Protein 5T46 (pdb70)

Sequence (424 aa):
PEHYIKHPLQNRRWALWFFKNDKSKTWQANLRLIISKFDTVEDFWALYNHIQLSSNLMPGCDYSSLFKDGIEPMMWEDEKNKRGGRWLITLNKQQRRSDLDRFWLETLLCLIGESFDDYSSDDVCGAVVNVRAKGDKIAIWTTECCENREAVTHIGRRVYKERLGLPPKIVIGYQSHADTATKEKKRYDREFLLGFQFIFASMQKPEGLPHISDVVLDNPEHYIKHPLQNRWALWFFKNDKSKTWQANLRLIISKFDTVEDFWALYNHIQLSSNLMMPGCDYSLFKDGIEPMMWEDEKNKRGGRWLITLNKQQRRSDLDRFWLETLLCLIGESFDDYSSDDVCGAVVNVRAKGDKIAIWTTECENREAVTHIGRVYKERLGLPPKIVIGYQSHADTATKEEKKRYDREFLLGFQFIFASMQKPEGLPHISDVVLD

Radius of gyration: 23.04 Å; Cα contacts (8 Å, |Δi|>4): 824; chains: 4; bounding box: 60×50×70 Å

Organism: Homo sapiens (NCBI:txid9606)

Secondary structure (DSSP, 8-state):
-TT----EEEEEEEEEEE---TTS-GGGGEEEEEEEEEHHHHHHHHTTB--GGGSPTT-EEEEEETT--SSTTSTTTTT-EEEEEE--HHHIIIIIHHHHHHHHHHHHTTTTGGGGGGEEEEEEE--TT--EEEEEES-TT-HHHHHHHHHHHHHHHT--TTS--EEEEHHHHHH-/------HHHHHTTTTSGGGGSPPTT----TTTB--/-GGG----EEEEEEEEEEE---TTS-HHHHEEEEEEEEEHHHHHHHHTTB--GGGSPTT-EEEEEETT--SSTTSTTTTT-EEEEEE--HHHIIIIIHHHHHHHHHHHHTTTTGGGGGGEEEEEEE--TT--EEEEEES-TT-HHHHHHHHHHHHHHHT--TTS--EEEEHHHHHT-/-------HHHHHTTTTSGGGGSPPTT----TTTB--

Foldseek 3Di:
DVPDDFAFFPFKKWKKKFDDDVVDDRCVRIDTDDIDTTPVVVVVVVVPDDAPLPDDAFMKMKMFTPPADPDCPGLQRVQKKKWKWWAAPVCSVVAQRVLVVLQVCCLRVVVLPPLSVQWGIKMWHRHNHTIMIITMGRHHPPVVSVVSCNVRSCVSSVDDPVIDIDMDRVVVVVVD/DDDDDDPVRVVVCCPDPVNVDQDPDDDDDPPPRDD/DVVPDDFAFFPFKKWKWKFDDDVVDDRVVRIGTDDIDTTPVVVCVVVVPDDFPLPDDAFMKMKMFTPPADPDCPGLQAVQKKKWKWWAAPVCSVVAQRVLVVLQVCCLRVVVLPPLSVQWGIKMWHHHNRTIMIITMGRHHPVVVSVVSCNVRSCVSSVDDPVIDIDMDRVVVVVVD/DDDDDDDPVRVVVCCPDPVNVDPDPPDDPDVVDDDD

B-factor: mean 38.01, std 15.71, range [17.52, 118.92]

Nearest PDB structures (foldseek):
  5t46-assembly2_D  TM=1.029E+00  e=3.407E-05  Homo sapiens
  5t46-assembly1_B  TM=9.708E-01  e=8.004E-04  Homo sapiens
  5bxv-assembly2_D  TM=8.720E-01  e=8.554E-01  Homo sapiens
  4ue9-assembly1_B  TM=7.974E-01  e=3.996E+00  Drosophila melanogaster
  5t46-assembly1_B  TM=1.029E+00  e=1.327E-04  Homo sapiens

GO terms:
  GO:0000932 P-body (C, IDA)
  GO:0016442 RISC complex (C, IDA)
  GO:0005829 cytosol (C, IDA)
  GO:0010494 cytoplasmic stress granule (C, IDA)
  GO:0000340 RNA 7-methylguanosine cap binding (F, IDA)
  GO:0003743 translation initiation factor activity (F, IDA)
  GO:0016281 eukaryotic translation initiation factor 4F complex (C, IDA)
  GO:0006417 regulation of translation (P, IDA)
  GO:0005634 nucleus (C, EXP)
  GO:0005737 cytoplasm (C, EXP)
  GO:0045931 positive regulation of mitotic cell cycle (P, IMP)
  GO:0000082 G1/S transition of mitotic cell cycle (P, IMP)
  GO:0005515 protein binding (F, IPI)
  GO:0000339 RNA cap binding (F, TAS)
  GO:0003743 translation initiation factor activity (F, TAS)
  GO:0016281 eukaryotic translation initiation factor 4F complex (C, TAS)
  GO:0048471 perinuclear region of cytoplasm (C, IDA)
  GO:0005737 cytoplasm (C, IDA)
  GO:0031370 eukaryotic initiation factor 4G binding (F, IDA)
  GO:0140297 DNA-binding transcription factor binding (F, IDA)

Structure (mmCIF, N/CA/C/O backbone):
data_5T46
#
_entry.id   5T46
#
_cell.length_a   45.250
_cell.length_b   70.347
_cell.length_c   79.913
_cell.angle_alpha   90.00
_cell.angle_beta   99.37
_cell.angle_gamma   90.00
#
_symmetry.space_group_name_H-M   'P 1 21 1'
#
loop_
_entity.id
_entity.type
_entity.pdbx_description
1 polymer 'Eukaryotic translation initiation factor 4E'
2 polymer 'Eukaryotic translation initiation factor 4 gamma 1'
3 non-polymer "7-METHYL-GUANOSINE-5'-TRIPHOSPHATE"
4 non-polymer GLYCEROL
5 water water
#
loop_
_atom_site.group_PDB
_atom_site.id
_atom_site.type_symbol
_atom_site.label_atom_id
_atom_site.label_alt_id
_atom_site.label_comp_id
_atom_site.label_asym_id
_atom_site.label_entity_id
_atom_site.label_seq_id
_atom_site.pdbx_PDB_ins_code
_atom_site.Cartn_x
_atom_site.Cartn_y
_atom_site.Cartn_z
_atom_site.occupancy
_atom_site.B_iso_or_equiv
_atom_site.auth_seq_id
_atom_site.auth_comp_id
_atom_site.auth_asym_id
_atom_site.auth_atom_id
_atom_site.pdbx_PDB_model_num
ATOM 1 N N . PRO A 1 34 ? -30.030 12.726 67.839 1.00 84.10 31 PRO A N 1
ATOM 2 C CA . PRO A 1 34 ? -28.778 13.443 67.565 1.00 83.66 31 PRO A CA 1
ATOM 3 C C . PRO A 1 34 ? -28.608 13.803 66.089 1.00 83.38 31 PRO A C 1
ATOM 4 O O . PRO A 1 34 ? -28.037 14.855 65.790 1.00 82.99 31 PRO A O 1
ATOM 15 N N . GLU A 1 35 ? -29.109 12.958 65.181 1.00 83.27 32 GLU A N 1
ATOM 16 C CA . GLU A 1 35 ? -28.992 13.244 63.753 1.00 83.41 32 GLU A CA 1
ATOM 17 C C . GLU A 1 35 ? -29.754 14.496 63.341 1.00 79.76 32 GLU A C 1
ATOM 18 O O . GLU A 1 35 ? -29.583 14.959 62.208 1.00 81.24 32 GLU A O 1
ATOM 30 N N . HIS A 1 36 ? -30.575 15.052 64.230 1.00 74.31 33 HIS A N 1
ATOM 31 C CA . HIS A 1 36 ? -31.374 16.243 63.962 1.00 69.23 33 HIS A CA 1
ATOM 32 C C . HIS A 1 36 ? -30.992 17.393 64.881 1.00 60.12 33 HIS A C 1
ATOM 33 O O . HIS A 1 36 ? -31.737 18.372 64.978 1.00 58.38 33 HIS A O 1
ATOM 47 N N . TYR A 1 37 ? -29.862 17.289 65.574 1.00 53.04 34 TYR A N 1
ATOM 48 C CA . TYR A 1 37 ? -29.470 18.303 66.540 1.00 46.15 34 TYR A CA 1
ATOM 49 C C . TYR A 1 37 ? -29.146 19.634 65.862 1.00 42.94 34 TYR A C 1
ATOM 50 O O . TYR A 1 37 ? -28.455 19.683 64.841 1.00 42.76 34 TYR A O 1
ATOM 68 N N . ILE A 1 38 ? -29.617 20.728 66.464 1.00 39.73 35 ILE A N 1
ATOM 69 C CA . ILE A 1 38 ? -29.391 22.074 65.941 1.00 38.45 35 ILE A CA 1
ATOM 70 C C . ILE A 1 38 ? -28.365 22.772 66.821 1.00 35.96 35 ILE A C 1
ATOM 71 O O . ILE A 1 38 ? -28.596 22.973 68.020 1.00 36.47 35 ILE A O 1
ATOM 87 N N . LYS A 1 39 ? -27.236 23.148 66.229 1.00 32.86 36 LYS A N 1
ATOM 88 C CA . LYS A 1 39 ? -26.204 23.841 66.975 1.00 30.65 36 LYS A CA 1
ATOM 89 C C . LYS A 1 39 ? -26.599 25.292 67.201 1.00 28.53 36 LYS A C 1
ATOM 90 O O . LYS A 1 39 ? -27.519 25.827 66.563 1.00 30.29 36 LYS A O 1
ATOM 109 N N . HIS A 1 40 ? -25.899 25.922 68.143 1.00 27.24 37 HIS A N 1
ATOM 110 C CA . HIS A 1 40 ? -26.208 27.279 68.561 1.00 28.37 37 HIS A CA 1
ATOM 111 C C . HIS A 1 40 ? -25.225 28.232 67.908 1.00 25.73 37 HIS A C 1
ATOM 112 O O . HIS A 1 40 ? -24.009 28.119 68.143 1.00 25.24 37 HIS A O 1
ATOM 126 N N . PRO A 1 41 ? -25.688 29.110 67.027 1.00 25.65 38 PRO A N 1
ATOM 127 C CA . PRO A 1 41 ? -24.761 29.899 66.202 1.00 24.63 38 PRO A CA 1
ATOM 128 C C . PRO A 1 41 ? -24.070 30.985 66.987 1.00 24.44 38 PRO A C 1
ATOM 129 O O . PRO A 1 41 ? -24.693 31.646 67.820 1.00 24.69 38 PRO A O 1
ATOM 140 N N . LEU A 1 42 ? -22.791 31.227 66.646 1.00 23.66 39 LEU A N 1
ATOM 141 C CA . LEU A 1 42 ? -22.090 32.404 67.126 1.00 22.82 39 LEU A CA 1
ATOM 142 C C . LEU A 1 42 ? -22.331 33.586 66.190 1.00 23.64 39 LEU A C 1
ATOM 143 O O . LEU A 1 42 ? -22.617 33.431 64.999 1.00 25.38 39 LEU A O 1
ATOM 159 N N . GLN A 1 43 ? -22.158 34.784 66.742 1.00 24.84 40 GLN A N 1
ATOM 160 C CA . GLN A 1 43 ? -22.265 35.987 65.924 1.00 24.85 40 GLN A CA 1
ATOM 161 C C . GLN A 1 43 ? -21.170 36.032 64.864 1.00 25.28 40 GLN A C 1
ATOM 162 O O . GLN A 1 43 ? -21.393 36.521 63.745 1.00 25.34 40 GLN A O 1
ATOM 176 N N . ASN A 1 44 ? -19.982 35.538 65.206 1.00 24.33 41 ASN A N 1
ATOM 177 C CA . ASN A 1 44 ? -18.819 35.575 64.332 1.00 24.32 41 ASN A CA 1
ATOM 178 C C . ASN A 1 44 ? -18.211 34.193 64.171 1.00 23.89 41 ASN A C 1
ATOM 179 O O . ASN A 1 44 ? -18.367 33.308 65.026 1.00 23.63 41 ASN A O 1
ATOM 190 N N . ARG A 1 45 ? -17.531 34.017 63.045 1.00 21.93 42 ARG A N 1
ATOM 191 C CA A ARG A 1 45 ? -16.656 32.880 62.835 0.56 20.63 42 ARG A CA 1
ATOM 192 C CA B ARG A 1 45 ? -16.654 32.869 62.842 0.44 21.78 42 ARG A CA 1
ATOM 193 C C . ARG A 1 45 ? -15.274 33.242 63.363 1.00 21.23 42 ARG A C 1
ATOM 194 O O . ARG A 1 45 ? -14.780 34.343 63.106 1.00 22.20 42 ARG A O 1
ATOM 235 N N . TRP A 1 46 ? -14.677 32.341 64.132 1.00 21.28 43 TRP A N 1
ATOM 236 C CA . TRP A 1 46 ? -13.403 32.565 64.796 1.00 20.86 43 TRP A CA 1
ATOM 237 C C . TRP A 1 46 ? -12.381 31.555 64.312 1.00 20.80 43 TRP A C 1
ATOM 238 O O . TRP A 1 46 ? -12.735 30.442 63.922 1.00 23.26 43 TRP A O 1
ATOM 259 N N . ALA A 1 47 ? -11.109 31.945 64.383 1.00 21.06 44 ALA A N 1
ATOM 260 C CA . ALA A 1 47 ? -9.989 31.091 64.032 1.00 21.41 44 ALA A CA 1
ATOM 261 C C . ALA A 1 47 ? -9.055 30.990 65.231 1.00 21.07 44 ALA A C 1
ATOM 262 O O . ALA A 1 47 ? -8.666 32.017 65.810 1.00 20.40 44 ALA A O 1
ATOM 269 N N . LEU A 1 48 ? -8.695 29.758 65.590 1.00 20.63 45 LEU A N 1
ATOM 270 C CA . LEU A 1 48 ? -7.745 29.490 66.655 1.00 20.54 45 LEU A CA 1
ATOM 271 C C . LEU A 1 48 ? -6.384 29.207 66.049 1.00 21.19 45 LEU A C 1
ATOM 272 O O . LEU A 1 48 ? -6.262 28.359 65.157 1.00 21.83 45 LEU A O 1
ATOM 288 N N . TRP A 1 49 ? -5.384 29.931 66.536 1.00 20.98 46 TRP A N 1
ATOM 289 C CA . TRP A 1 49 ? -4.015 29.865 66.059 1.00 21.26 46 TRP A CA 1
ATOM 290 C C . TRP A 1 49 ? -3.096 29.384 67.171 1.00 21.41 46 TRP A C 1
ATOM 291 O O . TRP A 1 49 ? -3.341 29.631 68.352 1.00 21.46 46 TRP A O 1
ATOM 312 N N . PHE A 1 50 ? -2.011 28.722 66.768 1.00 22.95 47 PHE A N 1
ATOM 313 C CA . PHE A 1 50 ? -0.948 28.291 67.653 1.00 23.19 47 PHE A CA 1
ATOM 314 C C . PHE A 1 50 ? 0.334 28.959 67.191 1.00 23.36 47 PHE A C 1
ATOM 315 O O . PHE A 1 50 ? 0.544 29.130 65.992 1.00 25.95 47 PHE A O 1
ATOM 332 N N . PHE A 1 51 ? 1.185 29.340 68.134 1.00 22.97 48 PHE A N 1
ATOM 333 C CA . PHE A 1 51 ? 2.500 29.888 67.819 1.00 23.81 48 PHE A CA 1
ATOM 334 C C . PHE A 1 51 ? 3.546 29.008 68.475 1.00 26.73 48 PHE A C 1
ATOM 335 O O . PHE A 1 51 ? 3.467 28.753 69.681 1.00 27.47 48 PHE A O 1
ATOM 352 N N . LYS A 1 52 ? 4.513 28.537 67.685 1.00 30.01 49 LYS A N 1
ATOM 353 C CA . LYS A 1 52 ? 5.606 27.709 68.185 1.00 34.36 49 LYS A CA 1
ATOM 354 C C . LYS A 1 52 ? 6.892 28.523 68.206 1.00 34.33 49 LYS A C 1
ATOM 355 O O . LYS A 1 52 ? 7.254 29.135 67.210 1.00 35.23 49 LYS A O 1
ATOM 374 N N . ASN A 1 53 ? 7.577 28.535 69.338 1.00 37.12 50 ASN A N 1
ATOM 375 C CA . ASN A 1 53 ? 8.813 29.301 69.450 1.00 40.42 50 ASN A CA 1
ATOM 376 C C . ASN A 1 53 ? 9.905 28.594 68.664 1.00 37.19 50 ASN A C 1
ATOM 377 O O . ASN A 1 53 ? 10.261 27.452 68.959 1.00 39.19 50 ASN A O 1
ATOM 388 N N . ASP A 1 54 ? 10.358 29.239 67.603 1.00 32.77 51 ASP A N 1
ATOM 389 C CA . ASP A 1 54 ? 11.523 28.797 66.839 1.00 29.26 51 ASP A CA 1
ATOM 390 C C . ASP A 1 54 ? 12.190 30.082 66.358 1.00 28.38 51 ASP A C 1
ATOM 391 O O . ASP A 1 54 ? 11.759 30.667 65.359 1.00 27.73 51 ASP A O 1
ATOM 400 N N . LYS A 1 55 ? 13.233 30.513 67.072 1.00 29.74 52 LYS A N 1
ATOM 401 C CA . LYS A 1 55 ? 13.870 31.784 66.766 1.00 33.17 52 LYS A CA 1
ATOM 402 C C . LYS A 1 55 ? 14.614 31.762 65.443 1.00 30.89 52 LYS A C 1
ATOM 403 O O . LYS A 1 55 ? 15.064 32.818 64.991 1.00 31.14 52 LYS A O 1
ATOM 422 N N . SER A 1 56 ? 14.765 30.605 64.803 1.00 27.84 53 SER A N 1
ATOM 423 C CA . SER A 1 56 ? 15.409 30.614 63.502 1.00 26.69 53 SER A CA 1
ATOM 424 C C . SER A 1 56 ? 14.487 31.139 62.419 1.00 26.26 53 SER A C 1
ATOM 425 O O . SER A 1 56 ? 14.971 31.641 61.402 1.00 27.70 53 SER A O 1
ATOM 433 N N . LYS A 1 57 ? 13.185 31.196 62.680 1.00 25.07 54 LYS A N 1
ATOM 434 C CA . LYS A 1 57 ? 12.224 31.567 61.662 1.00 24.48 54 LYS A CA 1
ATOM 435 C C . LYS A 1 57 ? 11.702 32.975 61.901 1.00 24.36 54 LYS A C 1
ATOM 436 O O . LYS A 1 57 ? 11.642 33.459 63.037 1.00 26.63 54 LYS A O 1
ATOM 455 N N . THR A 1 58 ? 11.267 33.600 60.821 1.00 24.41 55 THR A N 1
ATOM 456 C CA . THR A 1 58 ? 10.566 34.871 60.936 1.00 24.95 55 THR A CA 1
ATOM 457 C C . THR A 1 58 ? 9.303 34.653 61.767 1.00 24.94 55 THR A C 1
ATOM 458 O O . THR A 1 58 ? 8.677 33.593 61.704 1.00 26.01 55 THR A O 1
ATOM 469 N N . TRP A 1 59 ? 8.897 35.678 62.523 1.00 25.29 56 TRP A N 1
ATOM 470 C CA . TRP A 1 59 ? 7.850 35.480 63.524 1.00 25.59 56 TRP A CA 1
ATOM 471 C C . TRP A 1 59 ? 6.589 34.848 62.933 1.00 26.10 56 TRP A C 1
ATOM 472 O O . TRP A 1 59 ? 6.120 33.826 63.436 1.00 25.71 56 TRP A O 1
ATOM 493 N N . GLN A 1 60 ? 6.051 35.389 61.835 1.00 28.53 57 GLN A N 1
ATOM 494 C CA . GLN A 1 60 ? 4.778 34.858 61.329 1.00 29.62 57 GLN A CA 1
ATOM 495 C C . GLN A 1 60 ? 4.916 33.453 60.778 1.00 26.91 57 GLN A C 1
ATOM 496 O O . GLN A 1 60 ? 3.910 32.750 60.647 1.00 27.30 57 GLN A O 1
ATOM 510 N N . ALA A 1 61 ? 6.135 33.040 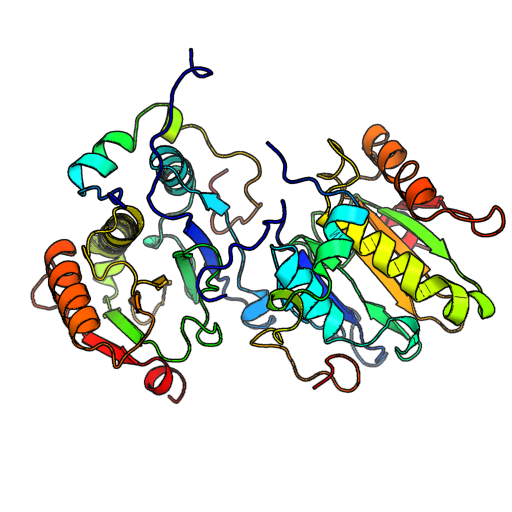60.429 1.00 26.68 58 ALA A N 1
ATOM 511 C CA . ALA A 1 61 ? 6.348 31.688 59.947 1.00 26.28 58 ALA A CA 1
ATOM 512 C C . ALA A 1 61 ? 6.050 30.665 61.023 1.00 26.00 58 ALA A C 1
ATOM 513 O O . ALA A 1 61 ? 5.881 29.483 60.710 1.00 27.31 58 ALA A O 1
ATOM 520 N N . ASN A 1 62 ? 6.050 31.081 62.290 1.00 23.93 59 ASN A N 1
ATOM 521 C CA . ASN A 1 62 ? 5.793 30.179 63.397 1.00 22.87 59 ASN A CA 1
ATOM 522 C C . ASN A 1 62 ? 4.306 30.080 63.755 1.00 23.65 59 ASN A C 1
ATOM 523 O O . ASN A 1 62 ? 3.950 29.287 64.631 1.00 24.92 59 ASN A O 1
ATOM 534 N N . LEU A 1 63 ? 3.447 30.846 63.092 1.00 23.96 60 LEU A N 1
ATOM 535 C CA . LEU A 1 63 ? 2.005 30.740 63.284 1.00 24.25 60 LEU A CA 1
ATOM 536 C C . LEU A 1 63 ? 1.458 29.514 62.568 1.00 24.30 60 LEU A C 1
ATOM 537 O O . LEU A 1 63 ? 1.871 29.188 61.450 1.00 26.67 60 LEU A O 1
ATOM 553 N N . ARG A 1 64 ? 0.504 28.844 63.208 1.00 24.43 61 ARG A N 1
ATOM 554 C CA . ARG A 1 64 ? -0.186 27.702 62.624 1.00 25.48 61 ARG A CA 1
ATOM 555 C C . ARG A 1 64 ? -1.659 27.871 62.891 1.00 24.42 61 ARG A C 1
ATOM 556 O O . ARG A 1 64 ? -2.063 27.961 64.052 1.00 25.35 61 ARG A O 1
ATOM 577 N N . LEU A 1 65 ? -2.459 27.868 61.842 1.00 24.15 62 LEU A N 1
ATOM 578 C CA . LEU A 1 65 ? -3.899 27.791 62.041 1.00 23.51 62 LEU A CA 1
ATOM 579 C C . LEU A 1 65 ? -4.261 26.406 62.555 1.00 23.73 62 LEU A C 1
ATOM 580 O O . LEU A 1 65 ? -3.825 25.398 61.994 1.00 26.17 62 LEU A O 1
ATOM 596 N N . ILE A 1 66 ? -5.047 26.350 63.628 1.00 23.29 63 ILE A N 1
ATOM 597 C CA A ILE A 1 66 ? -5.550 25.074 64.128 0.54 23.46 63 ILE A CA 1
ATOM 598 C CA B ILE A 1 66 ? -5.549 25.077 64.130 0.46 24.20 63 ILE A CA 1
ATOM 599 C C . ILE A 1 66 ? -6.890 24.778 63.470 1.00 23.20 63 ILE A C 1
ATOM 600 O O . ILE A 1 66 ? -7.042 23.766 62.773 1.00 25.52 63 ILE A O 1
ATOM 631 N N . SER A 1 67 ? -7.873 25.651 63.672 1.00 22.65 64 SER A N 1
ATOM 632 C CA . SER A 1 67 ? -9.193 25.413 63.098 1.00 23.56 64 SER A CA 1
ATOM 633 C C . SER A 1 67 ? -10.015 26.681 63.222 1.00 24.07 64 SER A C 1
ATOM 634 O O . SER A 1 67 ? -9.648 27.598 63.955 1.00 24.31 64 SER A O 1
ATOM 642 N N . LYS A 1 68 ? -11.159 26.699 62.519 1.00 23.14 65 LYS A N 1
ATOM 643 C CA . LYS A 1 68 ? -12.151 27.765 62.594 1.00 21.74 65 LYS A CA 1
ATOM 644 C C . LYS A 1 68 ? -13.501 27.176 62.997 1.00 22.78 65 LYS A C 1
ATOM 645 O O . LYS A 1 68 ? -13.781 25.984 62.762 1.00 24.64 65 LYS A O 1
ATOM 664 N N . PHE A 1 69 ? -14.341 28.009 63.606 1.00 22.60 66 PHE A N 1
ATOM 665 C CA . PHE A 1 69 ? -15.646 27.546 64.075 1.00 22.09 66 PHE A CA 1
ATOM 666 C C . PHE A 1 69 ? -16.602 28.728 64.154 1.00 22.43 66 PHE A C 1
ATOM 667 O O . PHE A 1 69 ? -16.187 29.879 64.283 1.00 22.86 66 PHE A O 1
ATOM 684 N N . ASP A 1 70 ? -17.909 28.418 64.147 1.00 22.59 67 ASP A N 1
ATOM 685 C CA . ASP A 1 70 ? -18.905 29.480 64.251 1.00 23.05 67 ASP A CA 1
ATOM 686 C C . ASP A 1 70 ? -20.158 29.010 64.987 1.00 22.59 67 ASP A C 1
ATOM 687 O O . ASP A 1 70 ? -21.230 29.604 64.809 1.00 24.33 67 ASP A O 1
ATOM 696 N N . THR A 1 71 ? -20.039 27.993 65.839 1.00 23.05 68 THR A N 1
ATOM 697 C CA . THR A 1 71 ? -21.121 27.616 66.742 1.00 22.70 68 THR A CA 1
ATOM 698 C C . THR A 1 71 ? -20.534 27.358 68.123 1.00 24.07 68 THR A C 1
ATOM 699 O O . THR A 1 71 ? -19.333 27.140 68.284 1.00 24.07 68 THR A O 1
ATOM 710 N N . VAL A 1 72 ? -21.419 27.375 69.121 1.00 24.33 69 VAL A N 1
ATOM 711 C CA . VAL A 1 72 ? -21.027 27.071 70.494 1.00 24.83 69 VAL A CA 1
ATOM 712 C C . VAL A 1 72 ? -20.444 25.667 70.579 1.00 24.41 69 VAL A C 1
ATOM 713 O O . VAL A 1 72 ? -19.386 25.440 71.180 1.00 23.75 69 VAL A O 1
ATOM 726 N N . GLU A 1 73 ? -21.134 24.701 69.974 1.00 25.75 70 GLU A N 1
ATOM 727 C CA . GLU A 1 73 ? -20.732 23.308 70.075 1.00 25.07 70 GLU A CA 1
ATOM 728 C C . GLU A 1 73 ? -19.427 23.063 69.337 1.00 25.73 70 GLU A C 1
ATOM 729 O O . GLU A 1 73 ? -18.597 22.253 69.788 1.00 25.59 70 GLU A O 1
ATOM 741 N N . ASP A 1 74 ? -19.209 23.762 68.213 1.00 24.54 71 ASP A N 1
ATOM 742 C CA . ASP A 1 74 ? -17.946 23.592 67.511 1.00 24.29 71 ASP A CA 1
ATOM 743 C C . ASP A 1 74 ? -16.801 24.274 68.262 1.00 23.08 71 ASP A C 1
ATOM 744 O O . ASP A 1 74 ? -15.670 23.798 68.208 1.00 23.98 71 ASP A O 1
ATOM 753 N N . PHE A 1 75 ? -17.069 25.368 68.975 1.00 22.76 72 PHE A N 1
ATOM 754 C CA . PHE A 1 75 ? -16.064 25.902 69.887 1.00 22.60 72 PHE A CA 1
ATOM 755 C C . PHE A 1 75 ? -15.624 24.838 70.887 1.00 23.27 72 PHE A C 1
ATOM 756 O O . PHE A 1 75 ? -14.424 24.584 71.079 1.00 23.69 72 PHE A O 1
ATOM 773 N N . TRP A 1 76 ? -16.590 24.237 71.578 1.00 22.52 73 TRP A N 1
ATOM 774 C CA . TRP A 1 76 ? -16.234 23.283 72.617 1.00 23.48 73 TRP A CA 1
ATOM 775 C C . TRP A 1 76 ? -15.563 22.053 72.019 1.00 23.87 73 TRP A C 1
ATOM 776 O O . TRP A 1 76 ? -14.622 21.520 72.604 1.00 24.52 73 TRP A O 1
ATOM 797 N N . ALA A 1 77 ? -16.010 21.600 70.847 1.00 24.84 74 ALA A N 1
ATOM 798 C CA . ALA A 1 77 ? -15.368 20.437 70.235 1.00 24.61 74 ALA A CA 1
ATOM 799 C C . ALA A 1 77 ? -13.897 20.698 69.966 1.00 26.42 74 ALA A C 1
ATOM 800 O O . ALA A 1 77 ? -13.045 19.810 70.140 1.00 27.59 74 ALA A O 1
ATOM 807 N N . LEU A 1 78 ? -13.569 21.915 69.577 1.00 23.46 75 LEU A N 1
ATOM 808 C CA . LEU A 1 78 ? -12.164 22.259 69.406 1.00 22.46 75 LEU A CA 1
ATOM 809 C C . LEU A 1 78 ? -11.445 22.358 70.747 1.00 23.39 75 LEU A C 1
ATOM 810 O O . LEU A 1 78 ? -10.410 21.714 70.958 1.00 24.31 75 LEU A O 1
ATOM 826 N N . TYR A 1 79 ? -11.976 23.171 71.665 1.00 23.51 76 TYR A N 1
ATOM 827 C CA . TYR A 1 79 ? -11.366 23.348 72.974 1.00 23.69 76 TYR A CA 1
ATOM 828 C C . TYR A 1 79 ? -11.143 22.014 73.675 1.00 24.38 76 TYR A C 1
ATOM 829 O O . TYR A 1 79 ? -10.082 21.782 74.283 1.00 24.79 76 TYR A O 1
ATOM 847 N N . ASN A 1 80 ? -12.109 21.107 73.564 1.00 23.58 77 ASN A N 1
ATOM 848 C CA . ASN A 1 80 ? -12.021 19.835 74.271 1.00 25.57 77 ASN A CA 1
ATOM 849 C C . ASN A 1 80 ? -10.982 18.891 73.690 1.00 25.17 77 ASN A C 1
ATOM 850 O O . ASN A 1 80 ? -10.696 17.874 74.319 1.00 26.15 77 ASN A O 1
ATOM 861 N N . HIS A 1 81 ? -10.413 19.192 72.522 1.00 25.49 78 HIS A N 1
ATOM 862 C CA . HIS A 1 81 ? -9.439 18.314 71.880 1.00 26.07 78 HIS A CA 1
ATOM 863 C C . HIS A 1 81 ? -8.080 18.968 71.717 1.00 26.72 78 HIS A C 1
ATOM 864 O O . HIS A 1 81 ? -7.247 18.468 70.957 1.00 27.38 78 HIS A O 1
ATOM 878 N N . ILE A 1 82 ? -7.807 20.039 72.449 1.00 25.90 79 ILE A N 1
ATOM 879 C CA . ILE A 1 82 ? -6.495 20.662 72.380 1.00 27.15 79 ILE A CA 1
ATOM 880 C C . ILE A 1 82 ? -5.923 20.822 73.776 1.00 27.70 79 ILE A C 1
ATOM 881 O O . ILE A 1 82 ? -6.626 20.742 74.783 1.00 27.84 79 ILE A O 1
ATOM 897 N N . GLN A 1 83 ? -4.614 21.033 73.812 1.00 26.45 80 GLN A N 1
ATOM 898 C CA . GLN A 1 83 ? -3.888 21.155 75.067 1.00 27.52 80 GLN A CA 1
ATOM 899 C C . GLN A 1 83 ? -4.268 22.423 75.815 1.00 27.91 80 GLN A C 1
ATOM 900 O O . GLN A 1 83 ? -4.507 23.470 75.213 1.00 27.89 80 GLN A O 1
ATOM 914 N N . LEU A 1 84 ? -4.298 22.327 77.137 1.00 27.74 81 LEU A N 1
ATOM 915 C CA . LEU A 1 84 ? -4.436 23.509 77.966 1.00 28.44 81 LEU A CA 1
ATOM 916 C C . LEU A 1 84 ? -3.222 24.414 77.844 1.00 27.84 81 LEU A C 1
ATOM 917 O O . LEU A 1 84 ? -2.075 23.957 77.725 1.00 28.71 81 LEU A O 1
ATOM 933 N N . SER A 1 85 ? -3.485 25.718 77.921 1.00 26.95 82 SER A N 1
ATOM 934 C CA . SER A 1 85 ? -2.413 26.707 77.853 1.00 28.45 82 SER A CA 1
ATOM 935 C C . SER A 1 85 ? -1.330 26.445 78.883 1.00 30.32 82 SER A C 1
ATOM 936 O O . SER A 1 85 ? -0.139 26.611 78.599 1.00 31.41 82 SER A O 1
ATOM 944 N N . SER A 1 86 ? -1.723 26.059 80.096 1.00 30.86 83 SER A N 1
ATOM 945 C CA . SER A 1 86 ? -0.746 25.829 81.156 1.00 32.93 83 SER A CA 1
ATOM 946 C C . SER A 1 86 ? 0.189 24.678 80.845 1.00 34.06 83 SER A C 1
ATOM 947 O O . SER A 1 86 ? 1.212 24.531 81.533 1.00 35.82 83 SER A O 1
ATOM 955 N N . ASN A 1 87 ? -0.138 23.853 79.853 1.00 32.62 84 ASN A N 1
ATOM 956 C CA . ASN A 1 87 ? 0.701 22.720 79.486 1.00 34.36 84 ASN A CA 1
ATOM 957 C C . ASN A 1 87 ? 1.508 22.958 78.218 1.00 35.16 84 ASN A C 1
ATOM 958 O O . ASN A 1 87 ? 2.227 22.053 77.788 1.00 37.13 84 ASN A O 1
ATOM 969 N N . LEU A 1 88 ? 1.424 24.144 77.619 1.00 35.06 85 LEU A N 1
ATOM 970 C CA . LEU A 1 88 ? 2.240 24.461 76.461 1.00 33.93 85 LEU A CA 1
ATOM 971 C C . LEU A 1 88 ? 3.674 24.743 76.867 1.00 35.39 85 LEU A C 1
ATOM 972 O O . LEU A 1 88 ? 3.950 25.191 77.978 1.00 35.96 85 LEU A O 1
ATOM 988 N N . MET A 1 89 ? 4.588 24.510 75.938 1.00 36.40 86 MET A N 1
ATOM 989 C CA . MET A 1 89 ? 5.979 24.803 76.220 1.00 38.70 86 MET A CA 1
ATOM 990 C C . MET A 1 89 ? 6.184 26.313 76.301 1.00 37.13 86 MET A C 1
ATOM 991 O O . MET A 1 89 ? 5.584 27.062 75.526 1.00 35.63 86 MET A O 1
ATOM 1005 N N . PRO A 1 90 ? 7.007 26.787 77.235 1.00 38.06 87 PRO A N 1
ATOM 1006 C CA . PRO A 1 90 ? 7.340 28.212 77.261 1.00 36.63 87 PRO A CA 1
ATOM 1007 C C . PRO A 1 90 ? 7.774 28.687 75.885 1.00 33.15 87 PRO A C 1
ATOM 1008 O O . PRO A 1 90 ? 8.549 28.023 75.187 1.00 33.79 87 PRO A O 1
ATOM 1019 N N . GLY A 1 91 ? 7.285 29.867 75.521 1.00 29.53 88 GLY A N 1
ATOM 1020 C CA . GLY A 1 91 ? 7.526 30.468 74.230 1.00 29.46 88 GLY A CA 1
ATOM 1021 C C . GLY A 1 91 ? 6.402 30.284 73.236 1.00 28.27 88 GLY A C 1
ATOM 1022 O O . GLY A 1 91 ? 6.432 30.908 72.170 1.00 30.81 88 GLY A O 1
ATOM 1026 N N . CYS A 1 92 ? 5.390 29.491 73.568 1.00 27.45 89 CYS A N 1
ATOM 1027 C CA . CYS A 1 92 ? 4.270 29.249 72.677 1.00 28.31 89 CYS A CA 1
ATOM 1028 C C . CYS A 1 92 ? 3.083 30.126 73.045 1.00 26.16 89 CYS A C 1
ATOM 1029 O O . CYS A 1 92 ? 2.990 30.658 74.157 1.00 26.77 89 CYS A O 1
ATOM 1037 N N . ASP A 1 93 ? 2.187 30.288 72.071 1.00 24.45 90 ASP A N 1
ATOM 1038 C CA . ASP A 1 93 ? 0.982 31.084 72.219 1.00 23.18 90 ASP A CA 1
ATOM 1039 C C . ASP A 1 93 ? -0.211 30.330 71.661 1.00 22.37 90 ASP A C 1
ATOM 1040 O O . ASP A 1 93 ? -0.078 29.541 70.720 1.00 23.40 90 ASP A O 1
ATOM 1049 N N . TYR A 1 94 ? -1.392 30.646 72.191 1.00 22.26 91 TYR A N 1
ATOM 1050 C CA . TYR A 1 94 ? -2.644 30.502 71.458 1.00 22.55 91 TYR A CA 1
ATOM 1051 C C . TYR A 1 94 ? -3.210 31.882 71.148 1.00 21.42 91 TYR A C 1
ATOM 1052 O O . TYR A 1 94 ? -3.088 32.807 71.957 1.00 21.35 91 TYR A O 1
ATOM 1070 N N . SER A 1 95 ? -3.890 32.013 70.004 1.00 21.47 92 SER A N 1
ATOM 1071 C CA A SER A 1 95 ? -4.623 33.231 69.660 0.61 21.18 92 SER A CA 1
ATOM 1072 C CA B SER A 1 95 ? -4.673 33.213 69.769 0.39 21.39 92 SER A CA 1
ATOM 1073 C C . SER A 1 95 ? -5.980 32.844 69.089 1.00 20.83 92 SER A C 1
ATOM 1074 O O . SER A 1 95 ? -6.059 31.902 68.298 1.00 22.06 92 SER A O 1
ATOM 1089 N N . LEU A 1 96 ? -7.030 33.574 69.457 1.00 20.44 93 LEU A N 1
ATOM 1090 C CA . LEU A 1 96 ? -8.343 33.427 68.847 1.00 20.06 93 LEU A CA 1
ATOM 1091 C C . LEU A 1 96 ? -8.732 34.751 68.209 1.00 19.46 93 LEU A C 1
ATOM 1092 O O . LEU A 1 96 ? -8.886 35.747 68.914 1.00 20.67 93 LEU A O 1
ATOM 1108 N N . PHE A 1 97 ? -8.881 34.764 66.883 1.00 20.32 94 PHE A N 1
ATOM 1109 C CA . PHE A 1 97 ? -9.189 35.985 66.153 1.00 20.95 94 PHE A CA 1
ATOM 1110 C C . PHE A 1 97 ? -10.374 35.751 65.228 1.00 20.93 94 PHE A C 1
ATOM 1111 O O . PHE A 1 97 ? -10.587 34.643 64.725 1.00 21.39 94 PHE A O 1
ATOM 1128 N N . LYS A 1 98 ? -11.128 36.815 64.983 1.00 21.06 95 LYS A N 1
ATOM 1129 C CA . LYS A 1 98 ? -12.220 36.730 64.023 1.00 21.07 95 LYS A CA 1
ATOM 1130 C C . LYS A 1 98 ? -11.678 36.280 62.673 1.00 21.57 95 LYS A C 1
ATOM 1131 O O . LYS A 1 98 ? -10.552 36.612 62.296 1.00 23.20 95 LYS A O 1
ATOM 1150 N N . ASP A 1 99 ? -12.471 35.484 61.971 1.00 21.87 96 ASP A N 1
ATOM 1151 C CA . ASP A 1 99 ? -12.103 35.011 60.641 1.00 22.00 96 ASP A CA 1
ATOM 1152 C C . ASP A 1 99 ? -11.711 36.198 59.765 1.00 23.27 96 ASP A C 1
ATOM 1153 O O . ASP A 1 99 ? -12.413 37.211 59.707 1.00 24.04 96 ASP A O 1
ATOM 1162 N N . GLY A 1 100 ? -10.569 36.087 59.113 1.00 24.03 97 GLY A N 1
ATOM 1163 C CA . GLY A 1 100 ? -10.101 37.147 58.254 1.00 24.36 97 GLY A CA 1
ATOM 1164 C C . GLY A 1 100 ? -9.168 38.126 58.913 1.00 25.26 97 GLY A C 1
ATOM 1165 O O . GLY A 1 100 ? -8.568 38.949 58.209 1.00 27.71 97 GLY A O 1
ATOM 1169 N N . ILE A 1 101 ? -9.010 38.070 60.230 1.00 23.34 98 ILE A N 1
ATOM 1170 C CA . ILE A 1 101 ? -8.048 38.923 60.917 1.00 23.81 98 ILE A CA 1
ATOM 1171 C C . ILE A 1 101 ? -6.843 38.077 61.284 1.00 23.86 98 ILE A C 1
ATOM 1172 O O . ILE A 1 101 ? -6.946 37.154 62.103 1.00 25.07 98 ILE A O 1
ATOM 1188 N N . GLU A 1 102 ? -5.687 38.417 60.717 1.00 26.55 99 GLU A N 1
ATOM 1189 C CA . GLU A 1 102 ? -4.471 37.722 61.092 1.00 28.34 99 GLU A CA 1
ATOM 1190 C C . GLU A 1 102 ? -4.082 38.135 62.509 1.00 26.28 99 GLU A C 1
ATOM 1191 O O . GLU A 1 102 ? -4.237 39.304 62.875 1.00 25.12 99 GLU A O 1
ATOM 1203 N N . PRO A 1 103 ? -3.538 37.208 63.321 1.00 26.10 100 PRO A N 1
ATOM 1204 C CA . PRO A 1 103 ? -3.231 37.512 64.729 1.00 25.78 100 PRO A CA 1
ATOM 1205 C C . PRO A 1 103 ? -1.910 38.243 64.884 1.00 26.35 100 PRO A C 1
ATOM 1206 O O . PRO A 1 103 ? -1.003 37.792 65.592 1.00 27.18 100 PRO A O 1
ATOM 1217 N N . MET A 1 104 ? -1.796 39.374 64.190 1.00 24.13 101 MET A N 1
ATOM 1218 C CA A MET A 1 104 ? -0.557 40.132 64.172 0.16 23.67 101 MET A CA 1
ATOM 1219 C CA B MET A 1 104 ? -0.560 40.131 64.175 0.84 25.63 101 MET A CA 1
ATOM 1220 C C . MET A 1 104 ? -0.871 41.610 64.001 1.00 23.55 101 MET A C 1
ATOM 1221 O O . MET A 1 104 ? -1.920 41.993 63.465 1.00 23.46 101 MET A O 1
ATOM 1248 N N . TRP A 1 105 ? 0.065 42.437 64.479 1.00 23.47 102 TRP A N 1
ATOM 1249 C CA . TRP A 1 105 ? -0.101 43.889 64.476 1.00 24.67 102 TRP A CA 1
ATOM 1250 C C . TRP A 1 105 ? -0.410 44.429 63.098 1.00 25.84 102 TRP A C 1
ATOM 1251 O O . TRP A 1 105 ? -1.137 45.426 62.955 1.00 26.55 102 TRP A O 1
ATOM 1272 N N . GLU A 1 106 ? 0.186 43.810 62.077 1.00 25.49 103 GLU A N 1
ATOM 1273 C CA . GLU A 1 106 ? 0.158 44.319 60.714 1.00 26.42 103 GLU A CA 1
ATOM 1274 C C . GLU A 1 106 ? -1.211 44.238 60.057 1.00 24.71 103 GLU A C 1
ATOM 1275 O O . GLU A 1 106 ? -1.456 44.949 59.080 1.00 26.30 103 GLU A O 1
ATOM 1287 N N . ASP A 1 107 ? -2.105 43.380 60.545 1.00 23.11 104 ASP A N 1
ATOM 1288 C CA . ASP A 1 107 ? -3.427 43.292 59.944 1.00 24.17 104 ASP A CA 1
ATOM 1289 C C . ASP A 1 107 ? -4.108 44.656 59.960 1.00 24.31 104 ASP A C 1
ATOM 1290 O O . ASP A 1 107 ? -4.002 45.404 60.935 1.00 24.39 104 ASP A O 1
ATOM 1299 N N . GLU A 1 108 ? -4.823 44.970 58.875 1.00 25.81 105 GLU A N 1
ATOM 1300 C CA . GLU A 1 108 ? -5.581 46.219 58.803 1.00 27.76 105 GLU A CA 1
ATOM 1301 C C . GLU A 1 108 ? -6.439 46.443 60.040 1.00 26.98 105 GLU A C 1
ATOM 1302 O O . GLU A 1 108 ? -6.622 47.584 60.478 1.00 28.16 105 GLU A O 1
ATOM 1314 N N . LYS A 1 109 ? -7.017 45.379 60.589 1.00 25.28 106 LYS A N 1
ATOM 1315 C CA . LYS A 1 109 ? -7.903 45.538 61.733 1.00 24.78 106 LYS A CA 1
ATOM 1316 C C . LYS A 1 109 ? -7.152 45.659 63.048 1.00 23.23 106 LYS A C 1
ATOM 1317 O O . LYS A 1 109 ? -7.767 45.998 64.060 1.00 24.00 106 LYS A O 1
ATOM 1336 N N . ASN A 1 110 ? -5.840 45.408 63.067 1.00 23.06 107 ASN A N 1
ATOM 1337 C CA . ASN A 1 110 ? -5.058 45.541 64.289 1.00 22.88 107 ASN A CA 1
ATOM 1338 C C . ASN A 1 110 ? -4.104 46.728 64.299 1.00 24.27 107 ASN A C 1
ATOM 1339 O O . ASN A 1 110 ? -3.730 47.186 65.384 1.00 25.70 107 ASN A O 1
ATOM 1350 N N . LYS A 1 111 ? -3.702 47.241 63.139 1.00 24.40 108 LYS A N 1
ATOM 1351 C CA . LYS A 1 111 ? -2.550 48.135 63.125 1.00 26.73 108 LYS A CA 1
ATOM 1352 C C . LYS A 1 111 ? -2.809 49.439 63.883 1.00 26.61 108 LYS A C 1
ATOM 1353 O O . LYS A 1 111 ? -1.868 50.001 64.464 1.00 27.84 108 LYS A O 1
ATOM 1372 N N . ARG A 1 112 ? -4.060 49.910 63.933 1.00 27.01 109 ARG A N 1
ATOM 1373 C CA . ARG A 1 112 ? -4.405 51.110 64.688 1.00 27.93 109 ARG A CA 1
ATOM 1374 C C . ARG A 1 112 ? -4.940 50.783 66.074 1.00 26.49 109 ARG A C 1
ATOM 1375 O O . ARG A 1 112 ? -5.411 51.674 66.784 1.00 26.75 109 ARG A O 1
ATOM 1396 N N . GLY A 1 113 ? -4.872 49.524 66.473 1.00 25.40 110 GLY A N 1
ATOM 1397 C CA . GLY A 1 113 ? -5.479 49.053 67.689 1.00 25.33 110 GLY A CA 1
ATOM 1398 C C . GLY A 1 113 ? -4.496 48.854 68.825 1.00 25.11 110 GLY A C 1
ATOM 1399 O O . GLY A 1 113 ? -3.415 49.456 68.881 1.00 25.60 110 GLY A O 1
ATOM 1403 N N . GLY A 1 114 ? -4.903 48.022 69.769 1.00 23.62 111 GLY A N 1
ATOM 1404 C CA . GLY A 1 114 ? -4.134 47.823 70.974 1.00 22.54 111 GLY A CA 1
ATOM 1405 C C . GLY A 1 114 ? -4.706 46.663 71.748 1.00 21.92 111 GLY A C 1
ATOM 1406 O O . GLY A 1 114 ? -5.627 45.988 71.295 1.00 22.73 111 GLY A O 1
ATOM 1410 N N . ARG A 1 115 ? -4.174 46.465 72.945 1.00 23.10 112 ARG A N 1
ATOM 1411 C CA . ARG A 1 115 ? -4.556 45.313 73.742 1.00 22.74 112 ARG A CA 1
ATOM 1412 C C . ARG A 1 115 ? -4.767 45.693 75.198 1.00 22.66 112 ARG A C 1
ATOM 1413 O O . ARG A 1 115 ? -4.059 46.545 75.747 1.00 23.71 112 ARG A O 1
ATOM 1434 N N . TRP A 1 116 ? -5.774 45.056 75.792 1.00 22.45 113 TRP A N 1
ATOM 1435 C CA . TRP A 1 116 ? -5.974 45.004 77.235 1.00 22.59 113 TRP A CA 1
ATOM 1436 C C . TRP A 1 116 ? -5.203 43.799 77.751 1.00 24.08 113 TRP A C 1
ATOM 1437 O O . TRP A 1 116 ? -5.567 42.670 77.433 1.00 24.91 113 TRP A O 1
ATOM 1458 N N . LEU A 1 117 ? -4.187 44.035 78.574 1.00 24.29 114 LEU A N 1
ATOM 1459 C CA . LEU A 1 117 ? -3.182 43.035 78.923 1.00 26.03 114 LEU A CA 1
ATOM 1460 C C . LEU A 1 117 ? -3.162 42.783 80.428 1.00 26.28 114 LEU A C 1
ATOM 1461 O O . LEU A 1 117 ? -3.131 43.739 81.215 1.00 26.34 114 LEU A O 1
ATOM 1477 N N . ILE A 1 118 ? -3.136 41.502 80.822 1.00 26.56 115 ILE A N 1
ATOM 1478 C CA . ILE A 1 118 ? -2.796 41.096 82.184 1.00 27.30 115 ILE A CA 1
ATOM 1479 C C . ILE A 1 118 ? -1.548 40.218 82.124 1.00 27.64 115 ILE A C 1
ATOM 1480 O O . ILE A 1 118 ? -1.339 39.463 81.163 1.00 28.02 115 ILE A O 1
ATOM 1496 N N . THR A 1 119 ? -0.705 40.341 83.144 1.00 29.63 116 THR A N 1
ATOM 1497 C CA . THR A 1 119 ? 0.492 39.523 83.282 1.00 30.88 116 THR A CA 1
ATOM 1498 C C . THR A 1 119 ? 0.404 38.748 84.589 1.00 32.34 116 THR A C 1
ATOM 1499 O O . THR A 1 119 ? 0.115 39.326 85.641 1.00 34.01 116 THR A O 1
ATOM 1510 N N . LEU A 1 120 ? 0.677 37.451 84.519 1.00 34.39 117 LEU A N 1
ATOM 1511 C CA . LEU A 1 120 ? 0.676 36.555 85.666 1.00 37.06 117 LEU A CA 1
ATOM 1512 C C . LEU A 1 120 ? 2.097 36.320 86.157 1.00 40.31 117 LEU A C 1
ATOM 1513 O O . LEU A 1 120 ? 3.067 36.535 85.429 1.00 41.80 117 LEU A O 1
ATOM 1529 N N . ASN A 1 121 ? 2.213 35.869 87.409 1.00 43.18 118 ASN A N 1
ATOM 1530 C CA . ASN A 1 121 ? 3.485 35.425 87.956 1.00 47.20 118 ASN A CA 1
ATOM 1531 C C . ASN A 1 121 ? 3.579 33.902 87.845 1.00 49.71 118 ASN A C 1
ATOM 1532 O O . ASN A 1 121 ? 2.668 33.225 87.364 1.00 48.83 118 ASN A O 1
ATOM 1543 N N . LYS A 1 122 ? 4.709 33.352 88.289 1.00 54.07 119 LYS A N 1
ATOM 1544 C CA . LYS A 1 122 ? 4.963 31.934 88.066 1.00 59.30 119 LYS A CA 1
ATOM 1545 C C . LYS A 1 122 ? 3.913 31.070 88.751 1.00 60.26 119 LYS A C 1
ATOM 1546 O O . LYS A 1 122 ? 3.418 30.102 88.163 1.00 60.38 119 LYS A O 1
ATOM 1565 N N . GLN A 1 123 ? 3.557 31.409 89.993 1.00 61.09 120 GLN A N 1
ATOM 1566 C CA . GLN A 1 123 ? 2.556 30.638 90.726 1.00 62.78 120 GLN A CA 1
ATOM 1567 C C . GLN A 1 123 ? 1.198 30.663 90.042 1.00 60.85 120 GLN A C 1
ATOM 1568 O O . GLN A 1 123 ? 0.450 29.679 90.107 1.00 61.90 120 GLN A O 1
ATOM 1582 N N . GLN A 1 124 ? 0.851 31.774 89.398 1.00 57.46 121 GLN A N 1
ATOM 1583 C CA . GLN A 1 124 ? -0.476 31.913 88.817 1.00 55.54 121 GLN A CA 1
ATOM 1584 C C . GLN A 1 124 ? -0.673 31.074 87.560 1.00 53.89 121 GLN A C 1
ATOM 1585 O O . GLN A 1 124 ? -1.816 30.928 87.118 1.00 53.17 121 GLN A O 1
ATOM 1599 N N . ARG A 1 125 ? 0.384 30.491 86.988 1.00 53.36 122 ARG A N 1
ATOM 1600 C CA . ARG A 1 125 ? 0.187 29.639 85.818 1.00 53.56 122 ARG A CA 1
ATOM 1601 C C . ARG A 1 125 ? -0.685 28.441 86.163 1.00 53.86 122 ARG A C 1
ATOM 1602 O O . ARG A 1 125 ? -1.626 28.111 85.432 1.00 52.18 122 ARG A O 1
ATOM 1623 N N . ARG A 1 126 ? -0.393 27.779 87.283 1.00 54.52 123 ARG A N 1
ATOM 1624 C CA . ARG A 1 126 ? -1.149 26.587 87.640 1.00 57.15 123 ARG A CA 1
ATOM 1625 C C . ARG A 1 126 ? -2.524 26.931 88.195 1.00 54.84 123 ARG A C 1
ATOM 1626 O O . ARG A 1 126 ? -3.481 26.176 87.985 1.00 53.87 123 ARG A O 1
ATOM 1647 N N . SER A 1 127 ? -2.647 28.057 88.892 1.00 53.21 124 SER A N 1
ATOM 1648 C CA . SER A 1 127 ? -3.882 28.394 89.590 1.00 52.89 124 SER A CA 1
ATOM 1649 C C . SER A 1 127 ? -4.859 29.222 88.764 1.00 49.27 124 SER A C 1
ATOM 1650 O O . SER A 1 127 ? -6.057 29.231 89.078 1.00 50.73 124 SER A O 1
ATOM 1658 N N . ASP A 1 128 ? -4.397 29.938 87.741 1.00 44.27 125 ASP A N 1
ATOM 1659 C CA . ASP A 1 128 ? -5.261 30.922 87.099 1.00 41.92 125 ASP A CA 1
ATOM 1660 C C . ASP A 1 128 ? -5.156 30.994 85.584 1.00 35.87 125 ASP A C 1
ATOM 1661 O O . ASP A 1 128 ? -6.105 31.481 84.962 1.00 33.97 125 ASP A O 1
ATOM 1670 N N . LEU A 1 129 ? -4.066 30.551 84.953 1.00 32.61 126 LEU A N 1
ATOM 1671 C CA . LEU A 1 129 ? -3.893 30.820 83.523 1.00 30.53 126 LEU A CA 1
ATOM 1672 C C . LEU A 1 129 ? -5.019 30.207 82.692 1.00 29.33 126 LEU A C 1
ATOM 1673 O O . LEU A 1 129 ? -5.629 30.884 81.856 1.00 27.60 126 LEU A O 1
ATOM 1689 N N . ASP A 1 130 ? -5.292 28.913 82.883 1.00 30.28 127 ASP A N 1
ATOM 1690 C CA . ASP A 1 130 ? -6.317 28.261 82.066 1.00 28.66 127 ASP A CA 1
ATOM 1691 C C . ASP A 1 130 ? -7.697 28.853 82.328 1.00 27.33 127 ASP A C 1
ATOM 1692 O O . ASP A 1 130 ? -8.499 28.999 81.399 1.00 26.95 127 ASP A O 1
ATOM 1701 N N . ARG A 1 131 ? -7.996 29.193 83.584 1.00 28.58 128 ARG A N 1
ATOM 1702 C CA . ARG A 1 131 ? -9.297 29.779 83.895 1.00 29.56 128 ARG A CA 1
ATOM 1703 C C . ARG A 1 131 ? -9.460 31.150 83.247 1.00 27.33 128 ARG A C 1
ATOM 1704 O O . ARG A 1 131 ? -10.520 31.473 82.694 1.00 28.05 128 ARG A O 1
ATOM 1725 N N . PHE A 1 132 ? -8.431 31.988 83.344 1.00 27.26 129 PHE A N 1
ATOM 1726 C CA . PHE A 1 132 ? -8.493 33.310 82.734 1.00 26.56 129 PHE A CA 1
ATOM 1727 C C . PHE A 1 132 ? -8.586 33.220 81.213 1.00 24.76 129 PHE A C 1
ATOM 1728 O O . PHE A 1 132 ? -9.314 33.996 80.586 1.00 24.84 129 PHE A O 1
ATOM 1745 N N . TRP A 1 133 ? -7.843 32.294 80.598 1.00 24.49 130 TRP A N 1
ATOM 1746 C CA . TRP A 1 133 ? -7.905 32.153 79.142 1.00 23.17 130 TRP A CA 1
ATOM 1747 C C . TRP A 1 133 ? -9.283 31.681 78.699 1.00 23.59 130 TRP A C 1
ATOM 1748 O O . TRP A 1 133 ? -9.867 32.236 77.761 1.00 22.51 130 TRP A O 1
ATOM 1769 N N . LEU A 1 134 ? -9.838 30.675 79.374 1.00 22.46 131 LEU A N 1
ATOM 1770 C CA . LEU A 1 134 ? -11.175 30.233 79.003 1.00 23.73 131 LEU A CA 1
ATOM 1771 C C . LEU A 1 134 ? -12.182 31.358 79.160 1.00 24.58 131 LEU A C 1
ATOM 1772 O O . LEU A 1 134 ? -13.037 31.561 78.293 1.00 25.02 131 LEU A O 1
ATOM 1788 N N . GLU A 1 135 ? -12.102 32.101 80.257 1.00 25.91 132 GLU A N 1
ATOM 1789 C CA . GLU A 1 135 ? -13.034 33.209 80.428 1.00 25.97 132 GLU A CA 1
ATOM 1790 C C . GLU A 1 135 ? -12.892 34.213 79.296 1.00 24.89 132 GLU A C 1
ATOM 1791 O O . GLU A 1 135 ? -13.889 34.792 78.839 1.00 24.32 132 GLU A O 1
ATOM 1803 N N . THR A 1 136 ? -11.653 34.435 78.839 1.00 22.63 133 THR A N 1
ATOM 1804 C CA . THR A 1 136 ? -11.422 35.339 77.715 1.00 21.65 133 THR A CA 1
ATOM 1805 C C . THR A 1 136 ? -12.098 34.804 76.448 1.00 22.21 133 THR A C 1
ATOM 1806 O O . THR A 1 136 ? -12.779 35.542 75.724 1.00 22.08 133 THR A O 1
ATOM 1817 N N . LEU A 1 137 ? -11.918 33.515 76.164 1.00 22.09 134 LEU A N 1
ATOM 1818 C CA . LEU A 1 137 ? -12.575 32.912 75.010 1.00 23.01 134 LEU A CA 1
ATOM 1819 C C . LEU A 1 137 ? -14.090 33.073 75.086 1.00 23.06 134 LEU A C 1
ATOM 1820 O O . LEU A 1 137 ? -14.740 33.356 74.076 1.00 22.78 134 LEU A O 1
ATOM 1836 N N . LEU A 1 138 ? -14.678 32.860 76.271 1.00 23.05 135 LEU A N 1
ATOM 1837 C CA . LEU A 1 138 ? -16.126 32.992 76.411 1.00 23.77 135 LEU A CA 1
ATOM 1838 C C . LEU A 1 138 ? -16.599 34.433 76.185 1.00 24.55 135 LEU A C 1
ATOM 1839 O O . LEU A 1 138 ? -17.703 34.660 75.651 1.00 24.31 135 LEU A O 1
ATOM 1855 N N . CYS A 1 139 ? -15.819 35.419 76.634 1.00 24.22 136 CYS A N 1
ATOM 1856 C CA . CYS A 1 139 ? -16.155 36.818 76.358 1.00 24.65 136 CYS A CA 1
ATOM 1857 C C . CYS A 1 139 ? -16.175 37.098 74.864 1.00 23.12 136 CYS A C 1
ATOM 1858 O O . CYS A 1 139 ? -17.035 37.840 74.369 1.00 23.74 136 CYS A O 1
ATOM 1866 N N . LEU A 1 140 ? -15.201 36.549 74.139 1.00 23.06 137 LEU A N 1
ATOM 1867 C CA . LEU A 1 140 ? -15.145 36.742 72.699 1.00 21.74 137 LEU A CA 1
ATOM 1868 C C . LEU A 1 140 ? -16.329 36.070 72.025 1.00 22.80 137 LEU A C 1
ATOM 1869 O O . LEU A 1 140 ? -17.134 36.731 71.369 1.00 22.77 137 LEU A O 1
ATOM 1885 N N . ILE A 1 141 ? -16.472 34.754 72.193 1.00 21.90 138 ILE A N 1
ATOM 1886 C CA . ILE A 1 141 ? -17.453 34.059 71.363 1.00 22.58 138 ILE A CA 1
ATOM 1887 C C . ILE A 1 141 ? -18.860 34.406 71.797 1.00 22.86 138 ILE A C 1
ATOM 1888 O O . ILE A 1 141 ? -19.781 34.370 70.976 1.00 23.55 138 ILE A O 1
ATOM 1904 N N . GLY A 1 142 ? -19.054 34.769 73.076 1.00 23.74 139 GLY A N 1
ATOM 1905 C CA . GLY A 1 142 ? -20.367 35.157 73.548 1.00 25.75 139 GLY A CA 1
ATOM 1906 C C . GLY A 1 142 ? -20.754 36.592 73.288 1.00 25.14 139 GLY A C 1
ATOM 1907 O O . GLY A 1 142 ? -21.869 36.991 73.634 1.00 25.35 139 GLY A O 1
ATOM 1911 N N . GLU A 1 143 ? -19.862 37.379 72.688 1.00 24.02 140 GLU A N 1
ATOM 1912 C CA . GLU A 1 143 ? -20.108 38.783 72.345 1.00 25.04 140 GLU A CA 1
ATOM 1913 C C . GLU A 1 143 ? -20.488 39.585 73.592 1.00 25.49 140 GLU A C 1
ATOM 1914 O O . GLU A 1 143 ? -21.470 40.329 73.616 1.00 26.24 140 GLU A O 1
ATOM 1926 N N . SER A 1 144 ? -19.657 39.453 74.627 1.00 25.72 141 SER A N 1
ATOM 1927 C CA . SER A 1 144 ? -19.954 39.961 75.963 1.00 26.19 141 SER A CA 1
ATOM 1928 C C . SER A 1 144 ? -19.791 41.459 76.093 1.00 26.82 141 SER A C 1
ATOM 1929 O O . SER A 1 144 ? -20.144 42.012 77.143 1.00 29.71 141 SER A O 1
ATOM 1937 N N . PHE A 1 145 ? -19.314 42.135 75.061 1.00 26.86 142 PHE A N 1
ATOM 1938 C CA . PHE A 1 145 ? -19.102 43.572 75.145 1.00 27.26 142 PHE A CA 1
ATOM 1939 C C . PHE A 1 145 ? -20.191 44.343 74.410 1.00 28.65 142 PHE A C 1
ATOM 1940 O O . PHE A 1 145 ? -20.035 45.535 74.134 1.00 30.30 142 PHE A O 1
ATOM 1957 N N . ASP A 1 146 ? -21.309 43.678 74.130 1.00 32.11 143 ASP A N 1
ATOM 1958 C CA . ASP A 1 146 ? -22.545 44.294 73.647 1.00 35.73 143 ASP A CA 1
ATOM 1959 C C . ASP A 1 146 ? -22.217 45.131 72.412 1.00 37.74 143 ASP A C 1
ATOM 1960 O O . ASP A 1 146 ? -21.597 44.604 71.482 1.00 38.14 143 ASP A O 1
ATOM 1969 N N . ASP A 1 147 ? -22.621 46.392 72.343 1.00 40.67 144 ASP A N 1
ATOM 1970 C CA . ASP A 1 147 ? -22.443 47.168 71.122 1.00 43.79 144 ASP A CA 1
ATOM 1971 C C . ASP A 1 147 ? -21.002 47.532 70.840 1.00 42.29 144 ASP A C 1
ATOM 1972 O O . ASP A 1 147 ? -20.755 48.241 69.857 1.00 46.27 144 ASP A O 1
ATOM 1981 N N . TYR A 1 148 ? -20.069 47.156 71.705 1.00 34.95 145 TYR A N 1
ATOM 1982 C CA . TYR A 1 148 ? -18.656 47.352 71.441 1.00 33.34 145 TYR A CA 1
ATOM 1983 C C . TYR A 1 148 ? -17.953 46.054 71.062 1.00 32.52 145 TYR A C 1
ATOM 1984 O O . TYR A 1 148 ? -16.747 46.073 70.786 1.00 29.84 145 TYR A O 1
ATOM 2002 N N . SER A 1 149 ? -18.664 44.921 71.038 1.00 32.50 146 SER A N 1
ATOM 2003 C CA A SER A 1 149 ? -17.998 43.678 70.658 0.68 33.41 146 SER A CA 1
ATOM 2004 C CA B SER A 1 149 ? -18.030 43.672 70.633 0.32 32.86 146 SER A CA 1
ATOM 2005 C C . SER A 1 149 ? -17.487 43.751 69.214 1.00 33.21 146 SER A C 1
ATOM 2006 O O . SER A 1 149 ? -16.584 42.988 68.850 1.00 32.22 146 SER A O 1
ATOM 2021 N N . ASP A 1 150 ? -17.991 44.681 68.399 1.00 33.73 147 ASP A N 1
ATOM 2022 C CA . ASP A 1 150 ? -17.458 44.825 67.043 1.00 36.18 147 ASP A CA 1
ATOM 2023 C C . ASP A 1 150 ? -16.039 45.391 67.018 1.00 33.41 147 ASP A C 1
ATOM 2024 O O . ASP A 1 150 ? -15.312 45.176 66.036 1.00 35.95 147 ASP A O 1
ATOM 2033 N N . ASP A 1 151 ? -15.612 46.084 68.075 1.00 29.43 148 ASP A N 1
ATOM 2034 C CA . ASP A 1 151 ? -14.234 46.546 68.175 1.00 27.76 148 ASP A CA 1
ATOM 2035 C C . ASP A 1 151 ? -13.270 45.442 68.576 1.00 25.14 148 ASP A C 1
ATOM 2036 O O . ASP A 1 151 ? -12.054 45.655 68.509 1.00 24.77 148 ASP A O 1
ATOM 2045 N N . VAL A 1 152 ? -13.764 44.285 69.004 1.00 24.70 149 VAL A N 1
ATOM 2046 C CA . VAL A 1 152 ? -12.888 43.179 69.395 1.00 23.99 149 VAL A CA 1
ATOM 2047 C C . VAL A 1 152 ? -12.345 42.502 68.144 1.00 23.17 149 VAL A C 1
ATOM 2048 O O . VAL A 1 152 ? -13.100 42.148 67.232 1.00 23.94 149 VAL A O 1
ATOM 2061 N N . CYS A 1 153 ? -11.029 42.321 68.098 1.00 21.17 150 CYS A N 1
ATOM 2062 C CA . CYS A 1 153 ? -10.395 41.546 67.041 1.00 21.20 150 CYS A CA 1
ATOM 2063 C C . CYS A 1 153 ? -10.106 40.114 67.455 1.00 20.74 150 CYS A C 1
ATOM 2064 O O . CYS A 1 153 ? -10.308 39.195 66.663 1.00 21.45 150 CYS A O 1
ATOM 2072 N N . GLY A 1 154 ? -9.615 39.915 68.671 1.00 21.28 151 GLY A N 1
ATOM 2073 C CA . GLY A 1 154 ? -9.231 38.599 69.126 1.00 20.23 151 GLY A CA 1
ATOM 2074 C C . GLY A 1 154 ? -8.583 38.672 70.491 1.00 19.80 151 GLY A C 1
ATOM 2075 O O . GLY A 1 154 ? -8.659 39.686 71.186 1.00 20.53 151 GLY A O 1
ATOM 2079 N N . ALA A 1 155 ? -7.943 37.566 70.858 1.00 20.77 152 ALA A N 1
ATOM 2080 C CA . ALA A 1 155 ? -7.249 37.472 72.127 1.00 20.40 152 ALA A CA 1
ATOM 2081 C C . ALA A 1 155 ? -6.049 36.568 71.961 1.00 19.85 152 ALA A C 1
ATOM 2082 O O . ALA A 1 155 ? -6.023 35.699 71.081 1.00 21.06 152 ALA A O 1
ATOM 2089 N N . VAL A 1 156 ? -5.067 36.764 72.841 1.00 20.19 153 VAL A N 1
ATOM 2090 C CA . VAL A 1 156 ? -3.806 36.045 72.791 1.00 20.77 153 VAL A CA 1
ATOM 2091 C C . VAL A 1 156 ? -3.420 35.617 74.197 1.00 21.50 153 VAL A C 1
ATOM 2092 O O . VAL A 1 156 ? -3.453 36.433 75.126 1.00 21.47 153 VAL A O 1
ATOM 2105 N N . VAL A 1 157 ? -2.975 34.371 74.347 1.00 21.41 154 VAL A N 1
ATOM 2106 C CA . VAL A 1 157 ? -2.299 33.942 75.570 1.00 21.50 154 VAL A CA 1
ATOM 2107 C C . VAL A 1 157 ? -0.856 33.590 75.215 1.00 22.63 154 VAL A C 1
ATOM 2108 O O . VAL A 1 157 ? -0.614 32.789 74.304 1.00 22.90 154 VAL A O 1
ATOM 2121 N N . ASN A 1 158 ? 0.088 34.234 75.899 1.00 23.04 155 ASN A N 1
ATOM 2122 C CA . ASN A 1 158 ? 1.519 33.971 75.772 1.00 22.86 155 ASN A CA 1
ATOM 2123 C C . ASN A 1 158 ? 1.988 33.172 76.979 1.00 23.78 155 ASN A C 1
ATOM 2124 O O . ASN A 1 158 ? 1.921 33.664 78.106 1.00 25.54 155 ASN A O 1
ATOM 2135 N N . VAL A 1 159 ? 2.513 31.978 76.748 1.00 24.78 156 VAL A N 1
ATOM 2136 C CA . VAL A 1 159 ? 3.095 31.184 77.821 1.00 27.14 156 VAL A CA 1
ATOM 2137 C C . VAL A 1 159 ? 4.578 31.529 77.875 1.00 27.73 156 VAL A C 1
ATOM 2138 O O . VAL A 1 159 ? 5.309 31.274 76.910 1.00 27.60 156 VAL A O 1
ATOM 2151 N N . ARG A 1 160 ? 5.021 32.135 78.986 1.00 28.65 157 ARG A N 1
ATOM 2152 C CA . ARG A 1 160 ? 6.376 32.684 79.077 1.00 30.17 157 ARG A CA 1
ATOM 2153 C C . ARG A 1 160 ? 6.986 32.426 80.444 1.00 34.17 157 ARG A C 1
ATOM 2154 O O . ARG A 1 160 ? 6.316 32.564 81.472 1.00 35.66 157 ARG A O 1
ATOM 2175 N N . ALA A 1 161 ? 8.279 32.092 80.446 1.00 36.80 158 ALA A N 1
ATOM 2176 C CA . ALA A 1 161 ? 8.979 31.863 81.705 1.00 39.05 158 ALA A CA 1
ATOM 2177 C C . ALA A 1 161 ? 8.995 33.109 82.581 1.00 42.13 158 ALA A C 1
ATOM 2178 O O . ALA A 1 161 ? 8.975 32.995 83.809 1.00 44.23 158 ALA A O 1
ATOM 2185 N N . LYS A 1 162 ? 9.054 34.300 81.985 1.00 43.85 159 LYS A N 1
ATOM 2186 C CA . LYS A 1 162 ? 9.062 35.530 82.777 1.00 46.25 159 LYS A CA 1
ATOM 2187 C C . LYS A 1 162 ? 7.684 35.938 83.282 1.00 43.80 159 LYS A C 1
ATOM 2188 O O . LYS A 1 162 ? 7.585 36.887 84.069 1.00 43.85 159 LYS A O 1
ATOM 2207 N N . GLY A 1 163 ? 6.629 35.257 82.861 1.00 38.76 160 GLY A N 1
ATOM 2208 C CA . GLY A 1 163 ? 5.300 35.624 83.282 1.00 35.20 160 GLY A CA 1
ATOM 2209 C C . GLY A 1 163 ? 4.331 35.477 82.129 1.00 33.11 160 GLY A C 1
ATOM 2210 O O . GLY A 1 163 ? 4.506 36.103 81.078 1.00 33.68 160 GLY A O 1
ATOM 2214 N N . ASP A 1 164 ? 3.308 34.650 82.303 1.00 31.46 161 ASP A N 1
ATOM 2215 C CA . ASP A 1 164 ? 2.337 34.451 81.237 1.00 29.29 161 ASP A CA 1
ATOM 2216 C C . ASP A 1 164 ? 1.510 35.717 81.043 1.00 28.65 161 ASP A C 1
ATOM 2217 O O . ASP A 1 164 ? 1.316 36.514 81.969 1.00 29.36 161 ASP A O 1
ATOM 2226 N N . LYS A 1 165 ? 1.039 35.911 79.822 1.00 26.81 162 LYS A N 1
ATOM 2227 C CA . LYS A 1 165 ? 0.240 37.077 79.485 1.00 25.33 162 LYS A CA 1
ATOM 2228 C C . LYS A 1 165 ? -1.040 36.652 78.791 1.00 23.24 162 LYS A C 1
ATOM 2229 O O . LYS A 1 165 ? -1.055 35.693 78.016 1.00 23.42 162 LYS A O 1
ATOM 2248 N N . ILE A 1 166 ? -2.117 37.355 79.094 1.00 22.98 163 ILE A N 1
ATOM 2249 C CA . ILE A 1 166 ? -3.373 37.203 78.378 1.00 23.18 163 ILE A CA 1
ATOM 2250 C C . ILE A 1 166 ? -3.844 38.591 77.976 1.00 22.37 163 ILE A C 1
ATOM 2251 O O . ILE A 1 166 ? -3.779 39.534 78.769 1.00 22.20 163 ILE A O 1
ATOM 2267 N N . ALA A 1 167 ? -4.346 38.719 76.754 1.00 23.13 164 ALA A N 1
ATOM 2268 C CA . ALA A 1 167 ? -4.771 40.027 76.278 1.00 22.78 164 ALA A CA 1
ATOM 2269 C C . ALA A 1 167 ? -5.93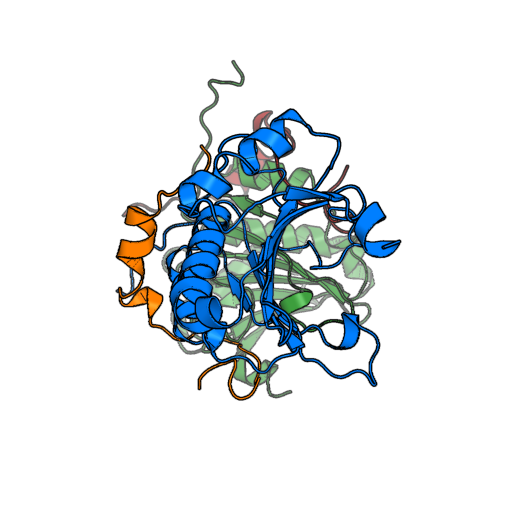8 39.898 75.313 1.00 23.26 164 ALA A C 1
ATOM 2270 O O . ALA A 1 167 ? -6.018 38.941 74.540 1.00 23.73 164 ALA A O 1
ATOM 2277 N N . ILE A 1 168 ? -6.828 40.896 75.341 1.00 22.17 165 ILE A N 1
ATOM 2278 C CA . ILE A 1 168 ? -7.822 41.093 74.287 1.00 21.26 165 ILE A CA 1
ATOM 2279 C C . ILE A 1 168 ? -7.354 42.221 73.386 1.00 20.73 165 ILE A C 1
ATOM 2280 O O . ILE A 1 168 ? -7.012 43.308 73.863 1.00 21.79 165 ILE A O 1
ATOM 2296 N N . TRP A 1 169 ? -7.321 41.953 72.090 1.00 19.81 166 TRP A N 1
ATOM 2297 C CA . TRP A 1 169 ? -6.935 42.920 71.073 1.00 20.66 166 TRP A CA 1
ATOM 2298 C C . TRP A 1 169 ? -8.164 43.608 70.501 1.00 21.09 166 TRP A C 1
ATOM 2299 O O . TRP A 1 169 ? -9.135 42.930 70.133 1.00 21.92 166 TRP A O 1
ATOM 2320 N N . THR A 1 170 ? -8.119 44.941 70.415 1.00 22.32 167 THR A N 1
ATOM 2321 C CA . THR A 1 170 ? -9.203 45.725 69.837 1.00 22.68 167 THR A CA 1
ATOM 2322 C C . THR A 1 170 ? -8.676 46.553 68.671 1.00 23.25 167 THR A C 1
ATOM 2323 O O . THR A 1 170 ? -7.468 46.756 68.507 1.00 23.83 167 THR A O 1
ATOM 2334 N N . THR A 1 171 ? -9.609 47.050 67.863 1.00 23.26 168 THR A N 1
ATOM 2335 C CA . THR A 1 171 ? -9.275 47.501 66.517 1.00 24.46 168 THR A CA 1
ATOM 2336 C C . THR A 1 171 ? -8.774 48.938 66.431 1.00 24.04 168 THR A C 1
ATOM 2337 O O . THR A 1 171 ? -8.043 49.251 65.494 1.00 25.59 168 THR A O 1
ATOM 2348 N N . GLU A 1 172 ? -9.134 49.819 67.368 1.00 25.19 169 GLU A N 1
ATOM 2349 C CA . GLU A 1 172 ? -8.813 51.252 67.279 1.00 27.10 169 GLU A CA 1
ATOM 2350 C C . GLU A 1 172 ? -8.523 51.796 68.669 1.00 27.13 169 GLU A C 1
ATOM 2351 O O . GLU A 1 172 ? -9.446 51.905 69.480 1.00 27.84 169 GLU A O 1
ATOM 2363 N N . CYS A 1 173 ? -7.270 52.190 68.934 1.00 29.11 170 CYS A N 1
ATOM 2364 C CA A CYS A 1 173 ? -6.975 52.695 70.266 0.59 30.39 170 CYS A CA 1
ATOM 2365 C CA B CYS A 1 173 ? -6.888 52.783 70.221 0.41 30.93 170 CYS A CA 1
ATOM 2366 C C . CYS A 1 173 ? -7.684 54.020 70.551 1.00 32.30 170 CYS A C 1
ATOM 2367 O O . CYS A 1 173 ? -7.840 54.367 71.725 1.00 35.06 170 CYS A O 1
ATOM 2382 N N . GLU A 1 174 ? -8.114 54.753 69.533 1.00 34.33 171 GLU A N 1
ATOM 2383 C CA . GLU A 1 174 ? -8.781 56.025 69.777 1.00 35.62 171 GLU A CA 1
ATOM 2384 C C . GLU A 1 174 ? -10.298 55.911 69.813 1.00 34.19 171 GLU A C 1
ATOM 2385 O O . GLU A 1 174 ? -10.972 56.932 69.983 1.00 34.28 171 GLU A O 1
ATOM 2397 N N . ASN A 1 175 ? -10.847 54.697 69.704 1.00 32.96 172 ASN A N 1
ATOM 2398 C CA . ASN A 1 175 ? -12.255 54.452 70.019 1.00 32.79 172 ASN A CA 1
ATOM 2399 C C . ASN A 1 175 ? -12.373 54.297 71.534 1.00 31.66 172 ASN A C 1
ATOM 2400 O O . ASN A 1 175 ? -12.533 53.201 72.072 1.00 30.19 172 ASN A O 1
ATOM 2411 N N . ARG A 1 176 ? -12.285 55.434 72.228 1.00 31.66 173 ARG A N 1
ATOM 2412 C CA . ARG A 1 176 ? -12.084 55.389 73.671 1.00 32.55 173 ARG A CA 1
ATOM 2413 C C . ARG A 1 176 ? -13.306 54.867 74.409 1.00 30.05 173 ARG A C 1
ATOM 2414 O O . ARG A 1 176 ? -13.139 54.176 75.416 1.00 29.64 173 ARG A O 1
ATOM 2435 N N . GLU A 1 177 ? -14.530 55.158 73.935 1.00 30.24 174 GLU A N 1
ATOM 2436 C CA . GLU A 1 177 ? -15.717 54.572 74.565 1.00 33.27 174 GLU A CA 1
ATOM 2437 C C . GLU A 1 177 ? -15.650 53.051 74.511 1.00 31.15 174 GLU A C 1
ATOM 2438 O O . GLU A 1 177 ? -15.917 52.360 75.504 1.00 31.38 174 GLU A O 1
ATOM 2450 N N . ALA A 1 178 ? -15.304 52.513 73.346 1.00 29.76 175 ALA A N 1
ATOM 2451 C CA . ALA A 1 178 ? -15.238 51.068 73.187 1.00 28.47 175 ALA A CA 1
ATOM 2452 C C . ALA A 1 178 ? -14.116 50.479 74.034 1.00 26.86 175 ALA A C 1
ATOM 2453 O O . ALA A 1 178 ? -14.300 49.461 74.709 1.00 27.66 175 ALA A O 1
ATOM 2460 N N . VAL A 1 179 ? -12.939 51.106 74.002 1.00 26.09 176 VAL A N 1
ATOM 2461 C CA . VAL A 1 179 ? -11.810 50.599 74.775 1.00 26.03 176 VAL A CA 1
ATOM 2462 C C . VAL A 1 179 ? -12.151 50.579 76.264 1.00 26.21 176 VAL A C 1
ATOM 2463 O O . VAL A 1 179 ? -11.881 49.597 76.962 1.00 26.14 176 VAL A O 1
ATOM 2476 N N . THR A 1 180 ? -12.764 51.654 76.771 1.00 27.37 177 THR A N 1
ATOM 2477 C CA . THR A 1 180 ? -13.158 51.679 78.178 1.00 28.31 177 THR A CA 1
ATOM 2478 C C . THR A 1 180 ? -14.105 50.536 78.496 1.00 27.31 177 THR A C 1
ATOM 2479 O O . THR A 1 180 ? -13.932 49.826 79.492 1.00 27.99 177 THR A O 1
ATOM 2490 N N . HIS A 1 181 ? -15.161 50.396 77.692 1.00 27.14 178 HIS A N 1
ATOM 2491 C CA . HIS A 1 181 ? -16.191 49.410 77.981 1.00 27.92 178 HIS A CA 1
ATOM 2492 C C . HIS A 1 181 ? -15.616 48.000 77.960 1.00 28.06 178 HIS A C 1
ATOM 2493 O O . HIS A 1 181 ? -15.859 47.192 78.866 1.00 28.65 178 HIS A O 1
ATOM 2507 N N . ILE A 1 182 ? -14.834 47.689 76.933 1.00 26.99 179 ILE A N 1
ATOM 2508 C CA . ILE A 1 182 ? -14.235 46.364 76.845 1.00 25.58 179 ILE A CA 1
ATOM 2509 C C . ILE A 1 182 ? -13.334 46.103 78.049 1.00 25.05 179 ILE A C 1
ATOM 2510 O O . ILE A 1 182 ? -13.385 45.031 78.660 1.00 26.07 179 ILE A O 1
ATOM 2526 N N . GLY A 1 183 ? -12.495 47.078 78.415 1.00 25.00 180 GLY A N 1
ATOM 2527 C CA . GLY A 1 183 ? -11.603 46.872 79.549 1.00 25.31 180 GLY A CA 1
ATOM 2528 C C . GLY A 1 183 ? -12.352 46.661 80.854 1.00 26.56 180 GLY A C 1
ATOM 2529 O O . GLY A 1 183 ? -12.017 45.772 81.645 1.00 26.95 180 GLY A O 1
ATOM 2533 N N . ARG A 1 184 ? -13.367 47.485 81.101 1.00 27.44 181 ARG A N 1
ATOM 2534 C CA A ARG A 1 184 ? -14.100 47.400 82.357 0.58 27.75 181 ARG A CA 1
ATOM 2535 C CA B ARG A 1 184 ? -14.119 47.405 82.350 0.42 29.00 181 ARG A CA 1
ATOM 2536 C C . ARG A 1 184 ? -14.824 46.061 82.474 1.00 28.51 181 ARG A C 1
ATOM 2537 O O . ARG A 1 184 ? -14.748 45.390 83.509 1.00 30.28 181 ARG A O 1
ATOM 2578 N N . VAL A 1 185 ? -15.528 45.656 81.418 1.00 28.95 182 VAL A N 1
ATOM 2579 C CA . VAL A 1 185 ? -16.277 44.405 81.455 1.00 29.20 182 VAL A CA 1
ATOM 2580 C C . VAL A 1 185 ? -15.335 43.214 81.532 1.00 28.60 182 VAL A C 1
ATOM 2581 O O . VAL A 1 185 ? -15.596 42.243 82.248 1.00 29.26 182 VAL A O 1
ATOM 2594 N N . TYR A 1 186 ? -14.226 43.265 80.794 1.00 26.97 183 TYR A N 1
ATOM 2595 C CA . TYR A 1 186 ? -13.276 42.162 80.788 1.00 26.18 183 TYR A CA 1
ATOM 2596 C C . TYR A 1 186 ? -12.719 41.928 82.180 1.00 26.46 183 TYR A C 1
ATOM 2597 O O . TYR A 1 186 ? -12.658 40.792 82.657 1.00 27.46 183 TYR A O 1
ATOM 2615 N N . LYS A 1 187 ? -12.291 43.002 82.846 1.00 26.91 184 LYS A N 1
ATOM 2616 C CA . LYS A 1 187 ? -11.747 42.869 84.187 1.00 29.71 184 LYS A CA 1
ATOM 2617 C C . LYS A 1 187 ? -12.779 42.285 85.142 1.00 29.81 184 LYS A C 1
ATOM 2618 O O . LYS A 1 187 ? -12.455 41.432 85.978 1.00 31.37 184 LYS A O 1
ATOM 2637 N N . GLU A 1 188 ? -14.030 42.728 85.032 1.00 30.51 185 GLU A N 1
ATOM 2638 C CA . GLU A 1 188 ? -15.080 42.183 85.892 1.00 34.62 185 GLU A CA 1
ATOM 2639 C C . GLU A 1 188 ? -15.281 40.704 85.615 1.00 33.47 185 GLU A C 1
ATOM 2640 O O . GLU A 1 188 ? -15.429 39.904 86.545 1.00 37.07 185 GLU A O 1
ATOM 2652 N N . ARG A 1 189 ? -15.287 40.317 84.337 1.00 31.53 186 ARG A N 1
ATOM 2653 C CA . ARG A 1 189 ? -15.508 38.917 83.996 1.00 31.26 186 ARG A CA 1
ATOM 2654 C C . ARG A 1 189 ? -14.353 38.039 84.450 1.00 32.79 186 ARG A C 1
ATOM 2655 O O . ARG A 1 189 ? -14.574 36.890 84.846 1.00 33.93 186 ARG A O 1
ATOM 2676 N N . LEU A 1 190 ? -13.125 38.556 84.411 1.00 32.46 187 LEU A N 1
ATOM 2677 C CA . LEU A 1 190 ? -11.986 37.780 84.886 1.00 34.47 187 LEU A CA 1
ATOM 2678 C C . LEU A 1 190 ? -12.011 37.625 86.397 1.00 38.92 187 LEU A C 1
ATOM 2679 O O . LEU A 1 190 ? -11.510 36.628 86.923 1.00 39.87 187 LEU A O 1
ATOM 2695 N N . GLY A 1 191 ? -12.592 38.591 87.104 1.00 41.98 188 GLY A N 1
ATOM 2696 C CA . GLY A 1 191 ? -12.542 38.611 88.553 1.00 45.25 188 GLY A CA 1
ATOM 2697 C C . GLY A 1 191 ? -11.119 38.750 89.046 1.00 49.65 188 GLY A C 1
ATOM 2698 O O . GLY A 1 191 ? -10.659 37.950 89.862 1.00 52.46 188 GLY A O 1
ATOM 2702 N N . LEU A 1 192 ? -10.403 39.759 88.562 1.00 51.19 189 LEU A N 1
ATOM 2703 C CA . LEU A 1 192 ? -9.004 39.886 88.935 1.00 52.24 189 LEU A CA 1
ATOM 2704 C C . LEU A 1 192 ? -8.875 40.258 90.409 1.00 57.26 189 LEU A C 1
ATOM 2705 O O . LEU A 1 192 ? -9.604 41.126 90.898 1.00 59.44 189 LEU A O 1
ATOM 2721 N N . PRO A 1 193 ? -7.951 39.642 91.137 1.00 59.17 190 PRO A N 1
ATOM 2722 C CA . PRO A 1 193 ? -7.592 40.167 92.452 1.00 61.07 190 PRO A CA 1
ATOM 2723 C C . PRO A 1 193 ? -6.867 41.493 92.320 1.00 63.62 190 PRO A C 1
ATOM 2724 O O . PRO A 1 193 ? -6.429 41.867 91.220 1.00 63.14 190 PRO A O 1
ATOM 2735 N N . PRO A 1 194 ? -6.728 42.244 93.412 1.00 65.41 191 PRO A N 1
ATOM 2736 C CA . PRO A 1 194 ? -6.047 43.545 93.310 1.00 65.03 191 PRO A CA 1
ATOM 2737 C C . PRO A 1 194 ? -4.610 43.428 92.839 1.00 63.28 191 PRO A C 1
ATOM 2738 O O . PRO A 1 194 ? -4.086 44.376 92.244 1.00 64.76 191 PRO A O 1
ATOM 2749 N N . LYS A 1 195 ? -3.961 42.284 93.077 1.00 60.43 192 LYS A N 1
ATOM 2750 C CA . LYS A 1 195 ? -2.547 42.109 92.754 1.00 57.54 192 LYS A CA 1
ATOM 2751 C C . LYS A 1 195 ? -2.285 41.892 91.265 1.00 50.83 192 LYS A C 1
ATOM 2752 O O . LYS A 1 195 ? -1.143 42.048 90.823 1.00 49.53 192 LYS A O 1
ATOM 2771 N N . ILE A 1 196 ? -3.297 41.546 90.482 1.00 45.65 193 ILE A N 1
ATOM 2772 C CA . ILE A 1 196 ? -3.160 41.400 89.035 1.00 41.28 193 ILE A CA 1
ATOM 2773 C C . ILE A 1 196 ? -3.855 42.597 88.409 1.00 38.97 193 ILE A C 1
ATOM 2774 O O . ILE A 1 196 ? -5.087 42.696 88.444 1.00 40.16 193 ILE A O 1
ATOM 2790 N N . VAL A 1 197 ? -3.081 43.497 87.823 1.00 35.49 194 VAL A N 1
ATOM 2791 C CA . VAL A 1 197 ? -3.616 44.723 87.282 1.00 34.00 194 VAL A CA 1
ATOM 2792 C C . VAL A 1 197 ? -3.849 44.544 85.786 1.00 33.68 194 VAL A C 1
ATOM 2793 O O . VAL A 1 197 ? -3.412 43.569 85.176 1.00 32.97 194 VAL A O 1
ATOM 2806 N N . ILE A 1 198 ? -4.569 45.491 85.188 1.00 32.30 195 ILE A N 1
ATOM 2807 C CA . ILE A 1 198 ? -4.897 45.425 83.768 1.00 30.72 195 ILE A CA 1
ATOM 2808 C C . ILE A 1 198 ? -4.719 46.808 83.161 1.00 30.15 195 ILE A C 1
ATOM 2809 O O . ILE A 1 198 ? -5.155 47.812 83.737 1.00 30.91 195 ILE A O 1
ATOM 2825 N N . GLY A 1 199 ? -4.077 46.862 82.002 1.00 27.22 196 GLY A N 1
ATOM 2826 C CA . GLY A 1 199 ? -3.860 48.124 81.328 1.00 28.01 196 GLY A CA 1
ATOM 2827 C C . GLY A 1 199 ? -3.910 47.918 79.833 1.00 27.45 196 GLY A C 1
ATOM 2828 O O . GLY A 1 199 ? -3.766 46.798 79.324 1.00 28.93 196 GLY A O 1
ATOM 2832 N N . TYR A 1 200 ? -4.095 49.024 79.130 1.00 26.24 197 TYR A N 1
ATOM 2833 C CA . TYR A 1 200 ? -4.209 49.012 77.683 1.00 25.59 197 TYR A CA 1
ATOM 2834 C C . TYR A 1 200 ? -2.977 49.650 77.075 1.00 26.81 197 TYR A C 1
ATOM 2835 O O . TYR A 1 200 ? -2.431 50.611 77.621 1.00 28.22 197 TYR A O 1
ATOM 2853 N N . GLN A 1 201 ? -2.541 49.103 75.948 1.00 28.17 198 GLN A N 1
ATOM 2854 C CA . GLN A 1 201 ? -1.376 49.598 75.234 1.00 31.68 198 GLN A CA 1
ATOM 2855 C C . GLN A 1 201 ? -1.648 49.488 73.747 1.00 29.50 198 GLN A C 1
ATOM 2856 O O . GLN A 1 201 ? -2.171 48.469 73.293 1.00 28.09 198 GLN A O 1
ATOM 2870 N N . SER A 1 202 ? -1.311 50.538 72.995 1.00 29.66 199 SER A N 1
ATOM 2871 C CA . SER A 1 202 ? -1.435 50.461 71.547 1.00 28.73 199 SER A CA 1
ATOM 2872 C C . SER A 1 202 ? -0.375 49.525 70.984 1.00 27.70 199 SER A C 1
ATOM 2873 O O . SER A 1 202 ? 0.718 49.383 71.540 1.00 28.77 199 SER A O 1
ATOM 2881 N N . HIS A 1 203 ? -0.707 48.865 69.873 1.00 27.29 200 HIS A N 1
ATOM 2882 C CA . HIS A 1 203 ? 0.298 48.018 69.235 1.00 28.35 200 HIS A CA 1
ATOM 2883 C C . HIS A 1 203 ? 1.448 48.850 68.701 1.00 30.54 200 HIS A C 1
ATOM 2884 O O . HIS A 1 203 ? 2.597 48.383 68.682 1.00 30.38 200 HIS A O 1
ATOM 2898 N N . ALA A 1 204 ? 1.159 50.068 68.248 1.00 31.13 201 ALA A N 1
ATOM 2899 C CA . ALA A 1 204 ? 2.230 50.957 67.814 1.00 34.37 201 ALA A CA 1
ATOM 2900 C C . ALA A 1 204 ? 3.253 51.153 68.920 1.00 37.64 201 ALA A C 1
ATOM 2901 O O . ALA A 1 204 ? 4.460 51.162 68.662 1.00 37.76 201 ALA A O 1
ATOM 2908 N N . ASP A 1 205 ? 2.795 51.313 70.163 1.00 39.17 202 ASP A N 1
ATOM 2909 C CA . ASP A 1 205 ? 3.731 51.476 71.269 1.00 41.73 202 ASP A CA 1
ATOM 2910 C C . ASP A 1 205 ? 4.437 50.169 71.603 1.00 41.04 202 ASP A C 1
ATOM 2911 O O . ASP A 1 205 ? 5.642 50.169 71.879 1.00 42.36 202 ASP A O 1
ATOM 2920 N N . THR A 1 206 ? 3.715 49.044 71.589 1.00 40.58 203 THR A N 1
ATOM 2921 C CA . THR A 1 206 ? 4.369 47.756 71.811 1.00 41.92 203 THR A CA 1
ATOM 2922 C C . THR A 1 206 ? 5.491 47.538 70.806 1.00 45.15 203 THR A C 1
ATOM 2923 O O . THR A 1 206 ? 6.605 47.156 71.178 1.00 45.81 203 THR A O 1
ATOM 2934 N N . ALA A 1 207 ? 5.205 47.750 69.519 1.00 47.24 204 ALA A N 1
ATOM 2935 C CA . ALA A 1 207 ? 6.196 47.456 68.482 1.00 49.72 204 ALA A CA 1
ATOM 2936 C C . ALA A 1 207 ? 7.460 48.280 68.680 1.00 54.69 204 ALA A C 1
ATOM 2937 O O . ALA A 1 207 ? 8.572 47.797 68.424 1.00 56.22 204 ALA A O 1
ATOM 2944 N N . THR A 1 208 ? 7.311 49.535 69.099 1.00 59.97 205 THR A N 1
ATOM 2945 C CA . THR A 1 208 ? 8.459 50.393 69.364 1.00 67.41 205 THR A CA 1
ATOM 2946 C C . THR A 1 208 ? 9.024 50.199 70.763 1.00 74.13 205 THR A C 1
ATOM 2947 O O . THR A 1 208 ? 10.061 50.786 71.077 1.00 76.06 205 THR A O 1
ATOM 2958 N N . LYS A 1 209 ? 8.369 49.407 71.606 1.00 81.10 206 LYS A N 1
ATOM 2959 C CA . LYS A 1 209 ? 8.838 49.163 72.964 1.00 86.57 206 LYS A CA 1
ATOM 2960 C C . LYS A 1 209 ? 8.983 50.474 73.730 1.00 87.35 206 LYS A C 1
ATOM 2961 O O . LYS A 1 209 ? 8.067 51.297 73.752 1.00 87.38 206 LYS A O 1
ATOM 2980 N N . GLU B 2 21 ? -31.080 40.870 65.358 1.00 55.79 608 GLU B N 1
ATOM 2981 C CA . GLU B 2 21 ? -30.722 40.480 66.719 1.00 55.60 608 GLU B CA 1
ATOM 2982 C C . GLU B 2 21 ? -29.335 39.853 66.771 1.00 50.86 608 GLU B C 1
ATOM 2983 O O . GLU B 2 21 ? -29.056 38.882 66.072 1.00 50.87 608 GLU B O 1
ATOM 2994 N N . LYS B 2 22 ? -28.467 40.399 67.610 1.00 46.07 609 LYS B N 1
ATOM 2995 C CA . LYS B 2 22 ? -27.133 39.845 67.732 1.00 41.77 609 LYS B CA 1
ATOM 2996 C C . LYS B 2 22 ? -27.192 38.585 68.583 1.00 37.05 609 LYS B C 1
ATOM 2997 O O . LYS B 2 22 ? -28.043 38.436 69.466 1.00 38.89 609 LYS B O 1
ATOM 3016 N N . LYS B 2 23 ? -26.287 37.661 68.287 1.00 33.68 610 LYS B N 1
ATOM 3017 C CA . LYS B 2 23 ? -26.187 36.392 68.998 1.00 32.00 610 LYS B CA 1
ATOM 3018 C C . LYS B 2 23 ? -25.226 36.603 70.161 1.00 30.37 610 LYS B C 1
ATOM 3019 O O . LYS B 2 23 ? -24.013 36.696 69.961 1.00 30.69 610 LYS B O 1
ATOM 3038 N N . ARG B 2 24 ? -25.777 36.779 71.362 1.00 30.74 611 ARG B N 1
ATOM 3039 C CA . ARG B 2 24 ? -25.020 37.005 72.591 1.00 32.21 611 ARG B CA 1
ATOM 3040 C C . ARG B 2 24 ? -25.322 35.904 73.595 1.00 30.67 611 ARG B C 1
ATOM 3041 O O . ARG B 2 24 ? -26.463 35.453 73.701 1.00 32.12 611 ARG B O 1
ATOM 3062 N N . TYR B 2 25 ? -24.288 35.429 74.283 1.00 27.94 612 TYR B N 1
ATOM 3063 C CA . TYR B 2 25 ? -24.417 34.310 75.205 1.00 27.05 612 TYR B CA 1
ATOM 3064 C C . TYR B 2 25 ? -23.689 34.602 76.506 1.00 27.73 612 TYR B C 1
ATOM 3065 O O . TYR B 2 25 ? -22.535 35.034 76.480 1.00 27.75 612 TYR B O 1
ATOM 3083 N N . ASP B 2 26 ? -24.346 34.351 77.643 1.00 29.87 613 ASP B N 1
ATOM 3084 C CA . ASP B 2 26 ? -23.630 34.505 78.903 1.00 32.15 613 ASP B CA 1
ATOM 3085 C C . ASP B 2 26 ? -22.810 33.251 79.208 1.00 30.39 613 ASP B C 1
ATOM 3086 O O . ASP B 2 26 ? -22.948 32.208 78.557 1.00 29.63 613 ASP B O 1
ATOM 3095 N N . ARG B 2 27 ? -21.933 33.364 80.214 1.00 30.76 614 ARG B N 1
ATOM 3096 C CA . ARG B 2 27 ? -20.972 32.293 80.466 1.00 30.03 614 ARG B CA 1
ATOM 3097 C C . ARG B 2 27 ? -21.670 31.013 80.893 1.00 30.65 614 ARG B C 1
ATOM 3098 O O . ARG B 2 27 ? -21.269 29.917 80.487 1.00 30.12 614 ARG B O 1
ATOM 3119 N N . GLU B 2 28 ? -22.710 31.126 81.722 1.00 31.83 615 GLU B N 1
ATOM 3120 C CA . GLU B 2 28 ? -23.401 29.927 82.187 1.00 36.51 615 GLU B CA 1
ATOM 3121 C C . GLU B 2 28 ? -24.045 29.177 81.030 1.00 33.74 615 GLU B C 1
ATOM 3122 O O . GLU B 2 28 ? -23.973 27.944 80.962 1.00 33.45 615 GLU B O 1
ATOM 3134 N N . PHE B 2 29 ? -24.692 29.902 80.117 1.00 31.12 616 PHE B N 1
ATOM 3135 C CA . PHE B 2 29 ? -25.257 29.266 78.937 1.00 31.33 616 PHE B CA 1
ATOM 3136 C C . PHE B 2 29 ? -24.179 28.519 78.168 1.00 29.76 616 PHE B C 1
ATOM 3137 O O . PHE B 2 29 ? -24.348 27.347 77.814 1.00 30.80 616 PHE B O 1
ATOM 3154 N N . LEU B 2 30 ? -23.049 29.181 77.910 1.00 27.84 617 LEU B N 1
ATOM 3155 C CA . LEU B 2 30 ? -21.994 28.550 77.124 1.00 26.72 617 LEU B CA 1
ATOM 3156 C C . LEU B 2 30 ? -21.440 27.316 77.823 1.00 27.83 617 LEU B C 1
ATOM 3157 O O . LEU B 2 30 ? -21.253 26.266 77.199 1.00 27.12 617 LEU B O 1
ATOM 3173 N N . LEU B 2 31 ? -21.163 27.427 79.122 1.00 28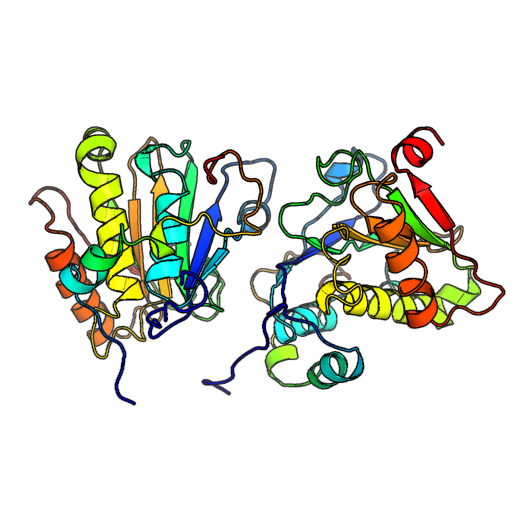.58 618 LEU B N 1
ATOM 3174 C CA . LEU B 2 31 ? -20.570 26.306 79.844 1.00 28.43 618 LEU B CA 1
ATOM 3175 C C . LEU B 2 31 ? -21.486 25.102 79.859 1.00 29.25 618 LEU B C 1
ATOM 3176 O O . LEU B 2 31 ? -21.011 23.962 79.908 1.00 30.03 618 LEU B O 1
ATOM 3192 N N . GLY B 2 32 ? -22.794 25.330 79.812 1.00 28.04 619 GLY B N 1
ATOM 3193 C CA . GLY B 2 32 ? -23.727 24.225 79.813 1.00 28.65 619 GLY B CA 1
ATOM 3194 C C . GLY B 2 32 ? -23.575 23.293 78.635 1.00 28.47 619 GLY B C 1
ATOM 3195 O O . GLY B 2 32 ? -24.042 22.155 78.699 1.00 30.72 619 GLY B O 1
ATOM 3199 N N . PHE B 2 33 ? -22.937 23.746 77.559 1.00 27.87 620 PHE B N 1
ATOM 3200 C CA . PHE B 2 33 ? -22.797 22.946 76.348 1.00 27.45 620 PHE B CA 1
ATOM 3201 C C . PHE B 2 33 ? -21.475 22.205 76.252 1.00 27.14 620 PHE B C 1
ATOM 3202 O O . PHE B 2 33 ? -21.252 21.497 75.266 1.00 27.56 620 PHE B O 1
ATOM 3219 N N . GLN B 2 34 ? -20.589 22.354 77.233 1.00 26.10 621 GLN B N 1
ATOM 3220 C CA . GLN B 2 34 ? -19.221 21.891 77.049 1.00 25.70 621 GLN B CA 1
ATOM 3221 C C . GLN B 2 34 ? -19.149 20.388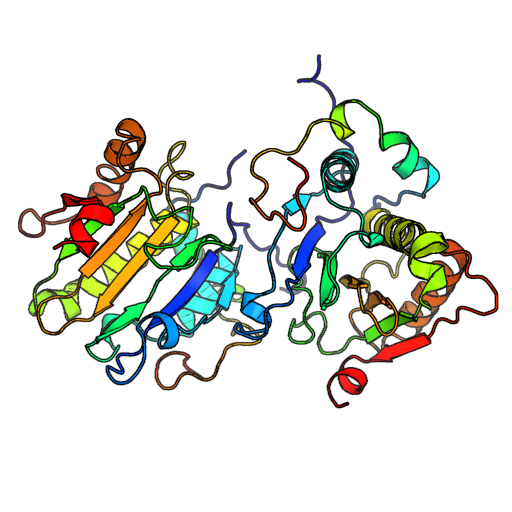 76.816 1.00 26.68 621 GLN B C 1
ATOM 3222 O O . GLN B 2 34 ? -18.296 19.917 76.057 1.00 27.14 621 GLN B O 1
ATOM 3236 N N . PHE B 2 35 ? -20.034 19.619 77.445 1.00 25.54 622 PHE B N 1
ATOM 3237 C CA . PHE B 2 35 ? -19.928 18.165 77.416 1.00 25.72 622 PHE B CA 1
ATOM 3238 C C . PHE B 2 35 ? -21.152 17.504 76.797 1.00 27.00 622 PHE B C 1
ATOM 3239 O O . PHE B 2 35 ? -21.352 16.297 76.974 1.00 28.76 622 PHE B O 1
ATOM 3256 N N . ILE B 2 36 ? -21.986 18.253 76.075 1.00 28.06 623 ILE B N 1
ATOM 3257 C CA . ILE B 2 36 ? -23.017 17.575 75.303 1.00 30.26 623 ILE B CA 1
ATOM 3258 C C . ILE B 2 36 ? -22.358 16.880 74.121 1.00 29.89 623 ILE B C 1
ATOM 3259 O O . ILE B 2 36 ? -21.223 17.182 73.738 1.00 30.94 623 ILE B O 1
ATOM 3275 N N . PHE B 2 37 ? -23.070 15.914 73.552 1.00 30.90 624 PHE B N 1
ATOM 3276 C CA . PHE B 2 37 ? -22.427 15.019 72.593 1.00 30.04 624 PHE B CA 1
ATOM 3277 C C . PHE B 2 37 ? -21.834 15.791 71.417 1.00 30.72 624 PHE B C 1
ATOM 3278 O O . PHE B 2 37 ? -20.771 15.426 70.900 1.00 31.40 624 PHE B O 1
ATOM 3295 N N . ALA B 2 38 ? -22.507 16.854 70.974 1.00 30.10 625 ALA B N 1
ATOM 3296 C CA . ALA B 2 38 ? -22.033 17.589 69.804 1.00 30.25 625 ALA B CA 1
ATOM 3297 C C . ALA B 2 38 ? -20.712 18.292 70.089 1.00 31.70 625 ALA B C 1
ATOM 3298 O O . ALA B 2 38 ? -19.927 18.543 69.170 1.00 35.35 625 ALA B O 1
ATOM 3305 N N . SER B 2 39 ? -20.452 18.602 71.345 1.00 30.27 626 SER B N 1
ATOM 3306 C CA . SER B 2 39 ? -19.231 19.268 71.763 1.00 30.28 626 SER B CA 1
ATOM 3307 C C . SER B 2 39 ? -18.088 18.298 72.004 1.00 30.08 626 SER B C 1
ATOM 3308 O O . SER B 2 39 ? -16.989 18.739 72.353 1.00 31.28 626 SER B O 1
ATOM 3316 N N . MET B 2 40 ? -18.336 16.990 71.885 1.00 30.76 627 MET B N 1
ATOM 3317 C CA . MET B 2 40 ? -17.318 15.974 72.091 1.00 32.03 627 MET B CA 1
ATOM 3318 C C . MET B 2 40 ? -16.963 15.226 70.814 1.00 33.95 627 MET B C 1
ATOM 3319 O O . MET B 2 40 ? -16.142 14.304 70.856 1.00 34.91 627 MET B O 1
ATOM 3333 N N . GLN B 2 41 ? -17.514 15.637 69.677 1.00 35.26 628 GLN B N 1
ATOM 3334 C CA . GLN B 2 41 ? -17.166 15.045 68.390 1.00 36.84 628 GLN B CA 1
ATOM 3335 C C . GLN B 2 41 ? -15.895 15.719 67.889 1.00 35.87 628 GLN B C 1
ATOM 3336 O O . GLN B 2 41 ? -15.863 16.940 67.730 1.00 34.35 628 GLN B O 1
ATOM 3350 N N . LYS B 2 42 ? -14.837 14.942 67.695 1.00 37.62 629 LYS B N 1
ATOM 3351 C CA . LYS B 2 42 ? -13.560 15.530 67.318 1.00 39.95 629 LYS B CA 1
ATOM 3352 C C . LYS B 2 42 ? -13.703 16.307 66.010 1.00 38.79 629 LYS B C 1
ATOM 3353 O O . LYS B 2 42 ? -14.245 15.772 65.033 1.00 40.16 629 LYS B O 1
ATOM 3372 N N . PRO B 2 43 ? -13.227 17.552 65.944 1.00 36.60 630 PRO B N 1
ATOM 3373 C CA . PRO B 2 43 ? -13.365 18.325 64.703 1.00 35.96 630 PRO B CA 1
ATOM 3374 C C . PRO B 2 43 ? -12.651 17.639 63.555 1.00 37.24 630 PRO B C 1
ATOM 3375 O O . PRO B 2 43 ? -11.658 16.933 63.747 1.00 37.07 630 PRO B O 1
ATOM 3386 N N . GLU B 2 44 ? -13.192 17.833 62.357 1.00 39.00 631 GLU B N 1
ATOM 3387 C CA . GLU B 2 44 ? -12.572 17.312 61.153 1.00 42.83 631 GLU B CA 1
ATOM 3388 C C . GLU B 2 44 ? -11.481 18.255 60.662 1.00 41.22 631 GLU B C 1
ATOM 3389 O O . GLU B 2 44 ? -11.540 19.476 60.867 1.00 40.73 631 GLU B O 1
ATOM 3401 N N . GLY B 2 45 ? -10.478 17.671 60.014 1.00 39.83 632 GLY B N 1
ATOM 3402 C CA . GLY B 2 45 ? -9.469 18.441 59.310 1.00 40.94 632 GLY B CA 1
ATOM 3403 C C . GLY B 2 45 ? -8.419 19.115 60.165 1.00 41.09 632 GLY B C 1
ATOM 3404 O O . GLY B 2 45 ? -7.778 20.059 59.697 1.00 41.99 632 GLY B O 1
ATOM 3408 N N . LEU B 2 46 ? -8.213 18.672 61.400 1.00 39.61 633 LEU B N 1
ATOM 3409 C CA . LEU B 2 46 ? -7.224 19.324 62.244 1.00 37.42 633 LEU B CA 1
ATOM 3410 C C . LEU B 2 46 ? -5.805 19.013 61.774 1.00 38.08 633 LEU B C 1
ATOM 3411 O O . LEU B 2 46 ? -5.527 17.901 61.314 1.00 39.38 633 LEU B O 1
ATOM 3427 N N . PRO B 2 47 ? -4.887 19.969 61.880 1.00 37.83 634 PRO B N 1
ATOM 3428 C CA . PRO B 2 47 ? -3.484 19.686 61.568 1.00 38.17 634 PRO B CA 1
ATOM 3429 C C . PRO B 2 47 ? -2.841 18.840 62.652 1.00 40.66 634 PRO B C 1
ATOM 3430 O O . PRO B 2 47 ? -3.304 18.777 63.793 1.00 40.52 634 PRO B O 1
ATOM 3441 N N . HIS B 2 48 ? -1.750 18.179 62.276 1.00 44.01 635 HIS B N 1
ATOM 3442 C CA . HIS B 2 48 ? -0.968 17.383 63.218 1.00 47.88 635 HIS B CA 1
ATOM 3443 C C . HIS B 2 48 ? 0.030 18.290 63.924 1.00 46.90 635 HIS B C 1
ATOM 3444 O O . HIS B 2 48 ? 1.089 18.607 63.378 1.00 48.84 635 HIS B O 1
ATOM 3458 N N . ILE B 2 49 ? -0.306 18.719 65.137 1.00 44.21 636 ILE B N 1
ATOM 3459 C CA . ILE B 2 49 ? 0.593 19.521 65.963 1.00 43.51 636 ILE B CA 1
ATOM 3460 C C . ILE B 2 49 ? 0.767 18.768 67.275 1.00 43.41 636 ILE B C 1
ATOM 3461 O O . ILE B 2 49 ? -0.130 18.757 68.130 1.00 42.30 636 ILE B O 1
ATOM 3477 N N . SER B 2 50 ? 1.923 18.127 67.429 1.00 46.09 637 SER B N 1
ATOM 3478 C CA . SER B 2 50 ? 2.169 17.264 68.572 1.00 49.18 637 SER B CA 1
ATOM 3479 C C . SER B 2 50 ? 1.960 18.005 69.886 1.00 48.84 637 SER B C 1
ATOM 3480 O O . SER B 2 50 ? 2.372 19.158 70.046 1.00 46.98 637 SER B O 1
ATOM 3488 N N . ASP B 2 51 ? 1.308 17.328 70.831 1.00 49.65 638 ASP B N 1
ATOM 3489 C CA . ASP B 2 51 ? 1.066 17.826 72.181 1.00 50.76 638 ASP B CA 1
ATOM 3490 C C . ASP B 2 51 ? 0.231 19.103 72.191 1.00 47.02 638 ASP B C 1
ATOM 3491 O O . ASP B 2 51 ? 0.164 19.787 73.224 1.00 47.52 638 ASP B O 1
ATOM 3500 N N . VAL B 2 52 ? -0.404 19.444 71.069 1.00 41.83 639 VAL B N 1
ATOM 3501 C CA . VAL B 2 52 ? -1.279 20.610 70.988 1.00 37.60 639 VAL B CA 1
ATOM 3502 C C . VAL B 2 52 ? -2.644 20.094 70.565 1.00 31.22 639 VAL B C 1
ATOM 3503 O O . VAL B 2 52 ? -3.635 20.247 71.290 1.00 30.02 639 VAL B O 1
ATOM 3516 N N . VAL B 2 53 ? -2.712 19.466 69.393 1.00 31.42 640 VAL B N 1
ATOM 3517 C CA . VAL B 2 53 ? -3.931 18.797 68.961 1.00 32.96 640 VAL B CA 1
ATOM 3518 C C . VAL B 2 53 ? -3.848 17.412 69.579 1.00 35.86 640 VAL B C 1
ATOM 3519 O O . VAL B 2 53 ? -2.965 16.626 69.232 1.00 36.27 640 VAL B O 1
ATOM 3532 N N . LEU B 2 54 ? -4.757 17.109 70.494 1.00 39.64 641 LEU B N 1
ATOM 3533 C CA . LEU B 2 54 ? -4.710 15.840 71.208 1.00 44.47 641 LEU B CA 1
ATOM 3534 C C . LEU B 2 54 ? -5.429 14.791 70.370 1.00 54.39 641 LEU B C 1
ATOM 3535 O O . LEU B 2 54 ? -6.656 14.832 70.225 1.00 56.70 641 LEU B O 1
ATOM 3551 N N . ASP B 2 55 ? -4.667 13.836 69.855 1.00 61.95 642 ASP B N 1
ATOM 3552 C CA . ASP B 2 55 ? -5.217 12.769 69.025 1.00 68.83 642 ASP B CA 1
ATOM 3553 C C . ASP B 2 55 ? -5.340 11.466 69.810 1.00 70.81 642 ASP B C 1
ATOM 3554 O O . ASP B 2 55 ? -4.903 10.407 69.357 1.00 72.10 642 ASP B O 1
ATOM 3563 N N . ASN C 1 33 ? -42.014 52.367 56.905 1.00 78.62 30 ASN C N 1
ATOM 3564 C CA . ASN C 1 33 ? -42.437 51.520 55.796 1.00 79.32 30 ASN C CA 1
ATOM 3565 C C . ASN C 1 33 ? -41.418 50.403 55.534 1.00 78.93 30 ASN C C 1
ATOM 3566 O O . ASN C 1 33 ? -41.773 49.224 55.614 1.00 78.80 30 ASN C O 1
ATOM 3576 N N . PRO C 1 34 ? -40.163 50.760 55.222 1.00 78.29 31 PRO C N 1
ATOM 3577 C CA . PRO C 1 34 ? -39.132 49.715 55.091 1.00 76.50 31 PRO C CA 1
ATOM 3578 C C . PRO C 1 34 ? -39.059 48.829 56.309 1.00 74.02 31 PRO C C 1
ATOM 3579 O O . PRO C 1 34 ? -38.810 47.621 56.191 1.00 72.85 31 PRO C O 1
ATOM 3590 N N . GLU C 1 35 ? -39.281 49.409 57.491 1.00 72.59 32 GLU C N 1
ATOM 3591 C CA . GLU C 1 35 ? -39.265 48.672 58.745 1.00 71.49 32 GLU C CA 1
ATOM 3592 C C . GLU C 1 35 ? -40.392 47.658 58.842 1.00 64.78 32 GLU C C 1
ATOM 3593 O O . GLU C 1 35 ? -40.409 46.874 59.799 1.00 65.85 32 GLU C O 1
ATOM 3605 N N . HIS C 1 36 ? -41.332 47.652 57.895 1.00 56.94 33 HIS C N 1
ATOM 3606 C CA . HIS C 1 36 ? -42.484 46.769 57.987 1.00 50.35 33 HIS C CA 1
ATOM 3607 C C . HIS C 1 36 ? -42.579 45.742 56.858 1.00 47.19 33 HIS C C 1
ATOM 3608 O O . HIS C 1 36 ? -43.538 44.966 56.816 1.00 47.30 33 HIS C O 1
ATOM 3622 N N . TYR C 1 37 ? -41.610 45.675 55.966 1.00 44.46 34 TYR C N 1
ATOM 3623 C CA . TYR C 1 37 ? -41.650 44.625 54.960 1.00 41.12 34 TYR C CA 1
ATOM 3624 C C . TYR C 1 37 ? -41.369 43.289 55.637 1.00 38.77 34 TYR C C 1
ATOM 3625 O O . TYR C 1 37 ? -40.539 43.216 56.544 1.00 43.20 34 TYR C O 1
ATOM 3643 N N . ILE C 1 38 ? -42.073 42.232 55.228 1.00 33.64 35 ILE C N 1
ATOM 3644 C CA . ILE C 1 38 ? -41.855 40.895 55.794 1.00 31.56 35 ILE C CA 1
ATOM 3645 C C . ILE C 1 38 ? -41.123 40.035 54.764 1.00 28.00 35 ILE C C 1
ATOM 3646 O O . ILE C 1 38 ? -41.670 39.723 53.706 1.00 29.48 35 ILE C O 1
ATOM 3662 N N . LYS C 1 39 ? -39.906 39.617 55.087 1.00 26.81 36 LYS C N 1
ATOM 3663 C CA . LYS C 1 39 ? -39.134 38.795 54.168 1.00 25.71 36 LYS C CA 1
ATOM 3664 C C . LYS C 1 39 ? -39.659 37.357 54.123 1.00 25.63 36 LYS C C 1
ATOM 3665 O O . LYS C 1 39 ? -40.380 36.895 55.005 1.00 30.92 36 LYS C O 1
ATOM 3684 N N . HIS C 1 40 ? -39.279 36.642 53.060 1.00 23.78 37 HIS C N 1
ATOM 3685 C CA . HIS C 1 40 ? -39.791 35.301 52.792 1.00 23.35 37 HIS C CA 1
ATOM 3686 C C . HIS C 1 40 ? -38.772 34.223 53.154 1.00 22.68 37 HIS C C 1
ATOM 3687 O O . HIS C 1 40 ? -37.736 34.111 52.479 1.00 22.39 37 HIS C O 1
ATOM 3701 N N . PRO C 1 41 ? -39.015 33.395 54.163 1.00 23.31 38 PRO C N 1
ATOM 3702 C CA . PRO C 1 41 ? -37.995 32.429 54.581 1.00 21.89 38 PRO C CA 1
ATOM 3703 C C . PRO C 1 41 ? -37.708 31.365 53.544 1.00 21.87 38 PRO C C 1
ATOM 3704 O O . PRO C 1 41 ? -38.579 30.935 52.793 1.00 22.91 38 PRO C O 1
ATOM 3715 N N . LEU C 1 42 ? -36.450 30.949 53.521 1.00 19.90 39 LEU C N 1
ATOM 3716 C CA . LEU C 1 42 ? -36.036 29.755 52.817 1.00 19.09 39 LEU C CA 1
ATOM 3717 C C . LEU C 1 42 ? -36.216 28.550 53.729 1.00 20.13 39 LEU C C 1
ATOM 3718 O O . LEU C 1 42 ? -36.269 28.672 54.951 1.00 22.75 39 LEU C O 1
ATOM 3734 N N . GLN C 1 43 ? -36.258 27.369 53.119 1.00 19.60 40 GLN C N 1
ATOM 3735 C CA . GLN C 1 43 ? -36.347 26.131 53.888 1.00 20.49 40 GLN C CA 1
ATOM 3736 C C . GLN C 1 43 ? -35.105 25.923 54.750 1.00 21.43 40 GLN C C 1
ATOM 3737 O O . GLN C 1 43 ? -35.184 25.411 55.878 1.00 22.34 40 GLN C O 1
ATOM 3751 N N . ASN C 1 44 ? -33.945 26.302 54.225 1.00 20.77 41 ASN C N 1
ATOM 3752 C CA . ASN C 1 44 ? -32.680 26.141 54.906 1.00 21.36 41 ASN C CA 1
ATOM 3753 C C . ASN C 1 44 ? -31.945 27.472 55.023 1.00 21.95 41 ASN C C 1
ATOM 3754 O O . ASN C 1 44 ? -32.162 28.403 54.241 1.00 21.20 41 ASN C O 1
ATOM 3765 N N . ARG C 1 45 ? -31.063 27.532 56.023 1.00 20.81 42 ARG C N 1
ATOM 3766 C CA . ARG C 1 45 ? -30.069 28.586 56.108 1.00 19.55 42 ARG C CA 1
ATOM 3767 C C . ARG C 1 45 ? -28.838 28.145 55.327 1.00 20.14 42 ARG C C 1
ATOM 3768 O O . ARG C 1 45 ? -28.456 26.973 55.364 1.00 20.80 42 ARG C O 1
ATOM 3789 N N . TRP C 1 46 ? -28.272 29.084 54.576 1.00 19.82 43 TRP C N 1
ATOM 3790 C CA . TRP C 1 46 ? -27.133 28.846 53.700 1.00 19.02 43 TRP C CA 1
ATOM 3791 C C . TRP C 1 46 ? -25.991 29.781 54.058 1.00 18.96 43 TRP C C 1
ATOM 3792 O O . TRP C 1 46 ? -26.201 30.893 54.537 1.00 21.27 43 TRP C O 1
ATOM 3813 N N . ALA C 1 47 ? -24.782 29.338 53.769 1.00 18.38 44 ALA C N 1
ATOM 3814 C CA . ALA C 1 47 ? -23.587 30.145 53.965 1.00 19.71 44 ALA C CA 1
ATOM 3815 C C . ALA C 1 47 ? -22.850 30.255 52.639 1.00 20.02 44 ALA C C 1
ATOM 3816 O O . ALA C 1 47 ? -22.639 29.236 51.955 1.00 20.26 44 ALA C O 1
ATOM 3823 N N . LEU C 1 48 ? -22.463 31.483 52.290 1.00 19.95 45 LEU C N 1
ATOM 3824 C CA . LEU C 1 48 ? -21.637 31.757 51.121 1.00 18.78 45 LEU C CA 1
ATOM 3825 C C . LEU C 1 48 ? -20.190 31.890 51.574 1.00 19.20 45 LEU C C 1
ATOM 3826 O O . LEU C 1 48 ? -19.895 32.652 52.498 1.00 19.16 45 LEU C O 1
ATOM 3842 N N . TRP C 1 49 ? -19.307 31.149 50.914 1.00 19.64 46 TRP C N 1
ATOM 3843 C CA . TRP C 1 49 ? -17.888 31.077 51.217 1.00 19.56 46 TRP C CA 1
ATOM 3844 C C . TRP C 1 49 ? -17.092 31.585 50.029 1.00 19.33 46 TRP C C 1
ATOM 3845 O O . TRP C 1 49 ? -17.507 31.429 48.873 1.00 21.32 46 TRP C O 1
ATOM 3866 N N . PHE C 1 50 ? -15.919 32.156 50.327 1.00 19.57 47 PHE C N 1
ATOM 3867 C CA . PHE C 1 50 ? -14.954 32.572 49.332 1.00 21.35 47 PHE C CA 1
ATOM 3868 C C . PHE C 1 50 ? -13.652 31.830 49.594 1.00 23.12 47 PHE C C 1
ATOM 3869 O O . PHE C 1 50 ? -13.221 31.694 50.742 1.00 23.93 47 PHE C O 1
ATOM 3886 N N . PHE C 1 51 ? -13.036 31.338 48.537 1.00 24.24 48 PHE C N 1
ATOM 3887 C CA . PHE C 1 51 ? -11.721 30.731 48.645 1.00 25.94 48 PHE C CA 1
ATOM 3888 C C . PHE C 1 51 ? -10.736 31.564 47.845 1.00 29.27 48 PHE C C 1
ATOM 3889 O O . PHE C 1 51 ? -10.922 31.764 46.636 1.00 30.02 48 PHE C O 1
ATOM 3906 N N . LYS C 1 52 ? -9.703 32.038 48.534 1.00 32.87 49 LYS C N 1
ATOM 3907 C CA . LYS C 1 52 ? -8.682 32.914 47.991 1.00 38.34 49 LYS C CA 1
ATOM 3908 C C . LYS C 1 52 ? -7.469 32.081 47.618 1.00 37.92 49 LYS C C 1
ATOM 3909 O O . LYS C 1 52 ? -6.974 31.297 48.432 1.00 36.41 49 LYS C O 1
ATOM 3928 N N . ASN C 1 53 ? -7.009 32.233 46.387 1.00 39.66 50 ASN C N 1
ATOM 3929 C CA . ASN C 1 53 ? -5.797 31.555 45.977 1.00 40.90 50 ASN C CA 1
ATOM 3930 C C . ASN C 1 53 ? -4.625 32.280 46.617 1.00 37.97 50 ASN C C 1
ATOM 3931 O O . ASN C 1 53 ? -4.267 33.388 46.201 1.00 39.66 50 ASN C O 1
ATOM 3942 N N . ASP C 1 54 ? -4.021 31.657 47.628 1.00 35.12 51 ASP C N 1
ATOM 3943 C CA . ASP C 1 54 ? -2.799 32.188 48.237 1.00 32.86 51 ASP C CA 1
ATOM 3944 C C . ASP C 1 54 ? -1.963 30.988 48.674 1.00 31.29 51 ASP C C 1
ATOM 3945 O O . ASP C 1 54 ? -2.227 30.382 49.719 1.00 31.07 51 ASP C O 1
ATOM 3954 N N . LYS C 1 55 ? -0.967 30.638 47.868 1.00 31.76 52 LYS C N 1
ATOM 3955 C CA . LYS C 1 55 ? -0.208 29.431 48.143 1.00 32.92 52 LYS C CA 1
ATOM 3956 C C . LYS C 1 55 ? 0.613 29.518 49.414 1.00 30.85 52 LYS C C 1
ATOM 3957 O O . LYS C 1 55 ? 1.155 28.493 49.850 1.00 30.88 52 LYS C O 1
ATOM 3976 N N . SER C 1 56 ? 0.752 30.703 50.000 1.00 28.76 53 SER C N 1
ATOM 3977 C CA . SER C 1 56 ? 1.510 30.821 51.235 1.00 27.91 53 SER C CA 1
ATOM 3978 C C . SER C 1 56 ? 0.703 30.383 52.448 1.00 27.66 53 SER C C 1
ATOM 3979 O O . SER C 1 56 ? 1.257 30.343 53.551 1.00 29.03 53 SER C O 1
ATOM 3987 N N . LYS C 1 57 ? -0.601 30.147 52.282 1.00 26.60 54 LYS C N 1
ATOM 3988 C CA . LYS C 1 57 ? -1.495 29.757 53.367 1.00 27.63 54 LYS C CA 1
ATOM 3989 C C . LYS C 1 57 ? -2.085 28.377 53.110 1.00 28.40 54 LYS C C 1
ATOM 3990 O O . LYS C 1 57 ? -2.152 27.902 51.972 1.00 27.95 54 LYS C O 1
ATOM 4009 N N . THR C 1 58 ? -2.491 27.718 54.194 1.00 26.84 55 THR C N 1
ATOM 4010 C CA . THR C 1 58 ? -3.176 26.435 54.077 1.00 27.02 55 THR C CA 1
ATOM 4011 C C . THR C 1 58 ? -4.579 26.612 53.499 1.00 26.88 55 THR C C 1
ATOM 4012 O O . THR C 1 58 ? -5.140 27.707 53.455 1.00 26.10 55 THR C O 1
ATOM 4023 N N . TRP C 1 59 ? -5.112 25.516 52.972 1.00 29.45 56 TRP C N 1
ATOM 4024 C CA . TRP C 1 59 ? -6.422 25.566 52.331 1.00 29.61 56 TRP C CA 1
ATOM 4025 C C . TRP C 1 59 ? -7.467 26.094 53.317 1.00 27.94 56 TRP C C 1
ATOM 4026 O O . TRP C 1 59 ? -8.267 26.984 52.996 1.00 27.50 56 TRP C O 1
ATOM 4047 N N . GLN C 1 60 ? -7.452 25.581 54.551 1.00 28.28 57 GLN C N 1
ATOM 4048 C CA . GLN C 1 60 ? -8.438 26.043 55.514 1.00 28.74 57 GLN C CA 1
ATOM 4049 C C . GLN C 1 60 ? -8.229 27.508 55.876 1.00 27.30 57 GLN C C 1
ATOM 4050 O O . GLN C 1 60 ? -9.208 28.220 56.122 1.00 28.22 57 GLN C O 1
ATOM 4064 N N . ALA C 1 61 ? -6.992 28.009 55.824 1.00 27.17 58 ALA C N 1
ATOM 4065 C CA . ALA C 1 61 ? -6.767 29.421 56.097 1.00 25.21 58 ALA C CA 1
ATOM 4066 C C . ALA C 1 61 ? -7.310 30.295 54.979 1.00 24.55 58 ALA C C 1
ATOM 4067 O O . ALA C 1 61 ? -7.837 31.379 55.240 1.00 27.43 58 ALA C O 1
ATOM 4074 N N . ASN C 1 62 ? -7.322 29.780 53.752 1.00 22.99 59 ASN C N 1
ATOM 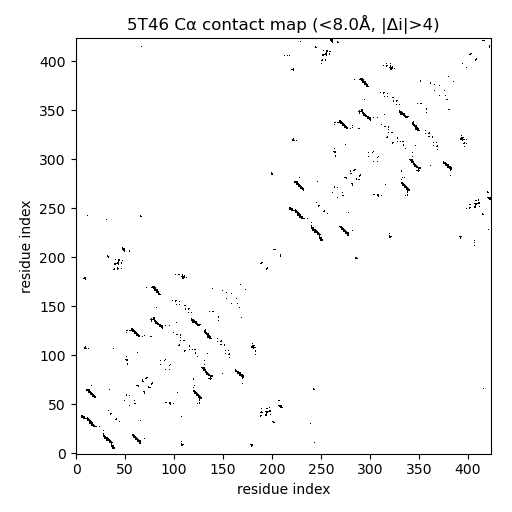4075 C CA . ASN C 1 62 ? -7.791 30.532 52.598 1.00 23.63 59 ASN C CA 1
ATOM 4076 C C . ASN C 1 62 ? -9.297 30.495 52.430 1.00 23.40 59 ASN C C 1
ATOM 4077 O O . ASN C 1 62 ? -9.828 31.261 51.632 1.00 24.65 59 ASN C O 1
ATOM 4088 N N . LEU C 1 63 ? -9.999 29.649 53.171 1.00 21.95 60 LEU C N 1
ATOM 4089 C CA . LEU C 1 63 ? -11.450 29.558 53.108 1.00 21.45 60 LEU C CA 1
ATOM 4090 C C . LEU C 1 63 ? -12.046 30.585 54.052 1.00 22.79 60 LEU C C 1
ATOM 4091 O O . LEU C 1 63 ? -11.783 30.543 55.261 1.00 25.83 60 LEU C O 1
ATOM 4107 N N . ARG C 1 64 ? -12.853 31.488 53.500 1.00 21.45 61 ARG C N 1
ATOM 4108 C CA . ARG C 1 64 ? -13.403 32.628 54.211 1.00 23.73 61 ARG C CA 1
ATOM 4109 C C . ARG C 1 64 ? -14.922 32.602 54.140 1.00 23.12 61 ARG C C 1
ATOM 4110 O O . ARG C 1 64 ? -15.499 32.538 53.051 1.00 23.88 61 ARG C O 1
ATOM 4131 N N . LEU C 1 65 ? -15.568 32.719 55.283 1.00 23.09 62 LEU C N 1
ATOM 4132 C CA . LEU C 1 65 ? -17.012 32.918 55.298 1.00 22.65 62 LEU C CA 1
ATOM 4133 C C . LEU C 1 65 ? -17.352 34.342 54.862 1.00 22.37 62 LEU C C 1
ATOM 4134 O O . LEU C 1 65 ? -16.793 35.309 55.392 1.00 23.41 62 LEU C O 1
ATOM 4150 N N . ILE C 1 66 ? -18.281 34.479 53.914 1.00 21.02 63 ILE C N 1
ATOM 4151 C CA A ILE C 1 66 ? -18.770 35.799 53.518 0.56 21.67 63 ILE C CA 1
ATOM 4152 C CA B ILE C 1 66 ? -18.766 35.799 53.523 0.44 21.46 63 ILE C CA 1
ATOM 4153 C C . ILE C 1 66 ? -19.974 36.156 54.378 1.00 21.90 63 ILE C C 1
ATOM 4154 O O . ILE C 1 66 ? -19.960 37.160 55.093 1.00 24.29 63 ILE C O 1
ATOM 4185 N N . SER C 1 67 ? -21.023 35.337 54.315 1.00 20.62 64 SER C N 1
ATOM 4186 C CA . SER C 1 67 ? -22.232 35.664 55.043 1.00 22.55 64 SER C CA 1
ATOM 4187 C C . SER C 1 67 ? -23.132 34.451 55.047 1.00 21.43 64 SER C C 1
ATOM 4188 O O . SER C 1 67 ? -22.984 33.551 54.223 1.00 22.66 64 SER C O 1
ATOM 4196 N N . LYS C 1 68 ? -24.115 34.475 55.943 1.00 22.52 65 LYS C N 1
ATOM 4197 C CA . LYS C 1 68 ? -25.163 33.473 55.968 1.00 22.78 65 LYS C CA 1
ATOM 4198 C C . LYS C 1 68 ? -26.516 34.155 55.807 1.00 22.53 65 LYS C C 1
ATOM 4199 O O . LYS C 1 68 ? -26.691 35.319 56.166 1.00 25.27 65 LYS C O 1
ATOM 4218 N N . PHE C 1 69 ? -27.482 33.419 55.278 1.00 20.61 66 PHE C N 1
ATOM 4219 C CA . PHE C 1 69 ? -28.802 33.989 55.055 1.00 21.01 66 PHE C CA 1
ATOM 4220 C C . PHE C 1 69 ? -29.839 32.872 55.062 1.00 18.88 66 PHE C C 1
ATOM 4221 O O . PHE C 1 69 ? -29.536 31.692 54.830 1.00 19.31 66 PHE C O 1
ATOM 4238 N N . ASP C 1 70 ? -31.091 33.267 55.302 1.00 19.73 67 ASP C N 1
ATOM 4239 C CA . ASP C 1 70 ? -32.154 32.270 55.292 1.00 21.42 67 ASP C CA 1
ATOM 4240 C C . ASP C 1 70 ? -33.465 32.848 54.820 1.00 20.72 67 ASP C C 1
ATOM 4241 O O . ASP C 1 70 ? -34.524 32.318 55.170 1.00 20.23 67 ASP C O 1
ATOM 4250 N N . THR C 1 71 ? -33.430 33.925 54.025 1.00 19.94 68 THR C N 1
ATOM 4251 C CA . THR C 1 71 ? -34.619 34.426 53.340 1.00 20.45 68 THR C CA 1
ATOM 4252 C C . THR C 1 71 ? -34.259 34.701 51.886 1.00 20.13 68 THR C C 1
ATOM 4253 O O . THR C 1 71 ? -33.086 34.846 51.529 1.00 19.73 68 THR C O 1
ATOM 4264 N N . VAL C 1 72 ? -35.300 34.767 51.058 1.00 20.31 69 VAL C N 1
ATOM 4265 C CA . VAL C 1 72 ? -35.135 35.072 49.636 1.00 19.99 69 VAL C CA 1
ATOM 4266 C C . VAL C 1 72 ? -34.476 36.436 49.464 1.00 19.06 69 VAL C C 1
ATOM 4267 O O . VAL C 1 72 ? -33.537 36.607 48.676 1.00 19.86 69 VAL C O 1
ATOM 4280 N N . GLU C 1 73 ? -34.958 37.431 50.203 1.00 19.80 70 GLU C N 1
ATOM 4281 C CA . GLU C 1 73 ? -34.471 38.795 50.026 1.00 19.85 70 GLU C CA 1
ATOM 4282 C C . GLU C 1 73 ? -33.041 38.935 50.525 1.00 19.69 70 GLU C C 1
ATOM 4283 O O . GLU C 1 73 ? -32.248 39.685 49.947 1.00 22.02 70 GLU C O 1
ATOM 4295 N N . ASP C 1 74 ? -32.686 38.226 51.598 1.00 20.26 71 ASP C N 1
ATOM 4296 C CA . ASP C 1 74 ? -31.304 38.294 52.071 1.00 20.62 71 ASP C CA 1
ATOM 4297 C C . ASP C 1 74 ? -30.356 37.568 51.131 1.00 20.44 71 ASP C C 1
ATOM 4298 O O . ASP C 1 74 ? -29.213 38.000 50.983 1.00 21.07 71 ASP C O 1
ATOM 4307 N N . PHE C 1 75 ? -30.809 36.491 50.466 1.00 19.38 72 PHE C N 1
ATOM 4308 C CA . PHE C 1 75 ? -30.013 35.915 49.387 1.00 20.06 72 PHE C CA 1
ATOM 4309 C C . PHE C 1 75 ? -29.701 36.964 48.329 1.00 19.05 72 PHE C C 1
ATOM 4310 O O . PHE C 1 75 ? -28.538 37.182 47.969 1.00 19.46 72 PHE C O 1
ATOM 4327 N N . TRP C 1 76 ? -30.727 37.631 47.824 1.00 19.75 73 TRP C N 1
ATOM 4328 C CA . TRP C 1 76 ? -30.506 38.598 46.756 1.00 18.67 73 TRP C CA 1
ATOM 4329 C C . TRP C 1 76 ? -29.696 39.787 47.244 1.00 19.43 73 TRP C C 1
ATOM 4330 O O . TRP C 1 76 ? -28.867 40.310 46.509 1.00 19.83 73 TRP C O 1
ATOM 4351 N N . ALA C 1 77 ? -29.921 40.245 48.475 1.00 19.86 74 ALA C N 1
ATOM 4352 C CA . ALA C 1 77 ? -29.145 41.378 48.971 1.00 20.18 74 ALA C CA 1
ATOM 4353 C C . ALA C 1 77 ? -27.660 41.049 48.988 1.00 21.13 74 ALA C C 1
ATOM 4354 O O . ALA C 1 77 ? -26.811 41.903 48.708 1.00 21.80 74 ALA C O 1
ATOM 4361 N N . LEU C 1 78 ? -27.327 39.806 49.288 1.00 20.43 75 LEU C N 1
ATOM 4362 C CA . LEU C 1 78 ? -25.941 39.390 49.233 1.00 20.17 75 LEU C CA 1
ATOM 4363 C C . LEU C 1 78 ? -25.465 39.281 47.796 1.00 19.61 75 LEU C C 1
ATOM 4364 O O . LEU C 1 78 ? -24.444 39.873 47.421 1.00 20.68 75 LEU C O 1
ATOM 4380 N N . TYR C 1 79 ? -26.195 38.518 46.984 1.00 19.30 76 TYR C N 1
ATOM 4381 C CA . TYR C 1 79 ? -25.812 38.297 45.593 1.00 19.74 76 TYR C CA 1
ATOM 4382 C C . TYR C 1 79 ? -25.644 39.609 44.847 1.00 20.06 76 TYR C C 1
ATOM 4383 O O . TYR C 1 79 ? -24.702 39.772 44.053 1.00 21.62 76 TYR C O 1
ATOM 4401 N N . ASN C 1 80 ? -26.548 40.560 45.087 1.00 19.94 77 ASN C N 1
ATOM 4402 C CA . ASN C 1 80 ? -26.526 41.819 44.358 1.00 20.57 77 ASN C CA 1
ATOM 4403 C C . ASN C 1 80 ? -25.363 42.720 44.762 1.00 21.70 77 ASN C C 1
ATOM 4404 O O . ASN C 1 80 ? -25.141 43.743 44.101 1.00 23.97 77 ASN C O 1
ATOM 4415 N N . HIS C 1 81 ? -24.622 42.383 45.820 1.00 22.27 78 HIS C N 1
ATOM 4416 C CA . HIS C 1 81 ? -23.549 43.242 46.305 1.00 23.44 78 HIS C CA 1
ATOM 4417 C C . HIS C 1 81 ? -22.200 42.550 46.339 1.00 24.38 78 HIS C C 1
ATOM 4418 O O . HIS C 1 81 ? -21.290 43.014 47.047 1.00 25.77 78 HIS C O 1
ATOM 4432 N N . ILE C 1 82 ? -22.031 41.470 45.573 1.00 22.64 79 ILE C N 1
ATOM 4433 C CA . ILE C 1 82 ? -20.738 40.803 45.493 1.00 22.18 79 ILE C CA 1
ATOM 4434 C C . ILE C 1 82 ? -20.341 40.631 44.035 1.00 23.00 79 ILE C C 1
ATOM 4435 O O . ILE C 1 82 ? -21.164 40.694 43.122 1.00 23.86 79 ILE C O 1
ATOM 4451 N N . GLN C 1 83 ? -19.055 40.370 43.832 1.00 23.52 80 GLN C N 1
ATOM 4452 C CA . GLN C 1 83 ? -18.536 40.205 42.485 1.00 25.23 80 GLN C CA 1
ATOM 4453 C C . GLN C 1 83 ? -19.129 38.969 41.816 1.00 22.63 80 GLN C C 1
ATOM 4454 O O . GLN C 1 83 ? -19.301 37.916 42.441 1.00 22.51 80 GLN C O 1
ATOM 4468 N N . LEU C 1 84 ? -19.397 39.093 40.526 1.00 23.75 81 LEU C N 1
ATOM 4469 C CA . LEU C 1 84 ? -19.735 37.944 39.703 1.00 22.99 81 LEU C CA 1
ATOM 4470 C C . LEU C 1 84 ? -18.564 36.969 39.636 1.00 23.93 81 LEU C C 1
ATOM 4471 O O . LEU C 1 84 ? -17.392 37.365 39.639 1.00 25.58 81 LEU C O 1
ATOM 4487 N N . SER C 1 85 ? -18.900 35.681 39.545 1.00 24.54 82 SER C N 1
ATOM 4488 C CA . SER C 1 85 ? -17.890 34.638 39.432 1.00 26.42 82 SER C CA 1
ATOM 4489 C C . SER C 1 85 ? -16.917 34.913 38.297 1.00 28.18 82 SER C C 1
ATOM 4490 O O . SER C 1 85 ? -15.706 34.698 38.443 1.00 29.97 82 SER C O 1
ATOM 4498 N N . SER C 1 86 ? -17.432 35.378 37.160 1.00 29.04 83 SER C N 1
ATOM 4499 C CA . SER C 1 86 ? -16.601 35.615 35.990 1.00 30.82 83 SER C CA 1
ATOM 4500 C C . SER C 1 86 ? -15.565 36.699 36.224 1.00 32.51 83 SER C C 1
ATOM 4501 O O . SER C 1 86 ? -14.615 36.800 35.438 1.00 35.76 83 SER C O 1
ATOM 4509 N N . ASN C 1 87 ? -15.698 37.492 37.283 1.00 32.44 84 ASN C N 1
ATOM 4510 C CA . ASN C 1 87 ? -14.736 38.548 37.578 1.00 33.52 84 ASN C CA 1
ATOM 4511 C C . ASN C 1 87 ? -13.786 38.212 38.720 1.00 34.52 84 ASN C C 1
ATOM 4512 O O . ASN C 1 87 ? -12.962 39.057 39.093 1.00 36.20 84 ASN C O 1
ATOM 4523 N N . LEU C 1 88 ? -13.857 37.007 39.271 1.00 33.70 85 LEU C N 1
ATOM 4524 C CA . LEU C 1 88 ? -12.900 36.584 40.280 1.00 33.46 85 LEU C CA 1
ATOM 4525 C C . LEU C 1 88 ? -11.550 36.262 39.651 1.00 35.97 85 LEU C C 1
ATOM 4526 O O . LEU C 1 88 ? -11.461 35.875 38.483 1.00 35.27 85 LEU C O 1
ATOM 4542 N N . MET C 1 89 ? -10.497 36.390 40.456 1.00 37.60 86 MET C N 1
ATOM 4543 C CA A MET C 1 89 ? -9.154 36.061 40.004 0.49 38.67 86 MET C CA 1
ATOM 4544 C CA B MET C 1 89 ? -9.171 36.066 39.967 0.51 39.86 86 MET C CA 1
ATOM 4545 C C . MET C 1 89 ? -9.001 34.551 39.818 1.00 38.97 86 MET C C 1
ATOM 4546 O O . MET C 1 89 ? -9.638 33.766 40.523 1.00 35.89 86 MET C O 1
ATOM 4573 N N . PRO C 1 90 ? -8.125 34.118 38.911 1.00 43.53 87 PRO C N 1
ATOM 4574 C CA . PRO C 1 90 ? -7.911 32.678 38.731 1.00 42.82 87 PRO C CA 1
ATOM 4575 C C . PRO C 1 90 ? -7.478 32.026 40.029 1.00 39.38 87 PRO C C 1
ATOM 4576 O O . PRO C 1 90 ? -6.647 32.560 40.771 1.00 40.23 87 PRO C O 1
ATOM 4587 N N . GLY C 1 91 ? -8.037 30.861 40.297 1.00 34.89 88 GLY C N 1
ATOM 4588 C CA . GLY C 1 91 ? -7.705 30.122 41.488 1.00 33.77 88 GLY C CA 1
ATOM 4589 C C . GLY C 1 91 ? -8.661 30.332 42.633 1.00 31.97 88 GLY C C 1
ATOM 4590 O O . GLY C 1 91 ? -8.536 29.647 43.658 1.00 32.20 88 GLY C O 1
ATOM 4594 N N . CYS C 1 92 ? -9.610 31.244 42.488 1.00 29.91 89 CYS C N 1
ATOM 4595 C CA . CYS C 1 92 ? -10.580 31.506 43.540 1.00 29.10 89 CYS C CA 1
ATOM 4596 C C . CYS C 1 92 ? -11.879 30.743 43.302 1.00 27.41 89 CYS C C 1
ATOM 4597 O O . CYS C 1 92 ? -12.200 30.336 42.182 1.00 27.43 89 CYS C O 1
ATOM 4605 N N . ASP C 1 93 ? -12.635 30.571 44.388 1.00 24.65 90 ASP C N 1
ATOM 4606 C CA . ASP C 1 93 ? -13.909 29.859 44.376 1.00 23.42 90 ASP C CA 1
ATOM 4607 C C . ASP C 1 93 ? -14.968 30.650 45.133 1.00 21.99 90 ASP C C 1
ATOM 4608 O O . ASP C 1 93 ? -14.669 31.339 46.107 1.00 23.14 90 ASP C O 1
ATOM 4617 N N . TYR C 1 94 ? -16.217 30.460 44.740 1.00 21.39 91 TYR C N 1
ATOM 4618 C CA . TYR C 1 94 ? -17.350 30.663 45.629 1.00 20.01 91 TYR C CA 1
ATOM 4619 C C . TYR C 1 94 ? -17.960 29.311 45.968 1.00 20.23 91 TYR C C 1
ATOM 4620 O O . TYR C 1 94 ? -17.967 28.407 45.139 1.00 20.37 91 TYR C O 1
ATOM 4638 N N . SER C 1 95 ? -18.511 29.190 47.175 1.00 19.19 92 SER C N 1
ATOM 4639 C CA . SER C 1 95 ? -19.281 28.013 47.549 1.00 19.81 92 SER C CA 1
ATOM 4640 C C . SER C 1 95 ? -20.514 28.455 48.320 1.00 18.96 92 SER C C 1
ATOM 4641 O O . SER C 1 95 ? -20.445 29.385 49.124 1.00 20.71 92 SER C O 1
ATOM 4649 N N . LEU C 1 96 ? -21.627 27.769 48.091 1.00 18.83 93 LEU C N 1
ATOM 4650 C CA . LEU C 1 96 ? -22.844 27.970 48.869 1.00 18.53 93 LEU C CA 1
ATOM 4651 C C . LEU C 1 96 ? -23.214 26.628 49.475 1.00 19.49 93 LEU C C 1
ATOM 4652 O O . LEU C 1 96 ? -23.489 25.679 48.742 1.00 20.25 93 LEU C O 1
ATOM 4668 N N . PHE C 1 97 ? -23.187 26.541 50.800 1.00 19.18 94 PHE C N 1
ATOM 4669 C CA . PHE C 1 97 ? -23.434 25.286 51.492 1.00 19.94 94 PHE C CA 1
ATOM 4670 C C . PHE C 1 97 ? -24.451 25.502 52.598 1.00 18.92 94 PHE C C 1
ATOM 4671 O O . PHE C 1 97 ? -24.521 26.568 53.221 1.00 19.17 94 PHE C O 1
ATOM 4688 N N . LYS C 1 98 ? -25.211 24.449 52.872 1.00 20.25 95 LYS C N 1
ATOM 4689 C CA . LYS C 1 98 ? -26.161 24.514 53.961 1.00 20.50 95 LYS C CA 1
ATOM 4690 C C . LYS C 1 98 ? -25.442 24.848 55.256 1.00 21.54 95 LYS C C 1
ATOM 4691 O O . LYS C 1 98 ? -24.308 24.429 55.487 1.00 21.01 95 LYS C O 1
ATOM 4710 N N . ASP C 1 99 ? -26.107 25.625 56.097 1.00 21.49 96 ASP C N 1
ATOM 4711 C CA . ASP C 1 99 ? -25.536 25.988 57.382 1.00 22.86 96 ASP C CA 1
ATOM 4712 C C . ASP C 1 99 ? -25.078 24.740 58.131 1.00 23.91 96 ASP C C 1
ATOM 4713 O O . ASP C 1 99 ? -25.822 23.760 58.248 1.00 24.78 96 ASP C O 1
ATOM 4722 N N . GLY C 1 100 ? -23.839 24.765 58.613 1.00 25.16 97 GLY C N 1
ATOM 4723 C CA . GLY C 1 100 ? -23.282 23.644 59.337 1.00 26.35 97 GLY C CA 1
ATOM 4724 C C . GLY C 1 100 ? -22.461 22.686 58.513 1.00 26.01 97 GLY C C 1
ATOM 4725 O O . GLY C 1 100 ? -21.829 21.794 59.095 1.00 29.22 97 GLY C O 1
ATOM 4729 N N . ILE C 1 101 ? -22.461 22.818 57.186 1.00 23.64 98 ILE C N 1
ATOM 4730 C CA . ILE C 1 101 ? -21.612 21.997 56.321 1.00 23.94 98 ILE C CA 1
ATOM 4731 C C . ILE C 1 101 ? -20.509 22.884 55.764 1.00 26.71 98 ILE C C 1
ATOM 4732 O O . ILE C 1 101 ? -20.782 23.835 55.016 1.00 26.07 98 ILE C O 1
ATOM 4748 N N . GLU C 1 102 ? -19.278 22.584 56.122 1.00 30.38 99 GLU C N 1
ATOM 4749 C CA . GLU C 1 102 ? -18.191 23.324 55.504 1.00 34.09 99 GLU C CA 1
ATOM 4750 C C . GLU C 1 102 ? -17.923 22.797 54.096 1.00 31.67 99 GLU C C 1
ATOM 4751 O O . GLU C 1 102 ? -18.093 21.597 53.823 1.00 30.23 99 GLU C O 1
ATOM 4763 N N . PRO C 1 103 ? -17.506 23.680 53.173 1.00 30.04 100 PRO C N 1
ATOM 4764 C CA . PRO C 1 103 ? -17.319 23.271 51.773 1.00 31.10 100 PRO C CA 1
ATOM 4765 C C . PRO C 1 103 ? -16.007 22.531 51.557 1.00 31.15 100 PRO C C 1
ATOM 4766 O O . PRO C 1 103 ? -15.174 22.916 50.730 1.00 31.96 100 PRO C O 1
ATOM 4777 N N . MET C 1 104 ? -15.813 21.456 52.316 1.00 29.07 101 MET C N 1
ATOM 4778 C CA A MET C 1 104 ? -14.597 20.661 52.244 0.47 31.09 101 MET C CA 1
ATOM 4779 C CA B MET C 1 104 ? -14.601 20.663 52.218 0.53 29.80 101 MET C CA 1
ATOM 4780 C C . MET C 1 104 ? -14.952 19.184 52.316 1.00 30.06 101 MET C C 1
ATOM 4781 O O . MET C 1 104 ? -15.937 18.793 52.961 1.00 28.38 101 MET C O 1
ATOM 4808 N N . TRP C 1 105 ? -14.143 18.368 51.631 1.00 31.34 102 TRP C N 1
ATOM 4809 C CA . TRP C 1 105 ? -14.325 16.920 51.621 1.00 34.93 102 TRP C CA 1
ATOM 4810 C C . TRP C 1 105 ? -14.412 16.357 53.024 1.00 35.40 102 TRP C C 1
ATOM 4811 O O . TRP C 1 105 ? -15.109 15.365 53.259 1.00 35.65 102 TRP C O 1
ATOM 4832 N N . GLU C 1 106 ? -13.653 16.940 53.957 1.00 36.00 103 GLU C N 1
ATOM 4833 C CA . GLU C 1 106 ? -13.506 16.358 55.284 1.00 38.81 103 GLU C CA 1
ATOM 4834 C C . GLU C 1 106 ? -14.765 16.455 56.119 1.00 36.60 103 GLU C C 1
ATOM 4835 O O . GLU C 1 106 ? -14.888 15.714 57.095 1.00 38.67 103 GLU C O 1
ATOM 4847 N N . ASP C 1 107 ? -15.681 17.359 55.784 1.00 33.67 104 ASP C N 1
ATOM 4848 C CA . ASP C 1 107 ? -16.907 17.478 56.553 1.00 32.43 104 ASP C CA 1
ATOM 4849 C C . ASP C 1 107 ? -17.645 16.146 56.587 1.00 32.01 104 ASP C C 1
ATOM 4850 O O . ASP C 1 107 ? -17.746 15.448 55.579 1.00 31.26 104 ASP C O 1
ATOM 4859 N N . GLU C 1 108 ? -18.191 15.805 57.754 1.00 33.12 105 GLU C N 1
ATOM 4860 C CA . GLU C 1 108 ? -18.947 14.561 57.881 1.00 34.19 105 GLU C CA 1
ATOM 4861 C C . GLU C 1 108 ? -20.015 14.426 56.798 1.00 31.68 105 GLU C C 1
ATOM 4862 O O . GLU C 1 108 ? -20.313 13.315 56.348 1.00 31.98 105 GLU C O 1
ATOM 4874 N N . LYS C 1 109 ? -20.636 15.533 56.393 1.00 28.84 106 LYS C N 1
ATOM 4875 C CA . LYS C 1 109 ? -21.709 15.467 55.401 1.00 27.01 106 LYS C CA 1
ATOM 4876 C C . LYS C 1 109 ? -21.200 15.379 53.970 1.00 27.11 106 LYS C C 1
ATOM 4877 O O . LYS C 1 109 ? -22.010 15.149 53.063 1.00 26.78 106 LYS C O 1
ATOM 4896 N N . ASN C 1 110 ? -19.889 15.554 53.745 1.00 26.79 107 ASN C N 1
ATOM 4897 C CA . ASN C 1 110 ? -19.312 15.438 52.414 1.00 26.00 107 ASN C CA 1
ATOM 4898 C C . ASN C 1 110 ? -18.437 14.207 52.210 1.00 28.10 107 ASN C C 1
ATOM 4899 O O . ASN C 1 110 ? -18.279 13.774 51.066 1.00 28.92 107 ASN C O 1
ATOM 4910 N N . LYS C 1 111 ? -17.883 13.614 53.269 1.00 29.36 108 LYS C N 1
ATOM 4911 C CA . LYS C 1 111 ? -16.788 12.662 53.053 1.00 32.82 108 LYS C CA 1
ATOM 4912 C C . LYS C 1 111 ? -17.241 11.420 52.282 1.00 32.10 108 LYS C C 1
ATOM 4913 O O . LYS C 1 111 ? -16.437 10.813 51.566 1.00 33.55 108 LYS C O 1
ATOM 4932 N N . ARG C 1 112 ? -18.505 11.018 52.400 1.00 31.00 109 ARG C N 1
ATOM 4933 C CA . ARG C 1 112 ? -19.010 9.883 51.639 1.00 31.02 109 ARG C CA 1
ATOM 4934 C C . ARG C 1 112 ? -19.733 10.317 50.371 1.00 30.31 109 ARG C C 1
ATOM 4935 O O . ARG C 1 112 ? -20.342 9.477 49.690 1.00 29.99 109 ARG C O 1
ATOM 4956 N N . GLY C 1 113 ? -19.651 11.600 50.030 1.00 27.96 110 GLY C N 1
ATOM 4957 C CA . GLY C 1 113 ? -20.438 12.185 48.974 1.00 26.41 110 GLY C CA 1
ATOM 4958 C C . GLY C 1 113 ? -19.687 12.341 47.673 1.00 26.01 110 GLY C C 1
ATOM 4959 O O . GLY C 1 113 ? -18.701 11.645 47.395 1.00 27.56 110 GLY C O 1
ATOM 4963 N N . GLY C 1 114 ? -20.193 13.247 46.848 1.00 24.53 111 GLY C N 1
ATOM 4964 C CA . GLY C 1 114 ? -19.677 13.443 45.513 1.00 24.96 111 GLY C CA 1
ATOM 4965 C C . GLY C 1 114 ? -20.304 14.676 44.909 1.00 23.77 111 GLY C C 1
ATOM 4966 O O . GLY C 1 114 ? -21.044 15.412 45.573 1.00 24.28 111 GLY C O 1
ATOM 4970 N N . ARG C 1 115 ? -20.013 14.898 43.633 1.00 24.37 112 ARG C N 1
ATOM 4971 C CA . ARG C 1 115 ? -20.455 16.126 42.997 1.00 23.73 112 ARG C CA 1
ATOM 4972 C C . ARG C 1 115 ? -20.917 15.859 41.570 1.00 22.17 112 ARG C C 1
ATOM 4973 O O . ARG C 1 115 ? -20.315 15.064 40.842 1.00 23.20 112 ARG C O 1
ATOM 4994 N N . TRP C 1 116 ? -21.969 16.566 41.186 1.00 20.20 113 TRP C N 1
ATOM 4995 C CA . TRP C 1 116 ? -22.385 16.729 39.797 1.00 21.45 113 TRP C CA 1
ATOM 4996 C C . TRP C 1 116 ? -21.630 17.925 39.234 1.00 21.77 113 TRP C C 1
ATOM 4997 O O . TRP C 1 116 ? -21.835 19.050 39.691 1.00 22.82 113 TRP C O 1
ATOM 5018 N N . LEU C 1 117 ? -20.765 17.681 38.253 1.00 23.07 114 LEU C N 1
ATOM 5019 C CA . LEU C 1 117 ? -19.768 18.636 37.799 1.00 24.21 114 LEU C CA 1
ATOM 5020 C C . LEU C 1 117 ? -19.942 18.982 36.326 1.00 25.21 114 LEU C C 1
ATOM 5021 O O . LEU C 1 117 ? -20.097 18.090 35.483 1.00 25.79 114 LEU C O 1
ATOM 5037 N N . ILE C 1 118 ? -19.856 20.277 36.011 1.00 25.81 115 ILE C N 1
ATOM 5038 C CA . ILE C 1 118 ? -19.684 20.740 34.636 1.00 27.20 115 ILE C CA 1
ATOM 5039 C C . ILE C 1 118 ? -18.395 21.536 34.556 1.00 27.58 115 ILE C C 1
ATOM 5040 O O . ILE C 1 118 ? -18.012 22.206 35.517 1.00 26.55 115 ILE C O 1
ATOM 5056 N N . THR C 1 119 ? -17.707 21.420 33.416 1.00 30.55 116 THR C N 1
ATOM 5057 C CA . THR C 1 119 ? -16.484 22.164 33.140 1.00 33.90 116 THR C CA 1
ATOM 5058 C C . THR C 1 119 ? -16.703 23.010 31.895 1.00 35.84 116 THR C C 1
ATOM 5059 O O . THR C 1 119 ? -17.184 22.502 30.874 1.00 37.68 116 THR C O 1
ATOM 5070 N N . LEU C 1 120 ? -16.351 24.287 31.980 1.00 36.53 117 LEU C N 1
ATOM 5071 C CA . LEU C 1 120 ? -16.471 25.222 30.870 1.00 37.22 117 LEU C CA 1
ATOM 5072 C C . LEU C 1 120 ? -15.135 25.432 30.163 1.00 41.20 117 LEU C C 1
ATOM 5073 O O . LEU C 1 120 ? -14.058 25.180 30.712 1.00 42.04 117 LEU C O 1
ATOM 5089 N N . ASN C 1 121 ? -15.220 25.906 28.924 1.00 43.26 118 ASN C N 1
ATOM 5090 C CA . ASN C 1 121 ? -14.035 26.337 28.205 1.00 47.06 118 ASN C CA 1
ATOM 5091 C C . ASN C 1 121 ? -13.885 27.847 28.365 1.00 49.58 118 ASN C C 1
ATOM 5092 O O . ASN C 1 121 ? -14.737 28.527 28.944 1.00 48.90 118 ASN C O 1
ATOM 5103 N N . LYS C 1 122 ? -12.796 28.385 27.810 1.00 52.54 119 LYS C N 1
ATOM 5104 C CA . LYS C 1 122 ? -12.459 29.781 28.064 1.00 56.45 119 LYS C CA 1
ATOM 5105 C C . LYS C 1 122 ? -13.545 30.716 27.548 1.00 55.51 119 LYS C C 1
ATOM 5106 O O . LYS C 1 122 ? -13.945 31.654 28.245 1.00 55.58 119 LYS C O 1
ATOM 5125 N N . GLN C 1 123 ? -14.053 30.463 26.340 1.00 55.55 120 GLN C N 1
ATOM 5126 C CA . GLN C 1 123 ? -15.116 31.305 25.798 1.00 57.15 120 GLN C CA 1
ATOM 5127 C C . GLN C 1 123 ? -16.365 31.259 26.673 1.00 53.57 120 GLN C C 1
ATOM 5128 O O . GLN C 1 123 ? -17.079 32.261 26.803 1.00 53.68 120 GLN C O 1
ATOM 5142 N N . GLN C 1 124 ? -16.646 30.113 27.284 1.00 49.97 121 GLN C N 1
ATOM 5143 C CA . GLN C 1 124 ? -17.877 29.990 28.050 1.00 47.39 121 GLN C CA 1
ATOM 5144 C C . GLN C 1 124 ? -17.830 30.758 29.361 1.00 45.37 121 GLN C C 1
ATOM 5145 O O . GLN C 1 124 ? -18.876 30.930 29.992 1.00 45.01 121 GLN C O 1
ATOM 5159 N N . ARG C 1 125 ? -16.666 31.258 29.783 1.00 44.53 122 ARG C N 1
ATOM 5160 C CA . ARG C 1 125 ? -16.657 32.069 30.995 1.00 43.54 122 ARG C CA 1
ATOM 5161 C C . ARG C 1 125 ? -17.514 33.311 30.810 1.00 44.03 122 ARG C C 1
ATOM 5162 O O . ARG C 1 125 ? -18.295 33.675 31.700 1.00 44.48 122 ARG C O 1
ATOM 5183 N N . ARG C 1 126 ? -17.376 33.983 29.664 1.00 44.81 123 ARG C N 1
ATOM 5184 C CA . ARG C 1 126 ? -18.137 35.204 29.443 1.00 48.50 123 ARG C CA 1
ATOM 5185 C C . ARG C 1 126 ? -19.596 34.912 29.111 1.00 47.73 123 ARG C C 1
ATOM 5186 O O . ARG C 1 126 ? -20.493 35.646 29.548 1.00 47.55 123 ARG C O 1
ATOM 5207 N N . SER C 1 127 ? -19.868 33.826 28.391 1.00 46.47 124 SER C N 1
ATOM 5208 C CA . SER C 1 127 ? -21.217 33.597 27.891 1.00 45.23 124 SER C CA 1
ATOM 5209 C C . SER C 1 127 ? -22.101 32.803 28.847 1.00 41.78 124 SER C C 1
ATOM 5210 O O . SER C 1 127 ? -23.331 32.917 28.765 1.00 42.17 124 SER C O 1
ATOM 5218 N N . ASP C 1 128 ? -21.526 32.027 29.766 1.00 37.84 125 ASP C N 1
ATOM 5219 C CA . ASP C 1 128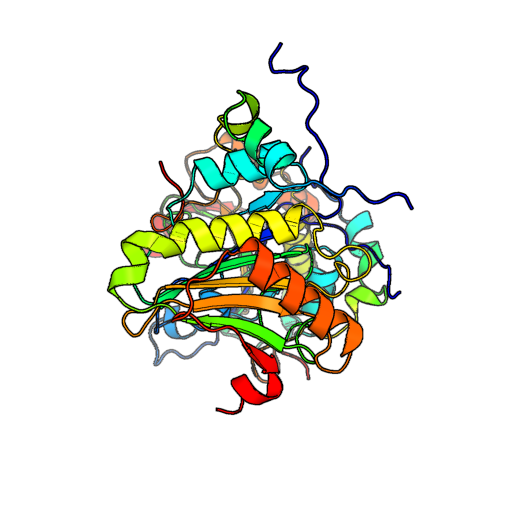 ? -22.348 31.084 30.523 1.00 35.20 125 ASP C CA 1
ATOM 5220 C C . ASP C 1 128 ? -22.022 30.949 32.001 1.00 29.94 125 ASP C C 1
ATOM 5221 O O . ASP C 1 128 ? -22.883 30.466 32.739 1.00 28.58 125 ASP C O 1
ATOM 5230 N N . LEU C 1 129 ? -20.827 31.304 32.474 1.00 28.27 126 LEU C N 1
ATOM 5231 C CA . LEU C 1 129 ? -20.445 30.943 33.838 1.00 24.96 126 LEU C CA 1
ATOM 5232 C C . LEU C 1 129 ? -21.399 31.547 34.854 1.00 24.09 126 LEU C C 1
ATOM 5233 O O . LEU C 1 129 ? -21.928 30.843 35.717 1.00 23.95 126 LEU C O 1
ATOM 5249 N N . ASP C 1 130 ? -21.619 32.855 34.774 1.00 24.62 127 ASP C N 1
ATOM 5250 C CA . ASP C 1 130 ? -22.447 33.513 35.777 1.00 24.00 127 ASP C CA 1
ATOM 5251 C C . ASP C 1 130 ? -23.879 33.016 35.711 1.00 22.87 127 ASP C C 1
ATOM 5252 O O . ASP C 1 130 ? -24.528 32.840 36.750 1.00 22.69 127 ASP C O 1
ATOM 5261 N N . ARG C 1 131 ? -24.386 32.768 34.502 1.00 22.73 128 ARG C N 1
ATOM 5262 C CA . ARG C 1 131 ? -25.758 32.284 34.366 1.00 22.37 128 ARG C CA 1
ATOM 5263 C C . ARG C 1 131 ? -25.910 30.901 34.992 1.00 21.15 128 ARG C C 1
ATOM 5264 O O . ARG C 1 131 ? -26.892 30.625 35.695 1.00 22.35 128 ARG C O 1
ATOM 5285 N N . PHE C 1 132 ? -24.959 30.003 34.716 1.00 22.08 129 PHE C N 1
ATOM 5286 C CA . PHE C 1 132 ? -25.019 28.659 35.282 1.00 21.70 129 PHE C CA 1
ATOM 5287 C C . PHE C 1 132 ? -24.869 28.684 36.793 1.00 20.70 129 PHE C C 1
ATOM 5288 O O . PHE C 1 132 ? -25.544 27.923 37.498 1.00 21.83 129 PHE C O 1
ATOM 5305 N N . TRP C 1 133 ? -23.987 29.541 37.314 1.00 20.82 130 TRP C N 1
ATOM 5306 C CA . TRP C 1 133 ? -23.812 29.615 38.759 1.00 19.06 130 TRP C CA 1
ATOM 5307 C C . TRP C 1 133 ? -25.086 30.117 39.427 1.00 19.44 130 TRP C C 1
ATOM 5308 O O . TRP C 1 133 ? -25.550 29.545 40.416 1.00 19.79 130 TRP C O 1
ATOM 5329 N N . LEU C 1 134 ? -25.678 31.181 38.892 1.00 20.40 131 LEU C N 1
ATOM 5330 C CA . LEU C 1 134 ? -26.924 31.666 39.476 1.00 19.91 131 LEU C CA 1
ATOM 5331 C C . LEU C 1 134 ? -28.011 30.600 39.416 1.00 19.67 131 LEU C C 1
ATOM 5332 O O . LEU C 1 134 ? -28.727 30.399 40.400 1.00 19.56 131 LEU C O 1
ATOM 5348 N N . GLU C 1 135 ? -28.151 29.888 38.291 1.00 20.85 132 GLU C N 1
ATOM 5349 C CA . GLU C 1 135 ? -29.169 28.832 38.249 1.00 21.59 132 GLU C CA 1
ATOM 5350 C C . GLU C 1 135 ? -28.913 27.784 39.312 1.00 19.76 132 GLU C C 1
ATOM 5351 O O . GLU C 1 135 ? -29.860 27.248 39.904 1.00 20.23 132 GLU C O 1
ATOM 5363 N N . THR C 1 136 ? -27.639 27.472 39.550 1.00 19.90 133 THR C N 1
ATOM 5364 C CA . THR C 1 136 ? -27.264 26.514 40.582 1.00 19.24 133 THR C CA 1
ATOM 5365 C C . THR C 1 136 ? -27.698 27.013 41.948 1.00 19.19 133 THR C C 1
ATOM 5366 O O . THR C 1 136 ? -28.297 26.269 42.740 1.00 18.99 133 THR C O 1
ATOM 5377 N N . LEU C 1 137 ? -27.401 28.277 42.242 1.00 19.96 134 LEU C N 1
ATOM 5378 C CA . LEU C 1 137 ? -27.835 28.869 43.503 1.00 18.15 134 LEU C CA 1
ATOM 5379 C C . LEU C 1 137 ? -29.352 28.777 43.666 1.00 18.04 134 LEU C C 1
ATOM 5380 O O . LEU C 1 137 ? -29.838 28.459 44.744 1.00 19.19 134 LEU C O 1
ATOM 5396 N N . LEU C 1 138 ? -30.107 29.038 42.610 1.00 17.52 135 LEU C N 1
ATOM 5397 C CA . LEU C 1 138 ? -31.564 28.968 42.701 1.00 18.46 135 LEU C CA 1
ATOM 5398 C C . LEU C 1 138 ? -32.056 27.547 42.954 1.00 18.93 135 LEU C C 1
ATOM 5399 O O . LEU C 1 138 ? -33.048 27.348 43.658 1.00 19.86 135 LEU C O 1
ATOM 5415 N N . CYS C 1 139 ? -31.408 26.550 42.354 1.00 19.33 136 CYS C N 1
ATOM 5416 C CA . CYS C 1 139 ? -31.784 25.166 42.611 1.00 19.89 136 CYS C CA 1
ATOM 5417 C C . CYS C 1 139 ? -31.581 24.803 44.068 1.00 19.20 136 CYS C C 1
ATOM 5418 O O . CYS C 1 139 ? -32.350 24.017 44.637 1.00 21.43 136 CYS C O 1
ATOM 5426 N N . LEU C 1 140 ? -30.492 25.285 44.658 1.00 19.72 137 LEU C N 1
ATOM 5427 C CA . LEU C 1 140 ? -30.206 25.028 46.057 1.00 19.24 137 LEU C CA 1
ATOM 5428 C C . LEU C 1 140 ? -31.233 25.708 46.955 1.00 17.96 137 LEU C C 1
ATOM 5429 O O . LEU C 1 140 ? -31.937 25.043 47.716 1.00 19.54 137 LEU C O 1
ATOM 5445 N N . ILE C 1 141 ? -31.340 27.034 46.877 1.00 19.24 138 ILE C N 1
ATOM 5446 C CA . ILE C 1 141 ? -32.133 27.731 47.876 1.00 18.84 138 ILE C CA 1
ATOM 5447 C C . ILE C 1 141 ? -33.609 27.480 47.664 1.00 18.95 138 ILE C C 1
ATOM 5448 O O . ILE C 1 141 ? -34.392 27.557 48.621 1.00 21.55 138 ILE C O 1
ATOM 5464 N N . GLY C 1 142 ? -34.021 27.183 46.432 1.00 18.92 139 GLY C N 1
ATOM 5465 C CA . GLY C 1 142 ? -35.413 26.855 46.152 1.00 20.02 139 GLY C CA 1
ATOM 5466 C C . GLY C 1 142 ? -35.814 25.421 46.418 1.00 20.36 139 GLY C C 1
ATOM 5467 O O . GLY C 1 142 ? -36.983 25.061 46.234 1.00 22.17 139 GLY C O 1
ATOM 5471 N N . GLU C 1 143 ? -34.870 24.582 46.850 1.00 20.50 140 GLU C N 1
ATOM 5472 C CA . GLU C 1 143 ? -35.151 23.189 47.180 1.00 22.47 140 GLU C CA 1
ATOM 5473 C C . GLU C 1 143 ? -35.775 22.461 45.988 1.00 22.31 140 GLU C C 1
ATOM 5474 O O . GLU C 1 143 ? -36.817 21.814 46.092 1.00 24.48 140 GLU C O 1
ATOM 5486 N N . SER C 1 144 ? -35.108 22.574 44.842 1.00 21.22 141 SER C N 1
ATOM 5487 C CA . SER C 1 144 ? -35.617 22.155 43.545 1.00 23.02 141 SER C CA 1
ATOM 5488 C C . SER C 1 144 ? -35.556 20.655 43.294 1.00 22.69 141 SER C C 1
ATOM 5489 O O . SER C 1 144 ? -36.028 20.207 42.244 1.00 24.77 141 SER C O 1
ATOM 5497 N N . PHE C 1 145 ? -34.976 19.870 44.191 1.00 23.41 142 PHE C N 1
ATOM 5498 C CA . PHE C 1 145 ? -34.839 18.438 43.961 1.00 23.92 142 PHE C CA 1
ATOM 5499 C C . PHE C 1 145 ? -35.843 17.645 44.780 1.00 27.06 142 PHE C C 1
ATOM 5500 O O . PHE C 1 145 ? -35.658 16.448 45.000 1.00 26.11 142 PHE C O 1
ATOM 5517 N N . ASP C 1 146 ? -36.907 18.312 45.218 1.00 31.85 143 ASP C N 1
ATOM 5518 C CA . ASP C 1 146 ? -38.080 17.701 45.837 1.00 36.05 143 ASP C CA 1
ATOM 5519 C C . ASP C 1 146 ? -37.609 16.834 47.002 1.00 33.89 143 ASP C C 1
ATOM 5520 O O . ASP C 1 146 ? -36.864 17.326 47.859 1.00 33.07 143 ASP C O 1
ATOM 5529 N N . ASP C 1 147 ? -38.015 15.574 47.087 1.00 34.77 144 ASP C N 1
ATOM 5530 C CA . ASP C 1 147 ? -37.698 14.811 48.278 1.00 38.10 144 ASP C CA 1
ATOM 5531 C C . ASP C 1 147 ? -36.229 14.474 48.392 1.00 36.46 144 ASP C C 1
ATOM 5532 O O . ASP C 1 147 ? -35.816 13.954 49.432 1.00 41.34 144 ASP C O 1
ATOM 5541 N N . TYR C 1 148 ? -35.432 14.767 47.377 1.00 28.04 145 TYR C N 1
ATOM 5542 C CA . TYR C 1 148 ? -34.009 14.529 47.448 1.00 27.29 145 TYR C CA 1
ATOM 5543 C C . TYR C 1 148 ? -33.211 15.792 47.702 1.00 26.43 145 TYR C C 1
ATOM 5544 O O . TYR C 1 148 ? -31.979 15.736 47.739 1.00 26.06 145 TYR C O 1
ATOM 5562 N N . SER C 1 149 ? -33.855 16.942 47.894 1.00 26.83 146 SER C N 1
ATOM 5563 C CA A SER C 1 149 ? -33.052 18.123 48.183 0.74 27.32 146 SER C CA 1
ATOM 5564 C CA B SER C 1 149 ? -33.085 18.137 48.217 0.26 28.13 146 SER C CA 1
ATOM 5565 C C . SER C 1 149 ? -32.333 17.970 49.531 1.00 27.30 146 SER C C 1
ATOM 5566 O O . SER C 1 149 ? -31.346 18.663 49.772 1.00 26.13 146 SER C O 1
ATOM 5581 N N . ASP C 1 150 ? -32.761 17.036 50.387 1.00 26.74 147 ASP C N 1
ATOM 5582 C CA . ASP C 1 150 ? -32.036 16.786 51.628 1.00 27.45 147 ASP C CA 1
ATOM 5583 C C . ASP C 1 150 ? -30.657 16.167 51.397 1.00 27.16 147 ASP C C 1
ATOM 5584 O O . ASP C 1 150 ? -29.776 16.319 52.249 1.00 30.44 147 ASP C O 1
ATOM 5593 N N . ASP C 1 151 ? -30.431 15.521 50.254 1.00 23.90 148 ASP C N 1
ATOM 5594 C CA . ASP C 1 151 ? -29.107 15.002 49.933 1.00 23.63 148 ASP C CA 1
ATOM 5595 C C . ASP C 1 151 ? -28.154 16.075 49.433 1.00 22.64 148 ASP C C 1
ATOM 5596 O O . ASP C 1 151 ? -26.951 15.805 49.302 1.00 23.05 148 ASP C O 1
ATOM 5605 N N . VAL C 1 152 ? -28.648 17.263 49.118 1.00 21.52 149 VAL C N 1
ATOM 5606 C CA . VAL C 1 152 ? -27.777 18.338 48.647 1.00 21.10 149 VAL C CA 1
ATOM 5607 C C . VAL C 1 152 ? -27.026 18.927 49.826 1.00 21.70 149 VAL C C 1
ATOM 5608 O O . VAL C 1 152 ? -27.633 19.285 50.840 1.00 22.91 149 VAL C O 1
ATOM 5621 N N . CYS C 1 153 ? -25.706 19.067 49.678 1.00 19.96 150 CYS C N 1
ATOM 5622 C CA . CYS C 1 153 ? -24.885 19.768 50.653 1.00 19.88 150 CYS C CA 1
ATOM 5623 C C . CYS C 1 153 ? -24.653 21.211 50.262 1.00 19.26 150 CYS C C 1
ATOM 5624 O O . CYS C 1 153 ? -24.726 22.096 51.111 1.00 20.25 150 CYS C O 1
ATOM 5632 N N . GLY C 1 154 ? -24.359 21.452 48.991 1.00 19.88 151 GLY C N 1
ATOM 5633 C CA . GLY C 1 154 ? -24.022 22.792 48.553 1.00 18.38 151 GLY C CA 1
ATOM 5634 C C . GLY C 1 154 ? -23.542 22.755 47.120 1.00 18.82 151 GLY C C 1
ATOM 5635 O O . GLY C 1 154 ? -23.747 21.769 46.410 1.00 19.73 151 GLY C O 1
ATOM 5639 N N . ALA C 1 155 ? -22.905 23.848 46.712 1.00 18.78 152 ALA C N 1
ATOM 5640 C CA . ALA C 1 155 ? -22.354 23.942 45.376 1.00 18.88 152 ALA C CA 1
ATOM 5641 C C . ALA C 1 155 ? -21.104 24.795 45.397 1.00 18.76 152 ALA C C 1
ATOM 5642 O O . ALA C 1 155 ? -20.920 25.636 46.272 1.00 19.17 152 ALA C O 1
ATOM 5649 N N . VAL C 1 156 ? -20.254 24.567 44.396 1.00 19.70 153 VAL C N 1
ATOM 5650 C CA . VAL C 1 156 ? -18.962 25.235 44.279 1.00 19.21 153 VAL C CA 1
ATOM 5651 C C . VAL C 1 156 ? -18.767 25.698 42.844 1.00 21.02 153 VAL C C 1
ATOM 5652 O O . VAL C 1 156 ? -18.991 24.931 41.895 1.00 21.53 153 VAL C O 1
ATOM 5665 N N . VAL C 1 157 ? -18.292 26.934 42.683 1.00 20.70 154 VAL C N 1
ATOM 5666 C CA . VAL C 1 157 ? -17.775 27.394 41.397 1.00 20.75 154 VAL C CA 1
ATOM 5667 C C . VAL C 1 157 ? -16.285 27.655 41.563 1.00 22.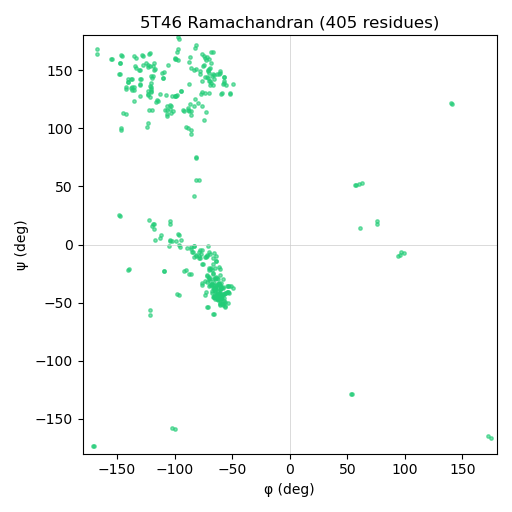26 154 VAL C C 1
ATOM 5668 O O . VAL C 1 157 ? -15.869 28.414 42.450 1.00 22.18 154 VAL C O 1
ATOM 5681 N N . ASN C 1 158 ? -15.495 26.990 40.718 1.00 22.29 155 ASN C N 1
ATOM 5682 C CA . ASN C 1 158 ? -14.050 27.160 40.634 1.00 23.90 155 ASN C CA 1
ATOM 5683 C C . ASN C 1 158 ? -13.725 27.997 39.413 1.00 24.35 155 ASN C C 1
ATOM 5684 O O . ASN C 1 158 ? -13.984 27.568 38.282 1.00 25.76 155 ASN C O 1
ATOM 5695 N N . VAL C 1 159 ? -13.109 29.151 39.627 1.00 25.33 156 VAL C N 1
ATOM 5696 C CA . VAL C 1 159 ? -12.655 29.983 38.526 1.00 25.71 156 VAL C CA 1
ATOM 5697 C C . VAL C 1 159 ? -11.208 29.599 38.241 1.00 28.51 156 VAL C C 1
ATOM 5698 O O . VAL C 1 159 ? -10.344 29.731 39.115 1.00 28.28 156 VAL C O 1
ATOM 5711 N N . ARG C 1 160 ? -10.961 29.059 37.046 1.00 29.43 157 ARG C N 1
ATOM 5712 C CA . ARG C 1 160 ? -9.669 28.467 36.715 1.00 32.73 157 ARG C CA 1
ATOM 5713 C C . ARG C 1 160 ? -9.272 28.811 35.289 1.00 35.03 157 ARG C C 1
ATOM 5714 O O . ARG C 1 160 ? -10.096 28.765 34.372 1.00 36.17 157 ARG C O 1
ATOM 5735 N N . ALA C 1 161 ? -7.990 29.105 35.099 1.00 37.31 158 ALA C N 1
ATOM 5736 C CA . ALA C 1 161 ? -7.513 29.402 33.755 1.00 40.27 158 ALA C CA 1
ATOM 5737 C C . ALA C 1 161 ? -7.691 28.216 32.817 1.00 42.98 158 ALA C C 1
ATOM 5738 O O . ALA C 1 161 ? -7.941 28.406 31.622 1.00 45.86 158 ALA C O 1
ATOM 5745 N N . LYS C 1 162 ? -7.561 26.993 33.326 1.00 43.10 159 LYS C N 1
ATOM 5746 C CA . LYS C 1 162 ? -7.695 25.809 32.487 1.00 45.57 159 LYS C CA 1
ATOM 5747 C C . LYS C 1 162 ? -9.142 25.472 32.164 1.00 43.27 159 LYS C C 1
ATOM 5748 O O . LYS C 1 162 ? -9.389 24.585 31.336 1.00 44.51 159 LYS C O 1
ATOM 5767 N N . GLY C 1 163 ? -10.095 26.156 32.781 1.00 37.75 160 GLY C N 1
ATOM 5768 C CA . GLY C 1 163 ? -11.491 25.846 32.574 1.00 34.70 160 GLY C CA 1
ATOM 5769 C C . GLY C 1 163 ? -12.250 25.947 33.877 1.00 32.29 160 GLY C C 1
ATOM 5770 O O . GLY C 1 163 ? -11.914 25.278 34.863 1.00 33.14 160 GLY C O 1
ATOM 5774 N N . ASP C 1 164 ? -13.261 26.804 33.898 1.00 29.79 161 ASP C N 1
ATOM 5775 C CA . ASP C 1 164 ? -14.072 26.982 35.088 1.00 27.22 161 ASP C CA 1
ATOM 5776 C C . ASP C 1 164 ? -14.932 25.752 35.339 1.00 27.40 161 ASP C C 1
ATOM 5777 O O . ASP C 1 164 ? -15.299 25.021 34.412 1.00 29.05 161 ASP C O 1
ATOM 5786 N N . LYS C 1 165 ? -15.239 25.517 36.611 1.00 26.43 162 LYS C N 1
ATOM 5787 C CA . LYS C 1 165 ? -16.037 24.367 37.024 1.00 24.86 162 LYS C CA 1
ATOM 5788 C C . LYS C 1 165 ? -17.173 24.813 37.932 1.00 23.53 162 LYS C C 1
ATOM 5789 O O . LYS C 1 165 ? -17.006 25.717 38.755 1.00 24.20 162 LYS C O 1
ATOM 5808 N N . ILE C 1 166 ? -18.331 24.180 37.773 1.00 22.77 163 ILE C N 1
ATOM 5809 C CA . ILE C 1 166 ? -19.449 24.372 38.684 1.00 22.14 163 ILE C CA 1
ATOM 5810 C C . ILE C 1 166 ? -19.919 22.995 39.093 1.00 22.04 163 ILE C C 1
ATOM 5811 O O . ILE C 1 166 ? -20.040 22.100 38.244 1.00 22.66 163 ILE C O 1
ATOM 5827 N N . ALA C 1 167 ? -20.214 22.823 40.378 1.00 21.43 164 ALA C N 1
ATOM 5828 C CA . ALA C 1 167 ? -20.672 21.512 40.835 1.00 22.21 164 ALA C CA 1
ATOM 5829 C C . ALA C 1 167 ? -21.666 21.654 41.975 1.00 21.38 164 ALA C C 1
ATOM 5830 O O . ALA C 1 167 ? -21.542 22.531 42.820 1.00 22.24 164 ALA C O 1
ATOM 5837 N N . ILE C 1 168 ? -22.625 20.733 42.014 1.00 20.66 165 ILE C N 1
ATOM 5838 C CA . ILE C 1 168 ? -23.456 20.523 43.193 1.00 19.08 165 ILE C CA 1
ATOM 5839 C C . ILE C 1 168 ? -22.907 19.312 43.942 1.00 19.96 165 ILE C C 1
ATOM 5840 O O . ILE C 1 168 ? -22.748 18.231 43.363 1.00 21.32 165 ILE C O 1
ATOM 5856 N N . TRP C 1 169 ? -22.653 19.495 45.227 1.00 20.82 166 TRP C N 1
ATOM 5857 C CA . TRP C 1 169 ? -22.176 18.459 46.123 1.00 21.06 166 TRP C CA 1
ATOM 5858 C C . TRP C 1 169 ? -23.344 17.801 46.843 1.00 21.24 166 TRP C C 1
ATOM 5859 O O . TRP C 1 169 ? -24.219 18.495 47.380 1.00 21.18 166 TRP C O 1
ATOM 5880 N N . THR C 1 170 ? -23.350 16.473 46.863 1.00 21.28 167 THR C N 1
ATOM 5881 C CA . THR C 1 170 ? -24.362 15.701 47.568 1.00 20.60 167 THR C CA 1
ATOM 5882 C C . THR C 1 170 ? -23.689 14.809 48.611 1.00 21.34 167 THR C C 1
ATOM 5883 O O . THR C 1 170 ? -22.474 14.571 48.595 1.00 22.50 167 THR C O 1
ATOM 5894 N N . THR C 1 171 ? -24.507 14.302 49.529 1.00 23.16 168 THR C N 1
ATOM 5895 C CA . THR C 1 171 ? -23.976 13.791 50.785 1.00 24.09 168 THR C CA 1
ATOM 5896 C C . THR C 1 171 ? -23.558 12.323 50.717 1.00 25.58 168 THR C C 1
ATOM 5897 O O . THR C 1 171 ? -22.699 11.900 51.504 1.00 27.34 168 THR C O 1
ATOM 5908 N N . GLU C 1 172 ? -24.130 11.528 49.813 1.00 24.81 169 GLU C N 1
ATOM 5909 C CA . GLU C 1 172 ? -23.828 10.092 49.765 1.00 28.01 169 GLU C CA 1
ATOM 5910 C C . GLU C 1 172 ? -23.765 9.626 48.317 1.00 27.11 169 GLU C C 1
ATOM 5911 O O . GLU C 1 172 ? -24.791 9.557 47.644 1.00 27.48 169 GLU C O 1
ATOM 5923 N N . CYS C 1 173 ? -22.574 9.255 47.844 1.00 28.20 170 CYS C N 1
ATOM 5924 C CA . CYS C 1 173 ? -22.472 8.830 46.454 1.00 30.17 170 CYS C CA 1
ATOM 5925 C C . CYS C 1 173 ? -23.224 7.528 46.205 1.00 31.22 170 CYS C C 1
ATOM 5926 O O . CYS C 1 173 ? -23.516 7.206 45.049 1.00 33.21 170 CYS C O 1
ATOM 5934 N N . GLU C 1 174 ? -23.567 6.777 47.249 1.00 29.66 171 GLU C N 1
ATOM 5935 C CA . GLU C 1 174 ? -24.282 5.523 47.058 1.00 30.54 171 GLU C CA 1
ATOM 5936 C C . GLU C 1 174 ? -25.790 5.633 47.273 1.00 29.67 171 GLU C C 1
ATOM 5937 O O . GLU C 1 174 ? -26.491 4.612 47.190 1.00 32.09 171 GLU C O 1
ATOM 5949 N N . ASN C 1 175 ? -26.309 6.835 47.539 1.00 28.83 172 ASN C N 1
ATOM 5950 C CA . ASN C 1 175 ? -27.750 7.105 47.486 1.00 27.31 172 ASN C CA 1
ATOM 5951 C C . ASN C 1 175 ? -28.109 7.336 46.017 1.00 27.05 172 ASN C C 1
ATOM 5952 O O . ASN C 1 175 ? -28.309 8.460 45.555 1.00 26.11 172 ASN C O 1
ATOM 5963 N N . ARG C 1 176 ? -28.141 6.241 45.263 1.00 28.08 173 ARG C N 1
ATOM 5964 C CA . ARG C 1 176 ? -28.169 6.370 43.810 1.00 28.08 173 ARG C CA 1
ATOM 5965 C C . ARG C 1 176 ? -29.490 6.946 43.316 1.00 27.36 173 ARG C C 1
ATOM 5966 O O . ARG C 1 176 ? -29.503 7.689 42.330 1.00 27.59 173 ARG C O 1
ATOM 5987 N N . GLU C 1 177 ? -30.603 6.675 44.000 1.00 28.05 174 GLU C N 1
ATOM 5988 C CA . GLU C 1 177 ? -31.860 7.299 43.595 1.00 30.11 174 GLU C CA 1
ATOM 5989 C C . GLU C 1 177 ? -31.779 8.824 43.709 1.00 26.78 174 GLU C C 1
ATOM 5990 O O . GLU C 1 177 ? -32.188 9.554 42.797 1.00 26.86 174 GLU C O 1
ATOM 6002 N N . ALA C 1 178 ? -31.259 9.322 44.832 1.00 24.53 175 ALA C N 1
ATOM 6003 C CA . ALA C 1 178 ? -31.112 10.764 45.015 1.00 24.21 175 ALA C CA 1
ATOM 6004 C C . ALA C 1 178 ? -30.118 11.339 44.018 1.00 23.10 175 ALA C C 1
ATOM 6005 O O . ALA C 1 178 ? -30.371 12.383 43.401 1.00 23.43 175 ALA C O 1
ATOM 6012 N N . VAL C 1 179 ? -28.980 10.667 43.841 1.00 23.05 176 VAL C N 1
ATOM 6013 C CA . VAL C 1 179 ? -27.972 11.183 42.929 1.00 22.74 176 VAL C CA 1
ATOM 6014 C C . VAL C 1 179 ? -28.545 11.302 41.527 1.00 23.18 176 VAL C C 1
ATOM 6015 O O . VAL C 1 179 ? -28.344 12.316 40.850 1.00 22.33 176 VAL C O 1
ATOM 6028 N N . THR C 1 180 ? -29.248 10.263 41.060 1.00 22.81 177 THR C N 1
ATOM 6029 C CA . THR C 1 180 ? -29.833 10.303 39.719 1.00 23.21 177 THR C CA 1
ATOM 6030 C C . THR C 1 180 ? -30.784 11.480 39.585 1.00 23.25 177 THR C C 1
ATOM 6031 O O . THR C 1 180 ? -30.741 12.222 38.601 1.00 24.05 177 THR C O 1
ATOM 6042 N N . HIS C 1 181 ? -31.706 11.613 40.538 1.00 23.58 178 HIS C N 1
ATOM 6043 C CA . HIS C 1 181 ? -32.733 12.639 40.435 1.00 24.39 178 HIS C CA 1
ATOM 6044 C C . HIS C 1 181 ? -32.121 14.035 40.418 1.00 24.57 178 HIS C C 1
ATOM 6045 O O . HIS C 1 181 ? -32.516 14.895 39.617 1.00 24.77 178 HIS C O 1
ATOM 6059 N N . ILE C 1 182 ? -31.169 14.283 41.314 1.00 22.03 179 ILE C N 1
ATOM 6060 C CA . ILE C 1 182 ? -30.508 15.585 41.349 1.00 22.47 179 ILE C CA 1
ATOM 6061 C C . ILE C 1 182 ? -29.839 15.867 40.020 1.00 22.83 179 ILE C C 1
ATOM 6062 O O . ILE C 1 182 ? -29.914 16.986 39.494 1.00 23.83 179 ILE C O 1
ATOM 6078 N N . GLY C 1 183 ? -29.160 14.863 39.457 1.00 22.97 180 GLY C N 1
ATOM 6079 C CA . GLY C 1 183 ? -28.490 15.072 38.189 1.00 23.45 180 GLY C CA 1
ATOM 6080 C C . GLY C 1 183 ? -29.454 15.386 37.064 1.00 22.24 180 GLY C C 1
ATOM 6081 O O . GLY C 1 183 ? -29.200 16.281 36.259 1.00 23.06 180 GLY C O 1
ATOM 6085 N N . ARG C 1 184 ? -30.574 14.652 36.989 1.00 24.04 181 ARG C N 1
ATOM 6086 C CA . ARG C 1 184 ? -31.555 14.896 35.939 1.00 26.24 181 ARG C CA 1
ATOM 6087 C C . ARG C 1 184 ? -32.084 16.301 36.027 1.00 25.22 181 ARG C C 1
ATOM 6088 O O . ARG C 1 184 ? -32.143 17.020 35.027 1.00 26.51 181 ARG C O 1
ATOM 6109 N N . VAL C 1 185 ? -32.514 16.693 37.222 1.00 24.54 182 VAL C N 1
ATOM 6110 C CA . VAL C 1 185 ? -33.146 17.995 37.374 1.00 24.80 182 VAL C CA 1
ATOM 6111 C C . VAL C 1 185 ? -32.125 19.098 37.144 1.00 24.70 182 VAL C C 1
ATOM 6112 O O . VAL C 1 185 ? -32.413 20.097 36.484 1.00 24.50 182 VAL C O 1
ATOM 6125 N N . TYR C 1 186 ? -30.915 18.926 37.665 1.00 22.27 183 TYR C N 1
ATOM 6126 C CA . TYR C 1 186 ? -29.893 19.957 37.530 1.00 21.33 183 TYR C CA 1
ATOM 6127 C C . TYR C 1 186 ? -29.543 20.176 36.064 1.00 22.55 183 TYR C C 1
ATOM 6128 O O . TYR C 1 186 ? -29.453 21.314 35.594 1.00 23.82 183 TYR C O 1
ATOM 6146 N N . LYS C 1 187 ? -29.341 19.083 35.324 1.00 24.00 184 LYS C N 1
ATOM 6147 C CA . LYS C 1 187 ? -29.037 19.197 33.904 1.00 25.53 184 LYS C CA 1
ATOM 6148 C C . LYS C 1 187 ? -30.156 19.929 33.165 1.00 26.24 184 LYS C C 1
ATOM 6149 O O . LYS C 1 187 ? -29.891 20.806 32.331 1.00 26.21 184 LYS C O 1
ATOM 6168 N N . GLU C 1 188 ? -31.414 19.612 33.488 1.00 27.26 185 GLU C N 1
ATOM 6169 C CA . GLU C 1 188 ? -32.544 20.275 32.839 1.00 30.51 185 GLU C CA 1
ATOM 6170 C C . GLU C 1 188 ? -32.577 21.763 33.176 1.00 28.54 185 GLU C C 1
ATOM 6171 O O . GLU C 1 188 ? -32.795 22.603 32.294 1.00 30.33 185 GLU C O 1
ATOM 6183 N N . ARG C 1 189 ? -32.353 22.105 34.449 1.00 26.05 186 ARG C N 1
ATOM 6184 C CA . ARG C 1 189 ? -32.407 23.502 34.881 1.00 26.27 186 ARG C CA 1
ATOM 6185 C C . ARG C 1 189 ? -31.283 24.343 34.287 1.00 26.57 186 ARG C C 1
ATOM 6186 O O . ARG C 1 189 ? -31.479 25.536 34.028 1.00 28.92 186 ARG C O 1
ATOM 6207 N N . LEU C 1 190 ? -30.103 23.757 34.083 1.00 26.69 187 LEU C N 1
ATOM 6208 C CA . LEU C 1 190 ? -28.988 24.499 33.509 1.00 28.48 187 LEU C CA 1
ATOM 6209 C C . LEU C 1 190 ? -29.221 24.825 32.044 1.00 33.36 187 LEU C C 1
ATOM 6210 O O . LEU C 1 190 ? -28.680 25.815 31.543 1.00 36.96 187 LEU C O 1
ATOM 6226 N N . GLY C 1 191 ? -29.988 24.004 31.336 1.00 37.65 188 GLY C N 1
ATOM 6227 C CA . GLY C 1 191 ? -30.165 24.198 29.910 1.00 42.52 188 GLY C CA 1
ATOM 6228 C C . GLY C 1 191 ? -28.834 24.124 29.194 1.00 46.72 188 GLY C C 1
ATOM 6229 O O . GLY C 1 191 ? -28.468 25.033 28.439 1.00 48.99 188 GLY C O 1
ATOM 6233 N N . LEU C 1 192 ? -28.096 23.050 29.437 1.00 47.43 189 LEU C N 1
ATOM 6234 C CA . LEU C 1 192 ? -26.763 22.921 28.875 1.00 48.38 189 LEU C CA 1
ATOM 6235 C C . LEU C 1 192 ? -26.830 22.754 27.359 1.00 52.94 189 LEU C C 1
ATOM 6236 O O . LEU C 1 192 ? -27.671 22.008 26.853 1.00 54.66 189 LEU C O 1
ATOM 6252 N N . PRO C 1 193 ? -25.940 23.396 26.613 1.00 55.03 190 PRO C N 1
ATOM 6253 C CA . PRO C 1 193 ? -25.786 23.049 25.199 1.00 56.95 190 PRO C CA 1
ATOM 6254 C C . PRO C 1 193 ? -25.233 21.642 25.064 1.00 59.47 190 PRO C C 1
ATOM 6255 O O . PRO C 1 193 ? -24.741 21.067 26.048 1.00 59.64 190 PRO C O 1
ATOM 6266 N N . PRO C 1 194 ? -25.294 21.049 23.870 1.00 60.97 191 PRO C N 1
ATOM 6267 C CA . PRO C 1 194 ? -24.828 19.659 23.731 1.00 60.00 191 PRO C CA 1
ATOM 6268 C C . PRO C 1 194 ? -23.369 19.465 24.099 1.00 57.29 191 PRO C C 1
ATOM 6269 O O . PRO C 1 194 ? -23.011 18.403 24.626 1.00 57.15 191 PRO C O 1
ATOM 6280 N N . LYS C 1 195 ? -22.516 20.454 23.851 1.00 54.82 192 LYS C N 1
ATOM 6281 C CA . LYS C 1 195 ? -21.081 20.273 24.015 1.00 53.25 192 LYS C CA 1
ATOM 6282 C C . LYS C 1 195 ? -20.595 20.511 25.439 1.00 46.78 192 LYS C C 1
ATOM 6283 O O . LYS C 1 195 ? -19.402 20.341 25.702 1.00 46.12 192 LYS C O 1
ATOM 6302 N N . ILE C 1 196 ? -21.472 20.885 26.367 1.00 41.29 193 ILE C N 1
ATOM 6303 C CA . ILE C 1 196 ? -21.121 20.949 27.784 1.00 37.89 193 ILE C CA 1
ATOM 6304 C C . ILE C 1 196 ? -21.799 19.777 28.465 1.00 37.57 193 ILE C C 1
ATOM 6305 O O . ILE C 1 196 ? -23.032 19.744 28.580 1.00 38.74 193 ILE C O 1
ATOM 6321 N N . VAL C 1 197 ? -20.999 18.825 28.929 1.00 36.13 194 VAL C N 1
ATOM 6322 C CA . VAL C 1 197 ? -21.517 17.612 29.509 1.00 36.76 194 VAL C CA 1
ATOM 6323 C C . VAL C 1 197 ? -21.534 17.723 31.028 1.00 35.14 194 VAL C C 1
ATOM 6324 O O . VAL C 1 197 ? -20.895 18.585 31.627 1.00 35.33 194 VAL C O 1
ATOM 6337 N N . ILE C 1 198 ? -22.253 16.808 31.663 1.00 33.86 195 ILE C N 1
ATOM 6338 C CA . ILE C 1 198 ? -22.382 16.787 33.111 1.00 31.02 195 ILE C CA 1
ATOM 6339 C C . ILE C 1 198 ? -22.245 15.346 33.573 1.00 29.35 195 ILE C C 1
ATOM 6340 O O . ILE C 1 198 ? -22.843 14.441 32.979 1.00 30.13 195 ILE C O 1
ATOM 6356 N N . GLY C 1 199 ? -21.425 15.136 34.609 1.00 27.66 196 GLY C N 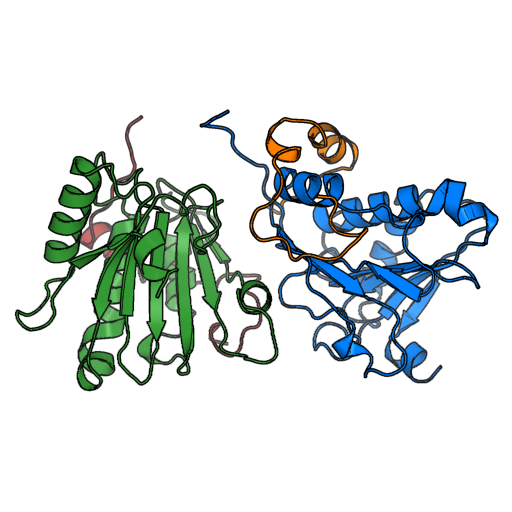1
ATOM 6357 C CA . GLY C 1 199 ? -21.206 13.818 35.181 1.00 27.45 196 GLY C CA 1
ATOM 6358 C C . GLY C 1 199 ? -20.968 13.907 36.675 1.00 26.59 196 GLY C C 1
ATOM 6359 O O . GLY C 1 199 ? -20.664 14.974 37.219 1.00 26.45 196 GLY C O 1
ATOM 6363 N N . TYR C 1 200 ? -21.103 12.767 37.342 1.00 25.32 197 TYR C N 1
ATOM 6364 C CA . TYR C 1 200 ? -20.962 12.706 38.791 1.00 25.46 197 TYR C CA 1
ATOM 6365 C C . TYR C 1 200 ? -19.691 11.976 39.160 1.00 28.38 197 TYR C C 1
ATOM 6366 O O . TYR C 1 200 ? -19.317 10.998 38.508 1.00 32.25 197 TYR C O 1
ATOM 6384 N N . GLN C 1 201 ? -19.043 12.444 40.216 1.00 29.90 198 GLN C N 1
ATOM 6385 C CA . GLN C 1 201 ? -17.815 11.835 40.698 1.00 33.43 198 GLN C CA 1
ATOM 6386 C C . GLN C 1 201 ? -17.830 11.883 42.214 1.00 31.28 198 GLN C C 1
ATOM 6387 O O . GLN C 1 201 ? -18.166 12.918 42.789 1.00 28.60 198 GLN C O 1
ATOM 6401 N N . SER C 1 202 ? -17.490 10.768 42.856 1.00 32.47 199 SER C N 1
ATOM 6402 C CA . SER C 1 202 ? -17.372 10.754 44.307 1.00 33.01 199 SER C CA 1
ATOM 6403 C C . SER C 1 202 ? -16.143 11.547 44.725 1.00 33.55 199 SER C C 1
ATOM 6404 O O . SER C 1 202 ? -15.161 11.630 43.991 1.00 33.00 199 SER C O 1
ATOM 6412 N N . HIS C 1 203 ? -16.207 12.146 45.914 1.00 33.02 200 HIS C N 1
ATOM 6413 C CA . HIS C 1 203 ? -15.048 12.875 46.421 1.00 34.71 200 HIS C CA 1
ATOM 6414 C C . HIS C 1 203 ? -13.886 11.936 46.692 1.00 39.25 200 HIS C C 1
ATOM 6415 O O . HIS C 1 203 ? -12.727 12.304 46.471 1.00 40.41 200 HIS C O 1
ATOM 6429 N N . ALA C 1 204 ? -14.177 10.715 47.141 1.00 43.01 201 ALA C N 1
ATOM 6430 C CA . ALA C 1 204 ? -13.130 9.726 47.343 1.00 49.50 201 ALA C CA 1
ATOM 6431 C C . ALA C 1 204 ? -12.301 9.565 46.080 1.00 54.03 201 ALA C C 1
ATOM 6432 O O . ALA C 1 204 ? -11.072 9.464 46.139 1.00 55.92 201 ALA C O 1
ATOM 6439 N N . ASP C 1 205 ? -12.956 9.559 44.922 1.00 56.69 202 ASP C N 1
ATOM 6440 C CA . ASP C 1 205 ? -12.222 9.452 43.671 1.00 60.70 202 ASP C CA 1
ATOM 6441 C C . ASP C 1 205 ? -11.503 10.756 43.328 1.00 60.91 202 ASP C C 1
ATOM 6442 O O . ASP C 1 205 ? -10.337 10.735 42.926 1.00 60.08 202 ASP C O 1
ATOM 6451 N N . THR C 1 206 ? -12.163 11.903 43.499 1.00 60.10 203 THR C N 1
ATOM 6452 C CA . THR C 1 206 ? -11.495 13.177 43.242 1.00 60.49 203 THR C CA 1
ATOM 6453 C C . THR C 1 206 ? -10.249 13.330 44.108 1.00 64.56 203 THR C C 1
ATOM 6454 O O . THR C 1 206 ? -9.155 13.605 43.602 1.00 65.07 203 THR C O 1
ATOM 6465 N N . ALA C 1 207 ? -10.396 13.134 45.421 1.00 67.83 204 ALA C N 1
ATOM 6466 C CA . ALA C 1 207 ? -9.298 13.394 46.349 1.00 69.70 204 ALA C CA 1
ATOM 6467 C C . ALA C 1 207 ? -8.084 12.524 46.048 1.00 72.22 204 ALA C C 1
ATOM 6468 O O . ALA C 1 207 ? -6.940 12.989 46.141 1.00 72.42 204 ALA C O 1
ATOM 6475 N N . THR C 1 208 ? -8.305 11.262 45.684 1.00 73.49 205 THR C N 1
ATOM 6476 C CA . THR C 1 208 ? -7.192 10.359 45.387 1.00 74.52 205 THR C CA 1
ATOM 6477 C C . THR C 1 208 ? -6.683 10.511 43.960 1.00 75.87 205 THR C C 1
ATOM 6478 O O . THR C 1 208 ? -6.394 9.518 43.287 1.00 77.30 205 THR C O 1
ATOM 6489 N N . LYS C 1 209 ? -6.562 11.743 43.476 1.00 75.58 206 LYS C N 1
ATOM 6490 C CA . LYS C 1 209 ? -6.081 11.989 42.122 1.00 75.57 206 LYS C CA 1
ATOM 6491 C C . LYS C 1 209 ? -5.873 13.484 41.904 1.00 75.74 206 LYS C C 1
ATOM 6492 O O . LYS C 1 209 ? -5.562 14.219 42.844 1.00 76.05 206 LYS C O 1
ATOM 6511 N N . GLU D 2 20 ? -43.237 17.762 57.355 1.00 64.27 607 GLU D N 1
ATOM 6512 C CA . GLU D 2 20 ? -43.522 19.187 57.235 1.00 64.15 607 GLU D CA 1
ATOM 6513 C C . GLU D 2 20 ? -43.746 19.582 55.777 1.00 61.18 607 GLU D C 1
ATOM 6514 O O . GLU D 2 20 ? -43.234 18.931 54.861 1.00 61.81 607 GLU D O 1
ATOM 6525 N N . GLU D 2 21 ? -44.526 20.641 55.567 1.00 56.84 608 GLU D N 1
ATOM 6526 C CA . GLU D 2 21 ? -44.633 21.255 54.250 1.00 53.11 608 GLU D CA 1
ATOM 6527 C C . GLU D 2 21 ? -43.365 22.077 54.019 1.00 47.90 608 GLU D C 1
ATOM 6528 O O . GLU D 2 21 ? -43.060 22.998 54.787 1.00 51.97 608 GLU D O 1
ATOM 6540 N N . LYS D 2 22 ? -42.618 21.729 52.984 1.00 41.28 609 LYS D N 1
ATOM 6541 C CA . LYS D 2 22 ? -41.339 22.373 52.692 1.00 38.47 609 LYS D CA 1
ATOM 6542 C C . LYS D 2 22 ? -41.531 23.635 51.863 1.00 35.37 609 LYS D C 1
ATOM 6543 O O . LYS D 2 22 ? -42.472 23.746 51.078 1.00 36.52 609 LYS D O 1
ATOM 6562 N N . LYS D 2 23 ? -40.603 24.572 52.011 1.00 31.32 610 LYS D N 1
ATOM 6563 C CA . LYS D 2 23 ? -40.627 25.794 51.210 1.00 30.32 610 LYS D CA 1
ATOM 6564 C C . LYS D 2 23 ? -39.861 25.529 49.922 1.00 28.83 610 LYS D C 1
ATOM 6565 O O . LYS D 2 23 ? -38.630 25.584 49.891 1.00 29.57 610 LYS D O 1
ATOM 6584 N N . ARG D 2 24 ? -40.598 25.263 48.853 1.00 29.41 611 ARG D N 1
ATOM 6585 C CA . ARG D 2 24 ? -40.020 24.991 47.549 1.00 28.73 611 ARG D CA 1
ATOM 6586 C C . ARG D 2 24 ? -40.397 26.134 46.626 1.00 26.37 611 ARG D C 1
ATOM 6587 O O . ARG D 2 24 ? -41.580 26.471 46.487 1.00 28.50 611 ARG D O 1
ATOM 6608 N N . TYR D 2 25 ? -39.401 26.689 45.955 1.00 25.21 612 TYR D N 1
ATOM 6609 C CA . TYR D 2 25 ? -39.605 27.885 45.161 1.00 25.77 612 TYR D CA 1
ATOM 6610 C C . TYR D 2 25 ? -39.034 27.658 43.780 1.00 25.38 612 TYR D C 1
ATOM 6611 O O . TYR D 2 25 ? -37.862 27.268 43.649 1.00 26.40 612 TYR D O 1
ATOM 6629 N N . ASP D 2 26 ? -39.854 27.908 42.759 1.00 26.16 613 ASP D N 1
ATOM 6630 C CA . ASP D 2 26 ? -39.324 27.785 41.413 1.00 28.78 613 ASP D CA 1
ATOM 6631 C C . ASP D 2 26 ? -38.548 29.039 41.023 1.00 25.65 613 ASP D C 1
ATOM 6632 O O . ASP D 2 26 ? -38.502 30.036 41.747 1.00 24.60 613 ASP D O 1
ATOM 6641 N N . ARG D 2 27 ? -37.880 28.957 39.877 1.00 25.33 614 ARG D N 1
ATOM 6642 C CA . ARG D 2 27 ? -36.972 30.035 39.508 1.00 24.64 614 ARG D CA 1
ATOM 6643 C C . ARG D 2 27 ? -37.730 31.343 39.299 1.00 24.77 614 ARG D C 1
ATOM 6644 O O . ARG D 2 27 ? -37.241 32.416 39.675 1.00 24.61 614 ARG D O 1
ATOM 6665 N N . GLU D 2 28 ? -38.931 31.279 38.720 1.00 25.72 615 GLU D N 1
ATOM 6666 C CA . GLU D 2 28 ? -39.683 32.503 38.487 1.00 27.76 615 GLU D CA 1
ATOM 6667 C C . GLU D 2 28 ? -40.021 33.192 39.805 1.00 26.75 615 GLU D C 1
ATOM 6668 O O . GLU D 2 28 ? -39.912 34.422 39.923 1.00 27.86 615 GLU D O 1
ATOM 6680 N N . PHE D 2 29 ? -40.448 32.409 40.804 1.00 24.96 616 PHE D N 1
ATOM 6681 C CA . PHE D 2 29 ? -40.733 32.965 42.126 1.00 24.34 616 PHE D CA 1
ATOM 6682 C C . PHE D 2 29 ? -39.512 33.678 42.684 1.00 23.04 616 PHE D C 1
ATOM 6683 O O . PHE D 2 29 ? -39.581 34.841 43.099 1.00 24.47 616 PHE D O 1
ATOM 6700 N N . LEU D 2 30 ? -38.368 33.009 42.662 1.00 21.86 617 LEU D N 1
ATOM 6701 C CA . LEU D 2 30 ? -37.173 33.602 43.251 1.00 21.33 617 LEU D CA 1
ATOM 6702 C C . LEU D 2 30 ? -36.725 34.835 42.479 1.00 21.52 617 LEU D C 1
ATOM 6703 O O . LEU D 2 30 ? -36.383 35.854 43.085 1.00 22.91 617 LEU D O 1
ATOM 6719 N N . LEU D 2 31 ? -36.710 34.760 41.146 1.00 21.65 618 LEU D N 1
ATOM 6720 C CA . LEU D 2 31 ? -36.231 35.895 40.349 1.00 22.07 618 LEU D CA 1
ATOM 6721 C C . LEU D 2 31 ? -37.107 37.126 40.537 1.00 23.34 618 LEU D C 1
ATOM 6722 O O . LEU D 2 31 ? -36.626 38.258 40.435 1.00 24.88 618 LEU D O 1
ATOM 6738 N N . GLY D 2 32 ? -38.386 36.931 40.833 1.00 22.90 619 GLY D N 1
ATOM 6739 C CA . GLY D 2 32 ? -39.277 38.051 41.048 1.00 24.91 619 GLY D CA 1
ATOM 6740 C C . GLY D 2 32 ? -38.861 38.932 42.198 1.00 25.62 619 GLY D C 1
ATOM 6741 O O . GLY D 2 32 ? -39.268 40.097 42.251 1.00 28.12 619 GLY D O 1
ATOM 6745 N N . PHE D 2 33 ? -38.053 38.413 43.117 1.00 22.54 620 PHE D N 1
ATOM 6746 C CA . PHE D 2 33 ? -37.629 39.192 44.270 1.00 23.18 620 PHE D CA 1
ATOM 6747 C C . PHE D 2 33 ? -36.282 39.863 44.088 1.00 22.85 620 PHE D C 1
ATOM 6748 O O . PHE D 2 33 ? -35.856 40.580 44.990 1.00 23.08 620 PHE D O 1
ATOM 6765 N N . GLN D 2 34 ? -35.603 39.664 42.957 1.00 22.69 621 GLN D N 1
ATOM 6766 C CA . GLN D 2 34 ? -34.207 40.089 42.867 1.00 21.87 621 GLN D CA 1
ATOM 6767 C C . GLN D 2 34 ? -34.052 41.593 43.063 1.00 20.57 621 GLN D C 1
ATOM 6768 O O . GLN D 2 34 ? -33.052 42.051 43.639 1.00 22.21 621 GLN D O 1
ATOM 6782 N N . PHE D 2 35 ? -35.024 42.382 42.582 1.00 21.76 622 PHE D N 1
ATOM 6783 C CA . PHE D 2 35 ? -34.869 43.833 42.562 1.00 22.78 622 PHE D CA 1
ATOM 6784 C C . PHE D 2 35 ? -35.911 44.568 43.386 1.00 24.86 622 PHE D C 1
ATOM 6785 O O . PHE D 2 35 ? -36.088 45.784 43.201 1.00 25.77 622 PHE D O 1
ATOM 6802 N N . ILE D 2 36 ? -36.597 43.878 44.296 1.00 25.71 623 ILE D N 1
ATOM 6803 C CA . ILE D 2 36 ? -37.418 44.617 45.237 1.00 27.63 623 ILE D CA 1
ATOM 6804 C C . ILE D 2 36 ? -36.517 45.305 46.256 1.00 26.26 623 ILE D C 1
ATOM 6805 O O . ILE D 2 36 ? -35.338 44.976 46.418 1.00 25.76 623 ILE D O 1
ATOM 6821 N N . PHE D 2 37 ? -37.071 46.322 46.924 1.00 26.18 624 PHE D N 1
ATOM 6822 C CA . PHE D 2 37 ? -36.206 47.212 47.689 1.00 27.89 624 PHE D CA 1
ATOM 6823 C C . PHE D 2 37 ? -35.408 46.451 48.746 1.00 25.00 624 PHE D C 1
ATOM 6824 O O . PHE D 2 37 ? -34.244 46.771 48.995 1.00 25.83 624 PHE D O 1
ATOM 6841 N N . ALA D 2 38 ? -36.012 45.438 49.385 1.00 25.03 625 ALA D N 1
ATOM 6842 C CA . ALA D 2 38 ? -35.298 44.734 50.445 1.00 25.54 625 ALA D CA 1
ATOM 6843 C C . ALA D 2 38 ? -34.106 43.961 49.903 1.00 25.09 625 ALA D C 1
ATOM 6844 O O . ALA D 2 38 ? -33.160 43.677 50.647 1.00 29.40 625 ALA D O 1
ATOM 6851 N N . SER D 2 39 ? -34.145 43.599 48.638 1.00 23.25 626 SER D N 1
ATOM 6852 C CA . SER D 2 39 ? -33.056 42.881 48.006 1.00 23.03 626 SER D CA 1
ATOM 6853 C C . SER D 2 39 ? -31.952 43.807 47.516 1.00 23.17 626 SER D C 1
ATOM 6854 O O . SER D 2 39 ? -30.893 43.320 47.088 1.00 25.16 626 SER D O 1
ATOM 6862 N N . MET D 2 40 ? -32.155 45.120 47.593 1.00 23.55 627 MET D N 1
ATOM 6863 C CA . MET D 2 40 ? -31.182 46.091 47.103 1.00 24.92 627 MET D CA 1
ATOM 6864 C C . MET D 2 40 ? -30.547 46.880 48.240 1.00 25.62 627 MET D C 1
ATOM 6865 O O . MET D 2 40 ? -29.831 47.858 47.996 1.00 27.63 627 MET D O 1
ATOM 6879 N N . GLN D 2 41 ? -30.817 46.487 49.475 1.00 26.42 628 GLN D N 1
ATOM 6880 C CA . GLN D 2 41 ? -30.160 47.059 50.637 1.00 27.99 628 GLN D CA 1
ATOM 6881 C C . GLN D 2 41 ? -28.884 46.264 50.891 1.00 26.13 628 GLN D C 1
ATOM 6882 O O . GLN D 2 41 ? -28.948 45.062 51.167 1.00 26.03 628 GLN D O 1
ATOM 6896 N N . LYS D 2 42 ? -27.738 46.912 50.791 1.00 27.24 629 LYS D N 1
ATOM 6897 C CA . LYS D 2 42 ? -26.489 46.209 51.022 1.00 28.00 629 LYS D CA 1
ATOM 6898 C C . LYS D 2 42 ? -26.483 45.635 52.438 1.00 28.53 629 LYS D C 1
ATOM 6899 O O . LYS D 2 42 ? -26.758 46.368 53.399 1.00 29.32 629 LYS D O 1
ATOM 6918 N N . PRO D 2 43 ? -26.171 44.352 52.615 1.00 28.61 630 PRO D N 1
ATOM 6919 C CA . PRO D 2 43 ? -26.153 43.792 53.968 1.00 30.67 630 PRO D CA 1
ATOM 6920 C C . PRO D 2 43 ? -25.125 44.491 54.838 1.00 33.95 630 PRO D C 1
ATOM 6921 O O . PRO D 2 43 ? -24.051 44.877 54.381 1.00 33.52 630 PRO D O 1
ATOM 6932 N N . GLU D 2 44 ? -25.452 44.600 56.118 1.00 39.25 631 GLU D N 1
ATOM 6933 C CA . GLU D 2 44 ? -24.536 45.125 57.117 1.00 44.66 631 GLU D CA 1
ATOM 6934 C C . GLU D 2 44 ? -23.567 44.044 57.579 1.00 42.41 631 GLU D C 1
ATOM 6935 O O . GLU D 2 44 ? -23.880 42.852 57.569 1.00 41.38 631 GLU D O 1
ATOM 6947 N N . GLY D 2 45 ? -22.374 44.476 57.978 1.00 41.58 632 GLY D N 1
ATOM 6948 C CA . GLY D 2 45 ? -21.433 43.582 58.618 1.00 41.77 632 GLY D CA 1
ATOM 6949 C C . GLY D 2 45 ? -20.722 42.621 57.701 1.00 42.21 632 GLY D C 1
ATOM 6950 O O . GLY D 2 45 ? -20.149 41.631 58.180 1.00 44.56 632 GLY D O 1
ATOM 6954 N N . LEU D 2 46 ? -20.715 42.872 56.397 1.00 39.35 633 LEU D N 1
ATOM 6955 C CA . LEU D 2 46 ? -19.987 41.978 55.516 1.00 36.25 633 LEU D CA 1
ATOM 6956 C C . LEU D 2 46 ? -18.494 42.162 55.743 1.00 36.27 633 LEU D C 1
ATOM 6957 O O . LEU D 2 46 ? -18.031 43.271 56.022 1.00 36.31 633 LEU D O 1
ATOM 6973 N N . PRO D 2 47 ? -17.716 41.101 55.598 1.00 35.19 634 PRO D N 1
ATOM 6974 C CA . PRO D 2 47 ? -16.272 41.235 55.760 1.00 36.57 634 PRO D CA 1
ATOM 6975 C C . PRO D 2 47 ? -15.690 42.063 54.629 1.00 38.66 634 PRO D C 1
ATOM 6976 O O . PRO D 2 47 ? -16.262 42.174 53.542 1.00 38.67 634 PRO D O 1
ATOM 6987 N N . HIS D 2 48 ? -14.535 42.663 54.905 1.00 39.59 635 HIS D N 1
ATOM 6988 C CA . HIS D 2 48 ? -13.836 43.446 53.894 1.00 41.74 635 HIS D CA 1
ATOM 6989 C C . HIS D 2 48 ? -12.976 42.485 53.091 1.00 41.07 635 HIS D C 1
ATOM 6990 O O . HIS D 2 48 ? -11.846 42.173 53.472 1.00 43.01 635 HIS D O 1
ATOM 7004 N N . ILE D 2 49 ? -13.506 42.024 51.970 1.00 39.21 636 ILE D N 1
ATOM 7005 C CA . ILE D 2 49 ? -12.781 41.152 51.064 1.00 37.51 636 ILE D CA 1
ATOM 7006 C C . ILE D 2 49 ? -12.796 41.853 49.715 1.00 38.57 636 ILE D C 1
ATOM 7007 O O . ILE D 2 49 ? -13.811 41.837 49.007 1.00 37.89 636 ILE D O 1
ATOM 7023 N N . SER D 2 50 ? -11.672 42.495 49.372 1.00 40.50 637 SER D N 1
ATOM 7024 C CA . SER D 2 50 ? -11.605 43.280 48.144 1.00 44.49 637 SER D CA 1
ATOM 7025 C C . SER D 2 50 ? -11.928 42.440 46.916 1.00 44.90 637 SER D C 1
ATOM 7026 O O . SER D 2 50 ? -12.463 42.970 45.934 1.00 45.36 637 SER D O 1
ATOM 7034 N N . ASP D 2 51 ? -11.628 41.132 46.960 1.00 45.55 638 ASP D N 1
ATOM 7035 C CA . ASP D 2 51 ? -11.954 40.228 45.852 1.00 45.92 638 ASP D CA 1
ATOM 7036 C C . ASP D 2 51 ? -13.453 40.108 45.624 1.00 42.69 638 ASP D C 1
ATOM 7037 O O . ASP D 2 51 ? -13.883 39.814 44.505 1.00 42.83 638 ASP D O 1
ATOM 7046 N N . VAL D 2 52 ? -14.260 40.290 46.668 1.00 39.83 639 VAL D N 1
ATOM 7047 C CA . VAL D 2 52 ? -15.637 39.811 46.657 1.00 34.24 639 VAL D CA 1
ATOM 7048 C C . VAL D 2 52 ? -16.670 40.899 46.862 1.00 31.42 639 VAL D C 1
ATOM 7049 O O . VAL D 2 52 ? -17.622 41.011 46.087 1.00 29.23 639 VAL D O 1
ATOM 7062 N N . VAL D 2 53 ? -16.550 41.635 47.962 1.00 32.98 640 VAL D N 1
ATOM 7063 C CA . VAL D 2 53 ? -17.597 42.567 48.366 1.00 36.08 640 VAL D CA 1
ATOM 7064 C C . VAL D 2 53 ? -17.446 43.875 47.603 1.00 38.42 640 VAL D C 1
ATOM 7065 O O . VAL D 2 53 ? -16.369 44.477 47.585 1.00 38.33 640 VAL D O 1
ATOM 7078 N N . LEU D 2 54 ? -18.513 44.290 46.935 1.00 39.89 641 LEU D N 1
ATOM 7079 C CA . LEU D 2 54 ? -18.503 45.527 46.163 1.00 42.02 641 LEU D CA 1
ATOM 7080 C C . LEU D 2 54 ? -18.682 46.700 47.123 1.00 50.00 641 LEU D C 1
ATOM 7081 O O . LEU D 2 54 ? -19.645 46.736 47.897 1.00 52.29 641 LEU D O 1
ATOM 7097 N N . ASP D 2 55 ? -17.730 47.621 47.126 1.00 57.94 642 ASP D N 1
ATOM 7098 C CA . ASP D 2 55 ? -17.825 48.782 48.009 1.00 65.57 642 ASP D CA 1
ATOM 7099 C C . ASP D 2 55 ? -18.311 50.004 47.230 1.00 68.00 642 ASP D C 1
ATOM 7100 O O . ASP D 2 55 ? -19.074 50.828 47.746 1.00 69.77 642 ASP D O 1
#

InterPro domains:
  IPR001040 Translation Initiation factor eIF- 4e [PF01652] (38-212)
  IPR001040 Translation Initiation factor eIF- 4e [PTHR11960] (12-206)
  IPR019770 Eukaryotic translation initiation factor 4E (eIF-4E), conserved site [PS00813] (90-113)
  IPR023398 Translation Initiation factor eIF- 4e-like [G3DSA:3.30.760.10] (30-217)
  IPR023398 Translation Initiation factor eIF- 4e-like [SSF55418] (6-212)

CATH classification: 3.30.760.10

Solvent-accessible surface area: 21368 Å² total; per-residue (Å²): 130,168,168,77,145,73,54,40,9,60,36,16,1,3,6,28,8,12,59,71,56,186,94,115,93,112,94,50,5,24,86,18,1,11,24,6,16,12,0,0,41,4,0,4,5,37,36,29,18,35,74,3,29,81,9,130,63,14,8,8,4,7,1,0,25,20,38,18,52,4,30,101,116,21,85,95,0,101,102,1,0,34,36,38,1,72,5,73,163,139,12,59,224,69,23,0,35,122,0,10,29,11,0,5,0,0,3,0,1,4,20,1,73,125,66,4,102,21,4,2,0,0,13,0,17,0,65,71,208,6,3,59,0,3,0,16,0,20,46,37,116,62,167,132,5,14,74,37,0,3,122,28,0,92,126,59,10,51,19,40,134,148,6,115,33,38,57,81,18,2,62,81,27,52,109,218,214,108,66,86,33,92,96,136,80,0,57,57,29,27,151,48,86,3,0,99,103,92,29,72,27,33,46,155,13,75,108,6,12,75,139,152,85,158,142,73,147,75,64,65,10,42,40,72,0,2,7,7,2,24,61,54,41,189,98,86,88,108,44,16,8,6,41,26,7,28,40,11,66,16,0,0,43,5,0,4,5,35,32,28,17,55,77,3,28,96,9,112,79,12,0,11,3,7,1,0,24,56,62,18,39,5,13,110,72,15,78,106,0,91,101,1,0,31,35,37,0,74,4,71,155,138,29,64,224,67,19,0,34,122,1,10,28,11,0,4,0,0,4,0,0,6,20,0,76,120,55,4,101,20,4,1,0,0,12,0,16,0,64,68,206,6,1,60,0,2,0,16,0,22,46,33,114,62,162,125,3,14,66,38,0,5,130,28,0,112,133,58,8,53,30,54,130,192,7,117,29,37,58,80,17,3,61,86,28,47,109,229,159,172,74,85,91,31,85,88,115,77,0,58,57,30,27,148,50,95,2,0,100,94,88,36,168,79,30,31,138,12,92,28,0,20,73,169